Protein AF-A0A3C1SK05-F1 (afdb_monomer_lite)

Foldseek 3Di:
DDDDDDDDDDDDDDDDDDDDPPPPPPDPPDDPLPQLAADFDDDDDPDDDDLVRLLCLQLVQLLVCQVPVADWDWDDDPQQWIWTFQHDPVDQAAWGKIWIAGAQPHDDGDLQSQLSSQLSNCCNNQNDDSLLSSLLSVLLQLLLQLCQLVLVVCVNHHDPSVSVPDDSQAGGDHSGSVCRHRRHTRIFTANDSNLRLRGTPLCSSCDPSSQVSCCVDLLSCLVSLLSSLVSLLVSLVVLVVVLVVLVVVLVVLVVVLVVLVVVLVVLVVVLVVLVVVCVVPVPDPVSVVVSVVSVVVSVVSVVVSVVSVVVSVVSVVSSVVSNVSSVVSVVVSVVSVVVSVVSNVVSVVVVVVVVPDDDPPPPPDDDDDDDDDDDDD

pLDDT: mean 86.87, std 19.36, range [31.88, 98.88]

Secondary structure (DSSP, 8-state):
-------------------------SSS--S-------B---S--S----HHHHHHHHHHHHHHHTT-TTS-EEEEETTTEEEEEE--SS--SSBEEEEEEE-TT-----HHHHHHHHHHHHHHHH---HHHHHHHHHHHHHHHHHTTT-HHHHHHHB-HHHHTT--TTTBB--SBGGG-TTTEEEEEEES-TT-GGGSB-HHHHT-HHHHHHHTTSTTTTHHHHHHHHHHHHHHHHHHHHHHHHHHHHHHHHHHHHHHHHHHHHHHHHHHHHHHHHHHH-TT-HHHHHHHHHHHHHHHHHHHHHHHHHHHHHHHHHHHHHHHHHHHHHHHHHHHHHHHHHHHHHHHHHHHHHHHHS--------------------

Sequence (377 aa):
MKKAIMLPLIALSVLFTLTALEVNQPEIQSVSSEVIQFENYTGPHKTVDTLEAIRSIGSGLGKSVSRSVTTSGTFNLNGKYTVIHAVDTATKEKLDADILIIGADASVDHIRNLRQIIASYLTAAYGYSEKDASTIATFVTIYNAVYRGRMQVFTERYKTVVTDNLTQEKCGLSTKWNEWPGQSQIVIPLSDVQGGLSTVDTSTISDREVIDSMREEEDRGIDDRKEMVELKEREAEEAEKKAEEAQKKADEAQKKADEAQKKADEARSSAEEKKEEAARNPQDKEKQREAEEAQQKADEAQEKADEAQEKADEAQEKADEAQEKADQKNEEAQEEREDIAQDQKEVIERTSAASAEPKQVTVIGLTSTSGTYSQMV

Radius of gyration: 37.02 Å; chains: 1; bounding box: 143×107×88 Å

Structure (mmCIF, N/CA/C/O backbone):
data_AF-A0A3C1SK05-F1
#
_entry.id   AF-A0A3C1SK05-F1
#
loop_
_atom_site.group_PDB
_atom_site.id
_atom_site.type_symbol
_atom_site.label_atom_id
_atom_site.label_alt_id
_atom_site.label_comp_id
_atom_site.label_asym_id
_atom_site.label_entity_id
_atom_site.label_seq_id
_atom_site.pdbx_PDB_ins_code
_atom_site.Cartn_x
_atom_site.Cartn_y
_atom_site.Cartn_z
_atom_site.occupancy
_atom_site.B_iso_or_equiv
_atom_site.auth_seq_id
_atom_site.auth_comp_id
_atom_site.auth_asym_id
_atom_site.auth_atom_id
_atom_site.pdbx_PDB_model_num
ATOM 1 N N . MET A 1 1 ? 56.796 -86.980 -29.101 1.00 39.22 1 MET A N 1
ATOM 2 C CA . MET A 1 1 ? 58.057 -86.477 -29.689 1.00 39.22 1 MET A CA 1
ATOM 3 C C . MET A 1 1 ? 58.065 -84.964 -29.579 1.00 39.22 1 MET A C 1
ATOM 5 O O . MET A 1 1 ? 57.061 -84.338 -29.879 1.00 39.22 1 MET A O 1
ATOM 9 N N . LYS A 1 2 ? 59.161 -84.421 -29.047 1.00 42.41 2 LYS A N 1
ATOM 10 C CA . LYS A 1 2 ? 59.408 -82.996 -28.798 1.00 42.41 2 LYS A CA 1
ATOM 11 C C . LYS A 1 2 ? 59.344 -82.190 -30.100 1.00 42.41 2 LYS A C 1
ATOM 13 O O . LYS A 1 2 ? 59.875 -82.667 -31.100 1.00 42.41 2 LYS A O 1
ATOM 18 N N . LYS A 1 3 ? 58.840 -80.954 -30.032 1.00 39.91 3 LYS A N 1
ATOM 19 C CA . LYS A 1 3 ? 59.556 -79.743 -30.476 1.00 39.91 3 LYS A CA 1
ATOM 20 C C . LYS A 1 3 ? 58.764 -78.493 -30.087 1.00 39.91 3 LYS A C 1
ATOM 22 O O . LYS A 1 3 ? 57.615 -78.323 -30.469 1.00 39.91 3 LYS A O 1
ATOM 27 N N . ALA A 1 4 ? 59.425 -77.673 -29.281 1.00 45.78 4 ALA A N 1
ATOM 28 C CA . ALA A 1 4 ? 59.041 -76.321 -28.932 1.00 45.78 4 ALA A CA 1
ATOM 29 C C . ALA A 1 4 ? 59.261 -75.387 -30.128 1.00 45.78 4 ALA A C 1
ATOM 31 O O . ALA A 1 4 ? 60.241 -75.558 -30.854 1.00 45.78 4 ALA A O 1
ATOM 32 N N . ILE A 1 5 ? 58.405 -74.376 -30.266 1.00 49.06 5 ILE A N 1
ATOM 33 C CA . ILE A 1 5 ? 58.716 -73.138 -30.982 1.00 49.06 5 ILE A CA 1
ATOM 34 C C . ILE A 1 5 ? 58.232 -71.983 -30.097 1.00 49.06 5 ILE A C 1
ATOM 36 O O . ILE A 1 5 ? 57.045 -71.845 -29.821 1.00 49.06 5 ILE A O 1
ATOM 40 N N . MET A 1 6 ? 59.206 -71.221 -29.603 1.00 41.00 6 MET A N 1
ATOM 41 C CA . MET A 1 6 ? 59.085 -69.902 -28.978 1.00 41.00 6 MET A CA 1
ATOM 42 C C . MET A 1 6 ? 58.857 -68.841 -30.058 1.00 41.00 6 MET A C 1
ATOM 44 O O . MET A 1 6 ? 59.563 -68.907 -31.061 1.00 41.00 6 MET A O 1
ATOM 48 N N . LEU A 1 7 ? 57.985 -67.850 -29.816 1.00 41.66 7 LEU A N 1
ATOM 49 C CA . LEU A 1 7 ? 58.159 -66.417 -30.153 1.00 41.66 7 LEU A CA 1
ATOM 50 C C . LEU A 1 7 ? 56.913 -65.599 -29.699 1.00 41.66 7 LEU A C 1
ATOM 52 O O . LEU A 1 7 ? 55.860 -66.195 -29.500 1.00 41.66 7 LEU A O 1
ATOM 56 N N . PRO A 1 8 ? 56.974 -64.260 -29.560 1.00 47.75 8 PRO A N 1
ATOM 57 C CA . PRO A 1 8 ? 57.466 -63.527 -28.398 1.00 47.75 8 PRO A CA 1
ATOM 58 C C . PRO A 1 8 ? 56.372 -62.703 -27.675 1.00 47.75 8 PRO A C 1
ATOM 60 O O . PRO A 1 8 ? 55.269 -62.484 -28.165 1.00 47.75 8 PRO A O 1
ATOM 63 N N . LEU A 1 9 ? 56.744 -62.235 -26.482 1.00 44.41 9 LEU A N 1
ATOM 64 C CA . LEU A 1 9 ? 56.010 -61.384 -25.545 1.00 44.41 9 LEU A CA 1
ATOM 65 C C . LEU A 1 9 ? 55.578 -60.044 -26.186 1.00 44.41 9 LEU A C 1
ATOM 67 O O . LEU A 1 9 ? 56.425 -59.208 -26.492 1.00 44.41 9 LEU A O 1
ATOM 71 N N . ILE A 1 10 ? 54.271 -59.823 -26.347 1.00 42.88 10 ILE A N 1
ATOM 72 C CA . ILE A 1 10 ? 53.691 -58.507 -26.656 1.00 42.88 10 ILE A CA 1
ATOM 73 C C . ILE A 1 10 ? 53.219 -57.900 -25.334 1.00 42.88 10 ILE A C 1
ATOM 75 O O . ILE A 1 10 ? 52.287 -58.399 -24.706 1.00 42.88 10 ILE A O 1
ATOM 79 N N . ALA A 1 11 ? 53.895 -56.838 -24.897 1.00 44.09 11 ALA A N 1
ATOM 80 C CA . ALA A 1 11 ? 53.459 -56.009 -23.784 1.00 44.09 11 ALA A CA 1
ATOM 81 C C . ALA A 1 11 ? 52.226 -55.201 -24.220 1.00 44.09 11 ALA A C 1
ATOM 83 O O . ALA A 1 11 ? 52.335 -54.281 -25.028 1.00 44.09 11 ALA A O 1
ATOM 84 N N . LEU A 1 12 ? 51.053 -55.575 -23.709 1.00 41.84 12 LEU A N 1
ATOM 85 C CA . LEU A 1 12 ? 49.804 -54.846 -23.907 1.00 41.84 12 LEU A CA 1
ATOM 86 C C . LEU A 1 12 ? 49.704 -53.755 -22.832 1.00 41.84 12 LEU A C 1
ATOM 88 O O . LEU A 1 12 ? 49.382 -54.030 -21.677 1.00 41.84 12 LEU A O 1
ATOM 92 N N . SER A 1 13 ? 50.028 -52.519 -23.203 1.00 43.72 13 SER A N 1
ATOM 93 C CA . SER A 1 13 ? 49.780 -51.328 -22.393 1.00 43.72 13 SER A CA 1
ATOM 94 C C . SER A 1 13 ? 48.277 -51.049 -22.332 1.00 43.72 13 SER A C 1
ATOM 96 O O . SER A 1 13 ? 47.643 -50.733 -23.336 1.00 43.72 13 SER A O 1
ATOM 98 N N . VAL A 1 14 ? 47.702 -51.175 -21.136 1.00 44.31 14 VAL A N 1
ATOM 99 C CA . VAL A 1 14 ? 46.312 -50.815 -20.837 1.00 44.31 14 VAL A CA 1
ATOM 100 C C . VAL A 1 14 ? 46.198 -49.288 -20.831 1.00 44.31 14 VAL A C 1
ATOM 102 O O . VAL A 1 14 ? 46.652 -48.626 -19.901 1.00 44.31 14 VAL A O 1
ATOM 105 N N . LEU A 1 15 ? 45.613 -48.727 -21.888 1.00 42.12 15 LEU A N 1
ATOM 106 C CA . LEU A 1 15 ? 45.135 -47.346 -21.922 1.00 42.12 15 LEU A CA 1
ATOM 107 C C . LEU A 1 15 ? 43.804 -47.280 -21.161 1.00 42.12 15 LEU A C 1
ATOM 109 O O . LEU A 1 15 ? 42.781 -47.753 -21.648 1.00 42.12 15 LEU A O 1
ATOM 113 N N . PHE A 1 16 ? 43.820 -46.701 -19.959 1.00 41.59 16 PHE A N 1
ATOM 114 C CA . PHE A 1 16 ? 42.605 -46.253 -19.283 1.00 41.59 16 PHE A CA 1
ATOM 115 C C . PHE A 1 16 ? 42.085 -45.006 -20.003 1.00 41.59 16 PHE A C 1
ATOM 117 O O . PHE A 1 16 ? 42.641 -43.919 -19.859 1.00 41.59 16 PHE A O 1
ATOM 124 N N . THR A 1 17 ? 41.020 -45.151 -20.786 1.00 39.31 17 THR A N 1
ATOM 125 C CA . THR A 1 17 ? 40.222 -44.011 -21.236 1.00 39.31 17 THR A CA 1
ATOM 126 C C . THR A 1 17 ? 39.287 -43.615 -20.098 1.00 39.31 17 THR A C 1
ATOM 128 O O . THR A 1 17 ? 38.329 -44.328 -19.802 1.00 39.31 17 THR A O 1
ATOM 131 N N . LEU A 1 18 ? 39.584 -42.493 -19.443 1.00 41.78 18 LEU A N 1
ATOM 132 C CA . LEU A 1 18 ? 38.624 -41.767 -18.615 1.00 41.78 18 LEU A CA 1
ATOM 133 C C . LEU A 1 18 ? 37.460 -41.349 -19.519 1.00 41.78 18 LEU A C 1
ATOM 135 O O . LEU A 1 18 ? 37.621 -40.486 -20.380 1.00 41.78 18 LEU A O 1
ATOM 139 N N . THR A 1 19 ? 36.303 -41.983 -19.360 1.00 40.56 19 THR A N 1
ATOM 140 C CA . THR A 1 19 ? 35.056 -41.484 -19.938 1.00 40.56 19 THR A CA 1
ATOM 141 C C . THR A 1 19 ? 34.693 -40.207 -19.192 1.00 40.56 19 THR A C 1
ATOM 143 O O . THR A 1 19 ? 34.366 -40.252 -18.005 1.00 40.56 19 THR A O 1
ATOM 146 N N . ALA A 1 20 ? 34.805 -39.070 -19.877 1.00 42.97 20 ALA A N 1
ATOM 147 C CA . ALA A 1 20 ? 34.199 -37.826 -19.439 1.00 42.97 20 ALA A CA 1
ATOM 148 C C . ALA A 1 20 ? 32.698 -38.073 -19.245 1.00 42.97 20 ALA A C 1
ATOM 150 O O . ALA A 1 20 ? 32.044 -38.661 -20.106 1.00 42.97 20 ALA A O 1
ATOM 151 N N . LEU A 1 21 ? 32.178 -37.681 -18.085 1.00 36.09 21 LEU A N 1
ATOM 152 C CA . LEU A 1 21 ? 30.751 -37.666 -17.821 1.00 36.09 21 LEU A CA 1
ATOM 153 C C . LEU A 1 21 ? 30.155 -36.611 -18.762 1.00 36.09 21 LEU A C 1
ATOM 155 O O . LEU A 1 21 ? 30.313 -35.415 -18.523 1.00 36.09 21 LEU A O 1
ATOM 159 N N . GLU A 1 22 ? 29.564 -37.041 -19.876 1.00 41.59 22 GLU A N 1
ATOM 160 C CA . GLU A 1 22 ? 28.785 -36.155 -20.737 1.00 41.59 22 GLU A CA 1
ATOM 161 C C . GLU A 1 22 ? 27.571 -35.698 -19.929 1.00 41.59 22 GLU A C 1
ATOM 163 O O . GLU A 1 22 ? 26.580 -36.412 -19.774 1.00 41.59 22 GLU A O 1
ATOM 168 N N . VAL A 1 23 ? 27.692 -34.511 -19.336 1.00 49.03 23 VAL A N 1
ATOM 169 C CA . VAL A 1 23 ? 26.559 -33.791 -18.772 1.00 49.03 23 VAL A CA 1
ATOM 170 C C . VAL A 1 23 ? 25.640 -33.498 -19.949 1.00 49.03 23 VAL A C 1
ATOM 172 O O . VAL A 1 23 ? 25.998 -32.755 -20.859 1.00 49.03 23 VAL A O 1
ATOM 175 N N . ASN A 1 24 ? 24.489 -34.160 -19.952 1.00 34.16 24 ASN A N 1
ATOM 176 C CA . ASN A 1 24 ? 23.457 -34.036 -20.966 1.00 34.16 24 ASN A CA 1
ATOM 177 C C . ASN A 1 24 ? 23.029 -32.557 -21.055 1.00 34.16 24 ASN A C 1
ATOM 179 O O . ASN A 1 24 ? 22.363 -32.041 -20.162 1.00 34.16 24 ASN A O 1
ATOM 183 N N . GLN A 1 25 ? 23.517 -31.855 -22.078 1.00 52.47 25 GLN A N 1
ATOM 184 C CA . GLN A 1 25 ? 23.484 -30.393 -22.181 1.00 52.47 25 GLN A CA 1
ATOM 185 C C . GLN A 1 25 ? 22.283 -29.752 -22.910 1.00 52.47 25 GLN A C 1
ATOM 187 O O . GLN A 1 25 ? 22.322 -28.535 -23.076 1.00 52.47 25 GLN A O 1
ATOM 192 N N . PRO A 1 26 ? 21.190 -30.442 -23.296 1.00 46.78 26 PRO A N 1
ATOM 193 C CA . PRO A 1 26 ? 20.002 -29.736 -23.766 1.00 46.78 26 PRO A CA 1
ATOM 194 C C . PRO A 1 26 ? 18.781 -30.041 -22.889 1.00 46.78 26 PRO A C 1
ATOM 196 O O . PRO A 1 26 ? 17.805 -30.602 -23.368 1.00 46.78 26 PRO A O 1
ATOM 199 N N . GLU A 1 27 ? 18.820 -29.691 -21.602 1.00 46.81 27 GLU A N 1
ATOM 200 C CA . GLU A 1 27 ? 17.597 -29.677 -20.775 1.00 46.81 27 GLU A CA 1
ATOM 201 C C . GLU A 1 27 ? 17.594 -28.611 -19.661 1.00 46.81 27 GLU A C 1
ATOM 203 O O . GLU A 1 27 ? 16.765 -28.644 -18.760 1.00 46.81 27 GLU A O 1
ATOM 208 N N . ILE A 1 28 ? 18.478 -27.608 -19.750 1.00 51.03 28 ILE A N 1
ATOM 209 C CA . ILE A 1 28 ? 18.438 -26.389 -18.923 1.00 51.03 28 ILE A CA 1
ATOM 210 C C . ILE A 1 28 ? 18.535 -25.178 -19.858 1.00 51.03 28 ILE A C 1
ATOM 212 O O . ILE A 1 28 ? 19.565 -24.525 -19.925 1.00 51.03 28 ILE A O 1
ATOM 216 N N . GLN A 1 29 ? 17.505 -24.943 -20.672 1.00 42.00 29 GLN A N 1
ATOM 217 C CA . GLN A 1 29 ? 17.242 -23.661 -21.351 1.00 42.00 29 GLN A CA 1
ATOM 218 C C . GLN A 1 29 ? 15.892 -23.755 -22.076 1.00 42.00 29 GLN A C 1
ATOM 220 O O . GLN A 1 29 ? 15.792 -23.786 -23.297 1.00 42.00 29 GLN A O 1
ATOM 225 N N . SER A 1 30 ? 14.816 -23.874 -21.299 1.00 42.59 30 SER A N 1
ATOM 226 C CA . SER A 1 30 ? 13.468 -23.547 -21.784 1.00 42.59 30 SER A CA 1
ATOM 227 C C . SER A 1 30 ? 12.593 -22.962 -20.674 1.00 42.59 30 SER A C 1
ATOM 229 O O . SER A 1 30 ? 11.392 -23.194 -20.614 1.00 42.59 30 SER A O 1
ATOM 231 N N . VAL A 1 31 ? 13.202 -22.149 -19.808 1.00 39.44 31 VAL A N 1
ATOM 232 C CA . VAL A 1 31 ? 12.468 -21.126 -19.063 1.00 39.44 31 VAL A CA 1
ATOM 233 C C . VAL A 1 31 ? 13.049 -19.801 -19.526 1.00 39.44 31 VAL A C 1
ATOM 235 O O . VAL A 1 31 ? 14.238 -19.545 -19.376 1.00 39.44 31 VAL A O 1
ATOM 238 N N . SER A 1 32 ? 12.217 -19.039 -20.221 1.00 42.56 32 SER A N 1
ATOM 239 C CA . SER A 1 32 ? 12.495 -17.713 -20.757 1.00 42.56 32 SER A CA 1
ATOM 240 C C . SER A 1 32 ? 12.758 -16.726 -19.615 1.00 42.56 32 SER A C 1
ATOM 242 O O . SER A 1 32 ? 11.845 -16.003 -19.226 1.00 42.56 32 SER A O 1
ATOM 244 N N . SER A 1 33 ? 13.971 -16.688 -19.067 1.00 45.06 33 SER A N 1
ATOM 245 C CA . SER A 1 33 ? 14.450 -15.505 -18.351 1.00 45.06 33 SER A CA 1
ATOM 246 C C . SER A 1 33 ? 15.206 -14.637 -19.361 1.00 45.06 33 SER A C 1
ATOM 248 O O . SER A 1 33 ? 16.416 -14.718 -19.564 1.00 45.06 33 SER A O 1
ATOM 250 N N . GLU A 1 34 ? 14.429 -13.902 -20.161 1.00 54.25 34 GLU A N 1
ATOM 251 C CA . GLU A 1 34 ? 14.996 -12.794 -20.919 1.00 54.25 34 GLU A CA 1
ATOM 252 C C . GLU A 1 34 ? 15.372 -11.730 -19.893 1.00 54.25 34 GLU A C 1
ATOM 254 O O . GLU A 1 34 ? 14.488 -11.126 -19.287 1.00 54.25 34 GLU A O 1
ATOM 259 N N . VAL A 1 35 ? 16.676 -11.527 -19.702 1.00 62.06 35 VAL A N 1
ATOM 260 C CA . VAL A 1 35 ? 17.225 -10.408 -18.931 1.00 62.06 35 VAL A CA 1
ATOM 261 C C . VAL A 1 35 ? 16.476 -9.138 -19.299 1.00 62.06 35 VAL A C 1
ATOM 263 O O . VAL A 1 35 ? 16.494 -8.727 -20.463 1.00 62.06 35 VAL A O 1
ATOM 266 N N . ILE A 1 36 ? 15.798 -8.522 -18.325 1.00 78.12 36 ILE A N 1
ATOM 267 C CA . ILE A 1 36 ? 15.073 -7.264 -18.531 1.00 78.12 36 ILE A CA 1
ATOM 268 C C . ILE A 1 36 ? 16.103 -6.148 -18.703 1.00 78.12 36 ILE A C 1
ATOM 270 O O . ILE A 1 36 ? 16.433 -5.398 -17.791 1.00 78.12 36 ILE A O 1
ATOM 274 N N . GLN A 1 37 ? 16.620 -6.031 -19.921 1.00 84.94 37 GLN A N 1
ATOM 275 C CA . GLN A 1 37 ? 17.500 -4.957 -20.335 1.00 84.94 37 GLN A CA 1
ATOM 276 C C . GLN A 1 37 ? 16.737 -4.037 -21.283 1.00 84.94 37 GLN A C 1
ATOM 278 O O . GLN A 1 37 ? 16.398 -4.408 -22.405 1.00 84.94 37 GLN A O 1
ATOM 283 N N . PHE A 1 38 ? 16.465 -2.814 -20.831 1.00 91.50 38 PHE A N 1
ATOM 284 C CA . PHE A 1 38 ? 15.765 -1.837 -21.658 1.00 91.50 38 PHE A CA 1
ATOM 285 C C . PHE A 1 38 ? 16.649 -1.341 -22.808 1.00 91.50 38 PHE A C 1
ATOM 287 O O . PHE A 1 38 ? 17.661 -0.664 -22.595 1.00 91.50 38 PHE A O 1
ATOM 294 N N . GLU A 1 39 ? 16.223 -1.615 -24.037 1.00 92.62 39 GLU A N 1
ATOM 295 C CA . GLU A 1 39 ? 16.791 -1.054 -25.253 1.00 92.62 39 GLU A CA 1
ATOM 296 C C . GLU A 1 39 ? 16.321 0.400 -25.404 1.00 92.62 39 GLU A C 1
ATOM 298 O O . GLU A 1 39 ? 15.125 0.673 -25.526 1.00 92.62 39 GLU A O 1
ATOM 303 N N . ASN A 1 40 ? 17.268 1.343 -25.418 1.00 92.25 40 ASN A N 1
ATOM 304 C CA . ASN A 1 40 ? 17.006 2.779 -25.569 1.00 92.25 40 ASN A CA 1
ATOM 305 C C . ASN A 1 40 ? 17.368 3.253 -26.982 1.00 92.25 40 ASN A C 1
ATOM 307 O O . ASN A 1 40 ? 18.245 2.677 -27.633 1.00 92.25 40 ASN A O 1
ATOM 311 N N . TYR A 1 41 ? 16.745 4.335 -27.452 1.00 87.81 41 TYR A N 1
ATOM 312 C CA . TYR A 1 41 ? 17.161 4.963 -28.704 1.00 87.81 41 TYR A CA 1
ATOM 313 C C . TYR A 1 41 ? 18.562 5.573 -28.565 1.00 87.81 41 TYR A C 1
ATOM 315 O O . TYR A 1 41 ? 18.862 6.279 -27.605 1.00 87.81 41 TYR A O 1
ATOM 323 N N . THR A 1 42 ? 19.426 5.306 -29.545 1.00 86.19 42 THR A N 1
ATOM 324 C CA . THR A 1 42 ? 20.826 5.774 -29.579 1.00 86.19 42 THR A CA 1
ATOM 325 C C . THR A 1 42 ? 21.153 6.608 -30.822 1.00 86.19 42 THR A C 1
ATOM 327 O O . THR A 1 42 ? 22.304 6.990 -31.038 1.00 86.19 42 THR A O 1
ATOM 330 N N . GLY A 1 43 ? 20.157 6.882 -31.669 1.00 81.12 43 GLY A N 1
ATOM 331 C CA . GLY A 1 43 ? 20.331 7.664 -32.890 1.00 81.12 43 GLY A CA 1
ATOM 332 C C . GLY A 1 43 ? 20.325 9.181 -32.649 1.00 81.12 43 GLY A C 1
ATOM 333 O O . GLY A 1 43 ? 20.163 9.655 -31.526 1.00 81.12 43 GLY A O 1
ATOM 334 N N . PRO A 1 44 ? 20.476 9.993 -33.709 1.00 79.50 44 PRO A N 1
ATOM 335 C CA . PRO A 1 44 ? 20.383 11.442 -33.588 1.00 79.50 44 PRO A CA 1
ATOM 336 C C . PRO A 1 44 ? 18.955 11.866 -33.222 1.00 79.50 44 PRO A C 1
ATOM 338 O O . PRO A 1 44 ? 17.987 11.447 -33.865 1.00 79.50 44 PRO A O 1
ATOM 341 N N . HIS A 1 45 ? 18.820 12.737 -32.224 1.00 81.88 45 HIS A N 1
ATOM 342 C CA . HIS A 1 45 ? 17.536 13.325 -31.847 1.00 81.88 45 HIS A CA 1
ATOM 343 C C . HIS A 1 45 ? 17.304 14.640 -32.598 1.00 81.88 45 HIS A C 1
ATOM 345 O O . HIS A 1 45 ? 18.188 15.494 -32.672 1.00 81.88 45 HIS A O 1
ATOM 351 N N . LYS A 1 46 ? 16.092 14.827 -33.133 1.00 75.81 46 LYS A N 1
ATOM 352 C CA . LYS A 1 46 ? 15.669 16.115 -33.718 1.00 75.81 46 LYS A CA 1
ATOM 353 C C . LYS A 1 46 ? 15.336 17.152 -32.643 1.00 75.81 46 LYS A C 1
ATOM 355 O O . LYS A 1 46 ? 15.510 18.345 -32.867 1.00 75.81 46 LYS A O 1
ATOM 360 N N . THR A 1 47 ? 14.857 16.685 -31.498 1.00 78.06 47 THR A N 1
ATOM 361 C CA . THR A 1 47 ? 14.482 17.472 -30.323 1.00 78.06 47 THR A CA 1
ATOM 362 C C . THR A 1 47 ? 14.900 16.692 -29.088 1.00 78.06 47 THR A C 1
ATOM 364 O O . THR A 1 47 ? 14.654 15.490 -29.025 1.00 78.06 47 THR A O 1
ATOM 367 N N . VAL A 1 48 ? 15.525 17.364 -28.125 1.00 81.75 48 VAL A N 1
ATOM 368 C CA . VAL A 1 48 ? 15.863 16.791 -26.819 1.00 81.75 48 VAL A CA 1
ATOM 369 C C . VAL A 1 48 ? 15.130 17.619 -25.777 1.00 81.75 48 VAL A C 1
ATOM 371 O O . VAL A 1 48 ? 15.359 18.826 -25.681 1.00 81.75 48 VAL A O 1
ATOM 374 N N . ASP A 1 49 ? 14.227 16.981 -25.040 1.00 84.88 49 ASP A N 1
ATOM 375 C CA . ASP A 1 49 ? 13.502 17.638 -23.959 1.00 84.88 49 ASP A CA 1
ATOM 376 C C . ASP A 1 49 ? 14.436 17.885 -22.769 1.00 84.88 49 ASP A C 1
ATOM 378 O O . ASP A 1 49 ? 15.326 17.087 -22.465 1.00 84.88 49 ASP A O 1
ATOM 382 N N . THR A 1 50 ? 14.244 19.010 -22.080 1.00 91.56 50 THR A N 1
ATOM 383 C CA . THR A 1 50 ? 14.985 19.289 -20.847 1.00 91.56 50 THR A CA 1
ATOM 384 C C . THR A 1 50 ? 14.484 18.394 -19.717 1.00 91.56 50 THR A C 1
ATOM 386 O O . THR A 1 50 ? 13.331 17.960 -19.708 1.00 91.56 50 THR A O 1
ATOM 389 N N . LEU A 1 51 ? 15.322 18.179 -18.699 1.00 89.81 51 LEU A N 1
ATOM 390 C CA . LEU A 1 51 ? 14.915 17.440 -17.503 1.00 89.81 51 LEU A CA 1
ATOM 391 C C . LEU A 1 51 ? 13.658 18.048 -16.852 1.00 89.81 51 LEU A C 1
ATOM 393 O O . LEU A 1 51 ? 12.766 17.323 -16.427 1.00 89.81 51 LEU A O 1
ATOM 397 N N . GLU A 1 52 ? 13.552 19.377 -16.819 1.00 93.12 52 GLU A N 1
ATOM 398 C CA . GLU A 1 52 ? 12.380 20.081 -16.288 1.00 93.12 52 GLU A CA 1
ATOM 399 C C . GLU A 1 52 ? 11.113 19.830 -17.119 1.00 93.12 52 GLU A C 1
ATOM 401 O O . GLU A 1 52 ? 10.038 19.623 -16.551 1.00 93.12 52 GLU A O 1
ATOM 406 N N . ALA A 1 53 ? 11.226 19.788 -18.451 1.00 92.94 53 ALA A N 1
ATOM 407 C CA . ALA A 1 53 ? 10.104 19.459 -19.325 1.00 92.94 53 ALA A CA 1
ATOM 408 C C . ALA A 1 53 ? 9.611 18.023 -19.079 1.00 92.94 53 ALA A C 1
ATOM 410 O O . ALA A 1 53 ? 8.407 17.801 -18.953 1.00 92.94 53 ALA A O 1
ATOM 411 N N . ILE A 1 54 ? 10.533 17.071 -18.908 1.00 93.44 54 ILE A N 1
ATOM 412 C CA . ILE A 1 54 ? 10.216 15.673 -18.580 1.00 93.44 54 ILE A CA 1
ATOM 413 C C . ILE A 1 54 ? 9.511 15.584 -17.218 1.00 93.44 54 ILE A C 1
ATOM 415 O O . ILE A 1 54 ? 8.441 14.984 -17.103 1.00 93.44 54 ILE A O 1
ATOM 419 N N . ARG A 1 55 ? 10.051 16.249 -16.189 1.00 95.69 55 ARG A N 1
ATOM 420 C CA . ARG A 1 55 ? 9.440 16.319 -14.847 1.00 95.69 55 ARG A CA 1
ATOM 421 C C . ARG A 1 55 ? 8.051 16.964 -14.870 1.00 95.69 55 ARG A C 1
ATOM 423 O O . ARG A 1 55 ? 7.158 16.570 -14.114 1.00 95.69 55 ARG A O 1
ATOM 430 N N . SER A 1 56 ? 7.841 17.945 -15.747 1.00 96.06 56 SER A N 1
ATOM 431 C CA . SER A 1 56 ? 6.558 18.643 -15.901 1.00 96.06 56 SER A CA 1
ATOM 432 C C . SER A 1 56 ? 5.447 17.731 -16.427 1.00 96.06 56 SER A C 1
ATOM 434 O O . SER A 1 56 ? 4.289 17.926 -16.059 1.00 96.06 56 SER A O 1
ATOM 436 N N . ILE A 1 57 ? 5.785 16.706 -17.220 1.00 95.69 57 ILE A N 1
ATOM 437 C CA . ILE A 1 57 ? 4.823 15.691 -17.680 1.00 95.69 57 ILE A CA 1
ATOM 438 C C . ILE A 1 57 ? 4.264 14.928 -16.477 1.00 95.69 57 ILE A C 1
ATOM 440 O O . ILE A 1 57 ? 3.057 14.953 -16.233 1.00 95.69 57 ILE A O 1
ATOM 444 N N . GLY A 1 58 ? 5.152 14.299 -15.700 1.00 97.19 58 GLY A N 1
ATOM 445 C CA . GLY A 1 58 ? 4.770 13.507 -14.531 1.00 97.19 58 GLY A CA 1
ATOM 446 C C . GLY A 1 58 ? 4.044 14.340 -13.481 1.00 97.19 58 GLY A C 1
ATOM 447 O O . GLY A 1 58 ? 2.929 14.014 -13.074 1.00 97.19 58 GLY A O 1
ATOM 448 N N . SER A 1 59 ? 4.629 15.477 -13.102 1.00 97.56 59 SER A N 1
ATOM 449 C CA . SER A 1 59 ? 4.051 16.340 -12.068 1.00 97.56 59 SER A CA 1
ATOM 450 C C . SER A 1 59 ? 2.712 16.968 -12.469 1.00 97.56 59 SER A C 1
ATOM 452 O O . SER A 1 59 ? 1.873 17.206 -11.602 1.00 97.56 59 SER A O 1
ATOM 454 N N . GLY A 1 60 ? 2.467 17.222 -13.760 1.00 97.00 60 GLY A N 1
ATOM 455 C CA . GLY A 1 60 ? 1.172 17.703 -14.252 1.00 97.00 60 GLY A CA 1
ATOM 456 C C . GLY A 1 60 ? 0.050 16.676 -14.071 1.00 97.00 60 GLY A C 1
ATOM 457 O O . GLY A 1 60 ? -1.042 17.022 -13.610 1.00 97.00 60 GLY A O 1
ATOM 458 N N . LEU A 1 61 ? 0.338 15.409 -14.376 1.00 97.38 61 LEU A N 1
ATOM 459 C CA . LEU A 1 61 ? -0.587 14.292 -14.166 1.00 97.38 61 LEU A CA 1
ATOM 460 C C . LEU A 1 61 ? -0.807 14.049 -12.666 1.00 97.38 61 LEU A C 1
ATOM 462 O O . LEU A 1 61 ? -1.951 14.007 -12.217 1.00 97.38 61 LEU A O 1
ATOM 466 N N . GLY A 1 62 ? 0.269 14.019 -11.873 1.00 97.56 62 GLY A N 1
ATOM 467 C CA . GLY A 1 62 ? 0.190 13.776 -10.430 1.00 97.56 62 GLY A CA 1
ATOM 468 C C . GLY A 1 62 ? -0.586 14.860 -9.679 1.00 97.56 62 GLY A C 1
ATOM 469 O O . GLY A 1 62 ? -1.430 14.550 -8.846 1.00 97.56 62 GLY A O 1
ATOM 470 N N . LYS A 1 63 ? -0.423 16.138 -10.057 1.00 97.25 63 LYS A N 1
ATOM 471 C CA . LYS A 1 63 ? -1.231 17.259 -9.528 1.00 97.25 63 LYS A CA 1
ATOM 472 C C . LYS A 1 63 ? -2.724 17.146 -9.827 1.00 97.25 63 LYS A C 1
ATOM 474 O O . LYS A 1 63 ? -3.523 17.842 -9.201 1.00 97.25 63 LYS A O 1
ATOM 479 N N . SER A 1 64 ? -3.099 16.385 -10.850 1.00 96.75 64 SER A N 1
ATOM 480 C CA . SER A 1 64 ? -4.505 16.166 -11.178 1.00 96.75 64 SER A CA 1
ATOM 481 C 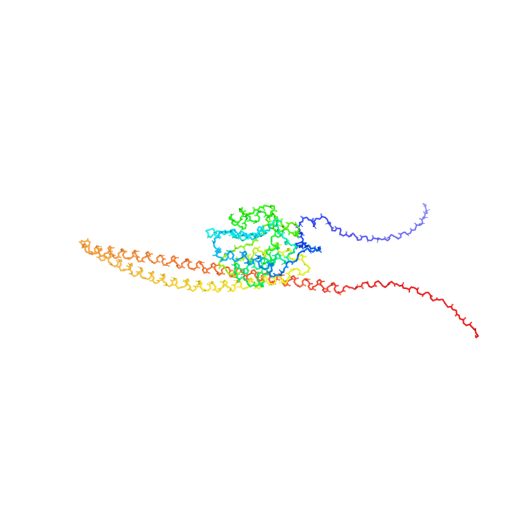C . SER A 1 64 ? -5.100 15.089 -10.272 1.00 96.75 64 SER A C 1
ATOM 483 O O . SER A 1 64 ? -6.185 15.303 -9.736 1.00 96.75 64 SER A O 1
ATOM 485 N N . VAL A 1 65 ? -4.345 14.013 -10.022 1.00 96.56 65 VAL A N 1
ATOM 486 C CA . VAL A 1 65 ? -4.710 12.928 -9.096 1.00 96.56 65 VAL A CA 1
ATOM 487 C C . VAL A 1 65 ? -4.751 13.410 -7.644 1.00 96.56 65 VAL A C 1
ATOM 489 O O . VAL A 1 65 ? -5.733 13.162 -6.950 1.00 96.56 65 VAL A O 1
ATOM 492 N N . SER A 1 66 ? -3.779 14.214 -7.197 1.00 95.88 66 SER A N 1
ATOM 493 C CA . SER A 1 66 ? -3.729 14.698 -5.805 1.00 95.88 66 SER A CA 1
ATOM 494 C C . SER A 1 66 ? -4.907 15.585 -5.384 1.00 95.88 66 SER A C 1
ATOM 496 O O . SER A 1 66 ? -5.100 15.836 -4.196 1.00 95.88 66 SER A O 1
ATOM 498 N N . ARG A 1 67 ? -5.744 16.041 -6.327 1.00 94.94 67 ARG A N 1
ATOM 499 C CA . ARG A 1 67 ? -6.996 16.756 -6.017 1.00 94.94 67 ARG A CA 1
ATOM 500 C C . ARG A 1 67 ? -8.062 15.842 -5.419 1.00 94.94 67 ARG A C 1
ATOM 502 O O . ARG A 1 67 ? -8.928 16.337 -4.703 1.00 94.94 67 ARG A O 1
ATOM 509 N N . SER A 1 68 ? -8.039 14.550 -5.746 1.00 91.06 68 SER A N 1
ATOM 510 C CA . SER A 1 68 ? -8.962 13.552 -5.207 1.00 91.06 68 SER A CA 1
ATOM 511 C C . SER A 1 68 ? -8.394 12.144 -5.398 1.00 91.06 68 SER A C 1
ATOM 513 O O . SER A 1 68 ? -8.716 11.461 -6.363 1.00 91.06 68 SER A O 1
ATOM 515 N N . VAL A 1 69 ? -7.557 11.712 -4.452 1.00 94.25 69 VAL A N 1
ATOM 516 C CA . VAL A 1 69 ? -6.888 10.394 -4.479 1.00 94.25 69 VAL A CA 1
ATOM 517 C C . VAL A 1 69 ? -7.814 9.214 -4.156 1.00 94.25 69 VAL A C 1
ATOM 519 O O . VAL A 1 69 ? -7.400 8.068 -4.217 1.00 94.25 69 VAL A O 1
ATOM 522 N N . THR A 1 70 ? -9.059 9.477 -3.755 1.00 94.69 70 THR A N 1
ATOM 523 C CA . THR A 1 70 ? -10.044 8.446 -3.379 1.00 94.69 70 THR A CA 1
ATOM 524 C C . THR A 1 70 ? -11.138 8.258 -4.427 1.00 94.69 70 THR A C 1
ATOM 526 O O . THR A 1 70 ? -12.078 7.496 -4.206 1.00 94.69 70 THR A O 1
ATOM 529 N N . THR A 1 71 ? -11.061 8.976 -5.551 1.00 94.50 71 THR A N 1
ATOM 530 C CA . THR A 1 71 ? -12.078 8.943 -6.607 1.00 94.50 71 THR A CA 1
ATOM 531 C C . THR A 1 71 ? -11.435 8.641 -7.944 1.00 94.50 71 THR A C 1
ATOM 533 O O . THR A 1 71 ? -10.570 9.386 -8.394 1.00 94.50 71 THR A O 1
ATOM 536 N N . SER A 1 72 ? -11.922 7.595 -8.612 1.00 96.56 72 SER A N 1
ATOM 537 C CA . SER A 1 72 ? -11.431 7.210 -9.933 1.00 96.56 72 SER A CA 1
ATOM 538 C C . SER A 1 72 ? -11.506 8.362 -10.942 1.00 96.56 72 SER A C 1
ATOM 540 O O . SER A 1 72 ? -12.467 9.136 -10.966 1.00 96.56 72 SER A O 1
ATOM 542 N N . GLY A 1 73 ? -10.507 8.461 -11.816 1.00 97.19 73 GLY A N 1
ATOM 543 C CA . GLY A 1 73 ? -10.414 9.545 -12.789 1.00 97.19 73 GLY A CA 1
ATOM 544 C C . GLY A 1 73 ? -9.468 9.248 -13.944 1.00 97.19 73 GLY A C 1
ATOM 545 O O . GLY A 1 73 ? -8.589 8.398 -13.862 1.00 97.19 73 GLY A O 1
ATOM 546 N N . THR A 1 74 ? -9.639 9.969 -15.050 1.00 97.94 74 THR A N 1
ATOM 547 C CA . THR A 1 74 ? -8.737 9.901 -16.206 1.00 97.94 74 THR A CA 1
ATOM 548 C C . THR A 1 74 ? -8.198 11.287 -16.509 1.00 97.94 74 THR A C 1
ATOM 550 O O . THR A 1 74 ? -8.958 12.226 -16.751 1.00 97.94 74 THR A O 1
ATOM 553 N N . PHE A 1 75 ? -6.876 11.409 -16.527 1.00 97.00 75 PHE A N 1
ATOM 554 C CA . PHE A 1 75 ? -6.178 12.675 -16.691 1.00 97.00 75 PHE A CA 1
ATOM 555 C C . PHE A 1 75 ? -5.268 12.593 -17.903 1.00 97.00 75 PHE A C 1
ATOM 557 O O . PHE A 1 75 ? -4.324 11.809 -17.937 1.00 97.00 75 PHE A O 1
ATOM 564 N N . ASN A 1 76 ? -5.569 13.400 -18.915 1.00 95.00 76 ASN A N 1
ATOM 565 C CA . ASN A 1 76 ? -4.836 13.421 -20.170 1.00 95.00 76 ASN A CA 1
ATOM 566 C C . ASN A 1 76 ? -3.957 14.672 -20.264 1.00 95.00 76 ASN A C 1
ATOM 568 O O . ASN A 1 76 ? -4.412 15.784 -19.995 1.00 95.00 76 ASN A O 1
ATOM 572 N N . LEU A 1 77 ? -2.716 14.488 -20.704 1.00 91.31 77 LEU A N 1
ATOM 573 C CA . LEU A 1 77 ? -1.786 15.559 -21.022 1.00 91.31 77 LEU A CA 1
ATOM 574 C C . LEU A 1 77 ? -1.495 15.555 -22.529 1.00 91.31 77 LEU A C 1
ATOM 576 O O . LEU A 1 77 ? -0.651 14.803 -23.024 1.00 91.31 77 LEU A O 1
ATOM 580 N N . ASN A 1 78 ? -2.200 16.429 -23.254 1.00 83.75 78 ASN A N 1
ATOM 581 C CA . ASN A 1 78 ? -2.029 16.695 -24.689 1.00 83.75 78 ASN A CA 1
ATOM 582 C C . ASN A 1 78 ? -2.104 15.447 -25.593 1.00 83.75 78 ASN A C 1
ATOM 584 O O . ASN A 1 78 ? -1.431 15.395 -26.620 1.00 83.75 78 ASN A O 1
ATOM 588 N N . GLY A 1 79 ? -2.853 14.413 -25.205 1.00 80.75 79 GLY A N 1
ATOM 589 C CA . GLY A 1 79 ? -2.964 13.149 -25.946 1.00 80.75 79 GLY A CA 1
ATOM 590 C C . GLY A 1 79 ? -1.747 12.221 -25.837 1.00 80.75 79 GLY A C 1
ATOM 591 O O . GLY A 1 79 ? -1.870 11.031 -26.111 1.00 80.75 79 GLY A O 1
ATOM 592 N N . LYS A 1 80 ? -0.588 12.732 -25.400 1.00 92.69 80 LYS A N 1
ATOM 593 C CA . LYS A 1 80 ? 0.681 11.989 -25.355 1.00 92.69 80 LYS A CA 1
ATOM 594 C C . LYS A 1 80 ? 0.812 11.098 -24.131 1.00 92.69 80 LYS A C 1
ATOM 596 O O . LYS A 1 80 ? 1.359 10.008 -24.233 1.00 92.69 80 LYS A O 1
ATOM 601 N N . TYR A 1 81 ? 0.315 11.554 -22.989 1.00 96.81 81 TYR A N 1
ATOM 602 C CA . TYR A 1 81 ? 0.366 10.799 -21.742 1.00 96.81 81 TYR A CA 1
ATOM 603 C C . TYR A 1 81 ? -0.992 10.870 -21.066 1.00 96.81 81 TYR A C 1
ATOM 605 O O . TYR A 1 81 ? -1.603 11.938 -21.011 1.00 96.81 81 TYR A O 1
ATOM 613 N N . THR A 1 82 ? -1.475 9.737 -20.574 1.00 98.06 82 THR A N 1
ATOM 614 C CA . THR A 1 82 ? -2.718 9.668 -19.799 1.00 98.06 82 THR A CA 1
ATOM 615 C C . THR A 1 82 ? -2.462 8.867 -18.540 1.00 98.06 82 THR A C 1
ATOM 617 O O . THR A 1 82 ? -1.803 7.840 -18.615 1.00 98.06 82 THR A O 1
ATOM 620 N N . VAL A 1 83 ? -2.989 9.311 -17.405 1.00 98.56 83 VAL A N 1
ATOM 621 C CA . VAL A 1 83 ? -3.094 8.479 -16.204 1.00 98.56 83 VAL A CA 1
ATOM 622 C C . VAL A 1 83 ? -4.558 8.155 -15.978 1.00 98.56 83 VAL A C 1
ATOM 624 O O . VAL A 1 83 ? -5.397 9.059 -15.953 1.00 98.56 83 VAL A O 1
ATOM 627 N N . ILE A 1 84 ? -4.856 6.870 -15.830 1.00 98.56 84 ILE A N 1
ATOM 628 C CA . ILE A 1 84 ? -6.119 6.402 -15.267 1.00 98.56 84 ILE A CA 1
ATOM 629 C C . ILE A 1 84 ? -5.845 6.089 -13.802 1.00 98.56 84 ILE A C 1
ATOM 631 O O . ILE A 1 84 ? -5.100 5.162 -13.511 1.00 98.56 84 ILE A O 1
ATOM 635 N N . HIS A 1 85 ? -6.423 6.878 -12.908 1.00 98.62 85 HIS A N 1
ATOM 636 C CA . HIS A 1 85 ? -6.443 6.603 -11.480 1.00 98.62 85 HIS A CA 1
ATOM 637 C C . HIS A 1 85 ? -7.654 5.709 -11.212 1.00 98.62 85 HIS A C 1
ATOM 639 O O . HIS A 1 85 ? -8.792 6.173 -11.319 1.00 98.62 85 HIS A O 1
ATOM 645 N N . ALA A 1 86 ? -7.418 4.419 -10.986 1.00 98.25 86 ALA A N 1
ATOM 646 C CA . ALA A 1 86 ? -8.446 3.393 -10.867 1.00 98.25 86 ALA A CA 1
ATOM 647 C C . ALA A 1 86 ? -8.519 2.911 -9.415 1.00 98.25 86 ALA A C 1
ATOM 649 O O . ALA A 1 86 ? -7.727 2.072 -8.988 1.00 98.25 86 ALA A O 1
ATOM 650 N N . VAL A 1 87 ? -9.475 3.476 -8.676 1.00 97.31 87 VAL A N 1
ATOM 651 C CA . VAL A 1 87 ? -9.672 3.243 -7.242 1.00 97.31 87 VAL A CA 1
ATOM 652 C C . VAL A 1 87 ? -11.112 2.866 -6.907 1.00 97.31 87 VAL A C 1
ATOM 654 O O . VAL A 1 87 ? -12.059 3.503 -7.387 1.00 97.31 87 VAL A O 1
ATOM 657 N N . ASP A 1 88 ? -11.265 1.864 -6.047 1.00 95.38 88 ASP A N 1
ATOM 658 C CA . ASP A 1 88 ? -12.527 1.459 -5.427 1.00 95.38 88 ASP A CA 1
ATOM 659 C C . ASP A 1 88 ? -12.345 1.274 -3.912 1.00 95.38 88 ASP A C 1
ATOM 661 O O . ASP A 1 88 ? -11.792 0.280 -3.442 1.00 95.38 88 ASP A O 1
ATOM 665 N N . THR A 1 89 ? -12.846 2.235 -3.132 1.00 88.81 89 THR A N 1
ATOM 666 C CA . THR A 1 89 ? -12.718 2.250 -1.666 1.00 88.81 89 THR A CA 1
ATOM 667 C C . THR A 1 89 ? -13.679 1.298 -0.949 1.00 88.81 89 THR A C 1
ATOM 669 O O . THR A 1 89 ? -13.491 1.035 0.247 1.00 88.81 89 THR A O 1
ATOM 672 N N . ALA A 1 90 ? -14.697 0.784 -1.652 1.00 90.56 90 ALA A N 1
ATOM 673 C CA . ALA A 1 90 ? -15.679 -0.143 -1.096 1.00 90.56 90 ALA A CA 1
ATOM 674 C C . ALA A 1 90 ? -15.134 -1.575 -1.039 1.00 90.56 90 ALA A C 1
ATOM 676 O O . ALA A 1 90 ? -15.376 -2.289 -0.066 1.00 90.56 90 ALA A O 1
ATOM 677 N N . THR A 1 91 ? -14.367 -1.980 -2.051 1.00 90.25 91 THR A N 1
ATOM 678 C CA . THR A 1 91 ? -13.744 -3.306 -2.106 1.00 90.25 91 THR A CA 1
ATOM 679 C C . THR A 1 91 ? -12.403 -3.293 -1.370 1.00 90.25 91 THR A C 1
ATOM 681 O O . THR A 1 91 ? -11.509 -2.523 -1.721 1.00 90.25 91 THR A O 1
ATOM 684 N N . LYS A 1 92 ? -12.260 -4.144 -0.345 1.00 86.69 92 LYS A N 1
ATOM 685 C CA . LYS A 1 92 ? -11.028 -4.263 0.461 1.00 86.69 92 LYS A CA 1
ATOM 686 C C . LYS A 1 92 ? -10.009 -5.242 -0.109 1.00 86.69 92 LYS A C 1
ATOM 688 O O . LYS A 1 92 ? -8.818 -5.072 0.101 1.00 86.69 92 LYS A O 1
ATOM 693 N N . GLU A 1 93 ? -10.475 -6.248 -0.837 1.00 91.38 93 GLU A N 1
ATOM 694 C CA . GLU A 1 93 ? -9.604 -7.223 -1.482 1.00 91.38 93 GLU A CA 1
ATOM 695 C C . GLU A 1 93 ? -8.958 -6.638 -2.744 1.00 91.38 93 GLU A C 1
ATOM 697 O O . GLU A 1 93 ? -9.590 -5.872 -3.477 1.00 91.38 93 GLU A O 1
ATOM 702 N N . LYS A 1 94 ? -7.735 -7.098 -3.040 1.00 96.25 94 LYS A N 1
ATOM 703 C CA . LYS A 1 94 ? -6.935 -6.726 -4.218 1.00 96.25 94 LYS A CA 1
ATOM 704 C C . LYS A 1 94 ? -6.526 -5.252 -4.264 1.00 96.25 94 LYS A C 1
ATOM 706 O O . LYS A 1 94 ? -6.976 -4.416 -3.489 1.00 96.25 94 LYS A O 1
ATOM 711 N N . LEU A 1 95 ? -5.643 -4.945 -5.206 1.00 98.06 95 LEU A N 1
ATOM 712 C CA . LEU A 1 95 ? 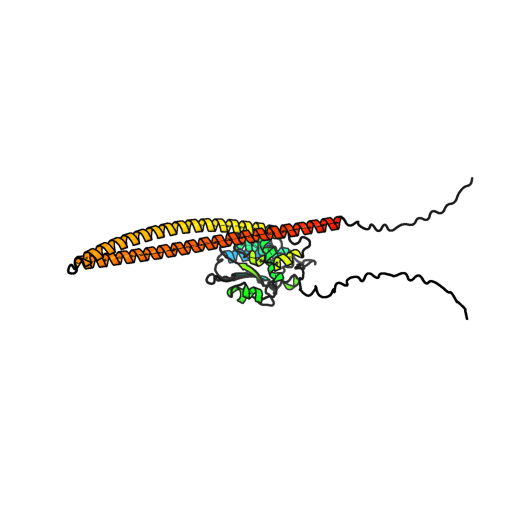-5.015 -3.635 -5.323 1.00 98.06 95 LEU A CA 1
ATOM 713 C C . LEU A 1 95 ? -5.806 -2.694 -6.234 1.00 98.06 95 LEU A C 1
ATOM 715 O O . LEU A 1 95 ? -6.330 -3.097 -7.281 1.00 98.06 95 LEU A O 1
ATOM 719 N N . ASP A 1 96 ? -5.834 -1.426 -5.840 1.00 98.44 96 ASP A N 1
ATOM 720 C CA . ASP A 1 96 ? -6.097 -0.318 -6.753 1.00 98.44 96 ASP A CA 1
ATOM 721 C C . ASP A 1 96 ? -4.847 -0.051 -7.612 1.00 98.44 96 ASP A C 1
ATOM 723 O O . ASP A 1 96 ? -3.780 -0.639 -7.392 1.00 98.44 96 ASP A O 1
ATOM 727 N N . ALA A 1 97 ? -4.949 0.818 -8.618 1.00 98.75 97 ALA A N 1
ATOM 728 C CA . ALA A 1 97 ? -3.780 1.192 -9.407 1.00 98.75 97 ALA A CA 1
ATOM 729 C C . ALA A 1 97 ? -3.902 2.552 -10.086 1.00 98.75 97 ALA A C 1
ATOM 731 O O . ALA A 1 97 ? -4.983 2.973 -10.502 1.00 98.75 97 ALA A O 1
ATOM 732 N N . ASP A 1 98 ? -2.746 3.157 -10.338 1.00 98.81 98 ASP A N 1
ATOM 733 C CA . ASP A 1 98 ? -2.607 4.121 -11.422 1.00 98.81 98 ASP A CA 1
ATOM 734 C C . ASP A 1 98 ? -2.091 3.432 -12.679 1.00 98.81 98 ASP A C 1
ATOM 736 O O . ASP A 1 98 ? -1.141 2.652 -12.636 1.00 98.81 98 ASP A O 1
ATOM 740 N N . ILE A 1 99 ? -2.683 3.755 -13.824 1.00 98.81 99 ILE A N 1
ATOM 741 C CA . ILE A 1 99 ? -2.278 3.220 -15.122 1.00 98.81 99 ILE A CA 1
ATOM 742 C C . ILE A 1 99 ? -1.763 4.373 -15.976 1.00 98.81 99 ILE A C 1
ATOM 744 O O . ILE A 1 99 ? -2.544 5.178 -16.492 1.00 98.81 99 ILE A O 1
ATOM 748 N N . LEU A 1 100 ? -0.443 4.445 -16.151 1.00 98.75 100 LEU A N 1
ATOM 749 C CA . LEU A 1 100 ? 0.198 5.384 -17.065 1.00 98.75 100 LEU A CA 1
ATOM 750 C C . LEU A 1 100 ? 0.181 4.815 -18.489 1.00 98.75 100 LEU A C 1
ATOM 752 O O . LEU A 1 100 ? 0.849 3.832 -18.810 1.00 98.75 100 LEU A O 1
ATOM 756 N N . ILE A 1 101 ? -0.565 5.481 -19.362 1.00 98.50 101 ILE A N 1
ATOM 757 C CA . ILE A 1 101 ? -0.674 5.171 -20.784 1.00 98.50 101 ILE A CA 1
ATOM 758 C C . ILE A 1 101 ? 0.258 6.086 -21.573 1.00 98.50 101 ILE A C 1
ATOM 760 O O . ILE A 1 101 ? 0.152 7.317 -21.505 1.00 98.50 101 ILE A O 1
ATOM 764 N N . ILE A 1 102 ? 1.119 5.470 -22.381 1.00 97.62 102 ILE A N 1
ATOM 765 C CA . ILE A 1 102 ? 1.953 6.166 -23.363 1.00 97.62 102 ILE A CA 1
ATOM 766 C C . ILE A 1 102 ? 1.171 6.223 -24.680 1.00 97.62 102 ILE A C 1
ATOM 768 O O . ILE A 1 102 ? 0.940 5.204 -25.330 1.00 97.62 102 ILE A O 1
ATOM 772 N N . GLY A 1 103 ? 0.728 7.417 -25.070 1.00 96.00 103 GLY A N 1
ATOM 773 C CA . GLY A 1 103 ? -0.013 7.648 -26.310 1.00 96.00 103 GLY A CA 1
ATOM 774 C C . GLY A 1 103 ? 0.851 7.448 -27.558 1.00 96.00 103 GLY A C 1
ATOM 775 O O . GLY A 1 103 ? 2.076 7.502 -27.496 1.00 96.00 103 GLY A O 1
ATOM 776 N N . ALA A 1 104 ? 0.215 7.242 -28.714 1.00 94.75 104 ALA A N 1
ATOM 777 C CA . ALA A 1 104 ? 0.919 6.998 -29.980 1.00 94.75 104 ALA A CA 1
ATOM 778 C C . ALA A 1 104 ? 1.815 8.175 -30.422 1.00 94.75 104 ALA A C 1
ATOM 780 O O . ALA A 1 104 ? 2.826 7.962 -31.081 1.00 94.75 104 ALA A O 1
ATOM 781 N N . ASP A 1 105 ? 1.470 9.400 -30.013 1.00 91.31 105 ASP A N 1
ATOM 782 C CA . ASP A 1 105 ? 2.230 10.623 -30.311 1.00 91.31 105 ASP A CA 1
ATOM 783 C C . ASP A 1 105 ? 3.293 10.960 -29.244 1.00 91.31 105 ASP A C 1
ATOM 785 O O . ASP A 1 105 ? 3.900 12.043 -29.267 1.00 91.31 105 ASP A O 1
ATOM 789 N N . ALA A 1 106 ? 3.492 10.081 -28.257 1.00 92.50 106 ALA A N 1
ATOM 790 C CA . ALA A 1 106 ? 4.562 10.226 -27.281 1.00 92.50 106 ALA A CA 1
ATOM 791 C C . ALA A 1 106 ? 5.925 9.952 -27.928 1.00 92.50 106 ALA A C 1
ATOM 793 O O . ALA A 1 106 ? 6.068 9.094 -28.793 1.00 92.50 106 ALA A O 1
ATOM 794 N N . SER A 1 107 ? 6.940 10.681 -27.475 1.00 88.88 107 SER A N 1
ATOM 795 C CA . SER A 1 107 ? 8.309 10.610 -27.996 1.00 88.88 107 SER A CA 1
ATOM 796 C C . SER A 1 107 ? 9.321 10.153 -26.946 1.00 88.88 107 SER A C 1
ATOM 798 O O . SER A 1 107 ? 10.510 10.400 -27.107 1.00 88.88 107 SER A O 1
ATOM 800 N N . VAL A 1 108 ? 8.862 9.546 -25.844 1.00 91.62 108 VAL A N 1
ATOM 801 C CA . VAL A 1 108 ? 9.767 8.978 -24.839 1.00 91.62 108 VAL A CA 1
ATOM 802 C C . VAL A 1 108 ? 10.463 7.754 -25.425 1.00 91.62 108 VAL A C 1
ATOM 804 O O . VAL A 1 108 ? 9.815 6.820 -25.884 1.00 91.62 108 VAL A O 1
ATOM 807 N N . ASP A 1 109 ? 11.789 7.788 -25.423 1.00 90.44 109 ASP A N 1
ATOM 808 C CA . ASP A 1 109 ? 12.643 6.828 -26.124 1.00 90.44 109 ASP A CA 1
ATOM 809 C C . ASP A 1 109 ? 13.808 6.314 -25.256 1.00 90.44 109 ASP A C 1
ATOM 811 O O . ASP A 1 109 ? 14.662 5.554 -25.718 1.00 90.44 109 ASP A O 1
ATOM 815 N N . HIS A 1 110 ? 13.829 6.713 -23.979 1.00 95.00 110 HIS A N 1
ATOM 816 C CA . HIS A 1 110 ? 14.828 6.301 -23.002 1.00 95.00 110 HIS A CA 1
ATOM 817 C C . HIS A 1 110 ? 14.187 6.000 -21.640 1.00 95.00 110 HIS A C 1
ATOM 819 O O . HIS A 1 110 ? 13.431 6.808 -21.094 1.00 95.00 110 HIS A O 1
ATOM 825 N N . ILE A 1 111 ? 14.564 4.870 -21.037 1.00 95.62 111 ILE A N 1
ATOM 826 C CA . ILE A 1 111 ? 14.043 4.390 -19.752 1.00 95.62 111 ILE A CA 1
ATOM 827 C C . ILE A 1 111 ? 14.244 5.387 -18.606 1.00 95.62 111 ILE A C 1
ATOM 829 O O . ILE A 1 111 ? 13.345 5.582 -17.799 1.00 95.62 111 ILE A O 1
ATOM 833 N N . ARG A 1 112 ? 15.378 6.100 -18.567 1.00 95.69 112 ARG A N 1
ATOM 834 C CA . ARG A 1 112 ? 15.645 7.153 -17.576 1.00 95.69 112 ARG A CA 1
ATOM 835 C C . ARG A 1 112 ? 14.616 8.282 -17.645 1.00 95.69 112 ARG A C 1
ATOM 837 O O . ARG A 1 112 ? 14.174 8.762 -16.607 1.00 95.69 112 ARG A O 1
ATOM 844 N N . ASN A 1 113 ? 14.190 8.663 -18.850 1.00 96.00 113 ASN A N 1
ATOM 845 C CA . ASN A 1 113 ? 13.171 9.696 -19.031 1.00 96.00 113 ASN A CA 1
ATOM 846 C C . ASN A 1 113 ? 11.801 9.188 -18.571 1.00 96.00 113 ASN A C 1
ATOM 848 O O . ASN A 1 113 ? 11.087 9.908 -17.878 1.00 96.00 113 ASN A O 1
ATOM 852 N N . LEU A 1 114 ? 11.458 7.935 -18.888 1.00 97.56 114 LEU A N 1
ATOM 853 C CA . LEU A 1 114 ? 10.217 7.314 -18.423 1.00 97.56 114 LEU A CA 1
ATOM 854 C C . LEU A 1 114 ? 10.173 7.192 -16.892 1.00 97.56 114 LEU A C 1
ATOM 856 O O . LEU A 1 114 ? 9.191 7.601 -16.274 1.00 97.56 114 LEU A O 1
ATOM 860 N N . ARG A 1 115 ? 11.258 6.720 -16.269 1.00 98.31 115 ARG A N 1
ATOM 861 C CA . ARG A 1 115 ? 11.396 6.666 -14.806 1.00 98.31 115 ARG A CA 1
ATOM 862 C C . ARG A 1 115 ? 11.288 8.055 -14.185 1.00 98.31 115 ARG A C 1
ATOM 864 O O . ARG A 1 115 ? 10.610 8.211 -13.180 1.00 98.31 115 ARG A O 1
ATOM 871 N N . GLN A 1 116 ? 11.852 9.088 -14.812 1.00 98.50 116 GLN A N 1
ATOM 872 C CA . GLN A 1 116 ? 11.708 10.464 -14.331 1.00 98.50 116 GLN A CA 1
ATOM 873 C C . GLN A 1 116 ? 10.263 10.983 -14.420 1.00 98.50 116 GLN A C 1
ATOM 875 O O . GLN A 1 116 ? 9.838 11.716 -13.525 1.00 98.50 116 GLN A O 1
ATOM 880 N N . ILE A 1 117 ? 9.502 10.610 -15.458 1.00 98.25 117 ILE A N 1
ATOM 881 C CA . ILE A 1 117 ? 8.066 10.922 -15.557 1.00 98.25 117 ILE A CA 1
ATOM 882 C C . ILE A 1 117 ? 7.312 10.260 -14.400 1.00 98.25 117 ILE A C 1
ATOM 884 O O . ILE A 1 117 ? 6.561 10.943 -13.707 1.00 98.25 117 ILE A O 1
ATOM 888 N N . ILE A 1 118 ? 7.543 8.967 -14.154 1.00 98.75 118 ILE A N 1
ATOM 889 C CA . ILE A 1 118 ? 6.894 8.221 -13.064 1.00 98.75 118 ILE A CA 1
ATOM 890 C C . ILE A 1 118 ? 7.296 8.795 -11.698 1.00 98.75 118 ILE A C 1
ATOM 892 O O . ILE A 1 118 ? 6.432 9.079 -10.878 1.00 98.75 118 ILE A O 1
ATOM 896 N N . ALA A 1 119 ? 8.579 9.072 -11.466 1.00 98.75 119 ALA A N 1
ATOM 897 C CA . ALA A 1 119 ? 9.048 9.647 -10.209 1.00 98.75 119 ALA A CA 1
ATOM 898 C C . ALA A 1 119 ? 8.409 11.022 -9.940 1.00 98.75 119 ALA A C 1
ATOM 900 O O . ALA A 1 119 ? 7.853 11.270 -8.873 1.00 98.75 119 ALA A O 1
ATOM 901 N N . SER A 1 120 ? 8.397 11.916 -10.934 1.00 98.62 120 SER A N 1
ATOM 902 C CA . SER A 1 120 ? 7.747 13.226 -10.786 1.00 98.62 120 SER A CA 1
ATOM 903 C C . SER A 1 120 ? 6.231 13.139 -10.638 1.00 98.62 120 SER A C 1
ATOM 905 O O . SER A 1 120 ? 5.633 14.026 -10.026 1.00 98.62 120 SER A O 1
ATOM 907 N N . TYR A 1 121 ? 5.612 12.095 -11.190 1.00 98.62 121 TYR A N 1
ATOM 908 C CA . TYR A 1 121 ? 4.215 11.775 -10.941 1.00 98.62 121 TYR A CA 1
ATOM 909 C C . TYR A 1 121 ? 3.993 11.399 -9.471 1.00 98.62 121 TYR A C 1
ATOM 911 O O . TYR A 1 121 ? 3.199 12.060 -8.807 1.00 98.62 121 TYR A O 1
ATOM 919 N N . LEU A 1 122 ? 4.751 10.436 -8.941 1.00 98.56 122 LEU A N 1
ATOM 920 C CA . LEU A 1 122 ? 4.632 9.950 -7.561 1.00 98.56 122 LEU A CA 1
ATOM 921 C C . LEU A 1 122 ? 4.885 11.052 -6.525 1.00 98.56 122 LEU A C 1
ATOM 923 O O . LEU A 1 122 ? 4.118 11.192 -5.572 1.00 98.56 122 LEU A O 1
ATOM 927 N N . THR A 1 123 ? 5.894 11.900 -6.741 1.00 98.25 123 THR A N 1
ATOM 928 C CA . THR A 1 123 ? 6.139 13.071 -5.886 1.00 98.25 123 THR A CA 1
ATOM 929 C C . THR A 1 123 ? 4.948 14.033 -5.881 1.00 98.25 123 THR A C 1
ATOM 931 O O . THR A 1 123 ? 4.574 14.550 -4.833 1.00 98.25 123 THR A O 1
ATOM 934 N N . ALA A 1 124 ? 4.327 14.288 -7.036 1.00 97.88 124 ALA A N 1
ATOM 935 C CA . ALA A 1 124 ? 3.228 15.250 -7.141 1.00 97.88 124 ALA A CA 1
ATOM 936 C C . ALA A 1 124 ? 1.859 14.692 -6.713 1.00 97.88 124 ALA A C 1
ATOM 938 O O . ALA A 1 124 ? 1.010 15.468 -6.268 1.00 97.88 124 ALA A O 1
ATOM 939 N N . ALA A 1 125 ? 1.635 13.389 -6.895 1.00 97.31 125 ALA A N 1
ATOM 940 C CA . ALA A 1 125 ? 0.396 12.701 -6.543 1.00 97.31 125 ALA A CA 1
ATOM 941 C C . ALA A 1 125 ? 0.342 12.363 -5.048 1.00 97.31 125 ALA A C 1
ATOM 943 O O . ALA A 1 125 ? -0.660 12.648 -4.397 1.00 97.31 125 ALA A O 1
ATOM 944 N N . TYR A 1 126 ? 1.440 11.818 -4.513 1.00 97.25 126 TYR A N 1
ATOM 945 C CA . TYR A 1 126 ? 1.472 11.171 -3.196 1.00 97.25 126 TYR A CA 1
ATOM 946 C C . TYR A 1 126 ? 2.527 11.740 -2.242 1.00 97.25 126 TYR A C 1
ATOM 948 O O . TYR A 1 126 ? 2.586 11.349 -1.083 1.00 97.25 126 TYR A O 1
ATOM 956 N N . GLY A 1 127 ? 3.349 12.693 -2.693 1.00 96.31 127 GLY A N 1
ATOM 957 C CA . GLY A 1 127 ? 4.302 13.380 -1.819 1.00 96.31 127 GLY A CA 1
ATOM 958 C C . GLY A 1 127 ? 5.586 12.603 -1.520 1.00 96.31 127 GLY A C 1
ATOM 959 O O . GLY A 1 127 ? 6.321 13.004 -0.621 1.00 96.31 127 GLY A O 1
ATOM 960 N N . TYR A 1 128 ? 5.889 11.538 -2.270 1.00 97.56 128 TYR A N 1
ATOM 961 C CA . TYR A 1 128 ? 7.171 10.834 -2.164 1.00 97.56 128 TYR A CA 1
ATOM 962 C C . TYR A 1 128 ? 8.361 11.780 -2.354 1.00 97.56 128 TYR A C 1
ATOM 964 O O . TYR A 1 128 ? 8.342 12.660 -3.227 1.00 97.56 128 TYR A O 1
ATOM 972 N N . SER A 1 129 ? 9.431 11.552 -1.586 1.00 97.38 129 SER A N 1
ATOM 973 C CA . SER A 1 129 ? 10.710 12.225 -1.815 1.00 97.38 129 SER A CA 1
ATOM 974 C C . SER A 1 129 ? 11.247 11.899 -3.217 1.00 97.38 129 SER A C 1
ATOM 976 O O . SER A 1 129 ? 10.900 10.869 -3.794 1.00 97.38 129 SER A O 1
ATOM 978 N N . GLU A 1 130 ? 12.103 12.758 -3.790 1.00 96.44 130 GLU A N 1
ATOM 979 C CA . GLU A 1 130 ? 12.672 12.483 -5.124 1.00 96.44 130 GLU A CA 1
ATOM 980 C C . GLU A 1 130 ? 13.437 11.147 -5.162 1.00 96.44 130 GLU A C 1
ATOM 982 O O . GLU A 1 130 ? 13.388 10.452 -6.176 1.00 96.44 130 GLU A O 1
ATOM 987 N N . LYS A 1 131 ? 14.108 10.784 -4.056 1.00 97.38 131 LYS A N 1
ATOM 988 C CA . LYS A 1 131 ? 14.845 9.520 -3.909 1.00 97.38 131 LYS A CA 1
ATOM 989 C C . LYS A 1 131 ? 13.880 8.335 -3.973 1.00 97.38 131 LYS A C 1
ATOM 991 O O . LYS A 1 131 ? 13.999 7.508 -4.869 1.00 97.38 131 LYS A O 1
ATOM 996 N N . ASP A 1 132 ? 12.863 8.330 -3.112 1.00 98.12 132 ASP A N 1
ATOM 997 C CA . ASP A 1 132 ? 11.892 7.230 -3.014 1.00 98.12 132 ASP A CA 1
ATOM 998 C C . ASP A 1 132 ? 11.098 7.067 -4.305 1.00 98.12 132 ASP A C 1
ATOM 1000 O O . ASP A 1 132 ? 10.942 5.963 -4.818 1.00 98.12 132 ASP A O 1
ATOM 1004 N N . ALA A 1 133 ? 10.649 8.181 -4.883 1.00 98.50 133 ALA A N 1
ATOM 1005 C CA . ALA A 1 133 ? 9.925 8.176 -6.142 1.00 98.50 133 ALA A CA 1
ATOM 1006 C C . ALA A 1 133 ? 10.779 7.620 -7.293 1.00 98.50 133 ALA A C 1
ATOM 1008 O O . ALA A 1 133 ? 10.250 6.944 -8.175 1.00 98.50 133 ALA A O 1
ATOM 1009 N N . SER A 1 134 ? 12.090 7.886 -7.293 1.00 98.50 134 SER A N 1
ATOM 1010 C CA . SER A 1 134 ? 13.026 7.311 -8.264 1.00 98.50 134 SER A CA 1
ATOM 1011 C C . SER A 1 134 ? 13.192 5.805 -8.064 1.00 98.50 134 SER A C 1
ATOM 1013 O O . SER A 1 134 ? 13.115 5.061 -9.043 1.00 98.50 134 SER A O 1
ATOM 1015 N N . THR A 1 135 ? 13.370 5.353 -6.821 1.00 98.50 135 THR A N 1
ATOM 1016 C CA . THR A 1 135 ? 13.463 3.927 -6.475 1.00 98.50 135 THR A CA 1
ATOM 1017 C C . THR A 1 135 ? 12.201 3.186 -6.910 1.00 98.50 135 THR A C 1
ATOM 1019 O O . THR A 1 135 ? 12.273 2.232 -7.685 1.00 98.50 135 THR A O 1
ATOM 1022 N N . ILE A 1 136 ? 11.023 3.686 -6.529 1.00 98.75 136 ILE A N 1
ATOM 1023 C CA . ILE A 1 136 ? 9.735 3.109 -6.927 1.00 98.75 136 ILE A CA 1
ATOM 1024 C C . ILE A 1 136 ? 9.594 3.098 -8.453 1.00 98.75 136 ILE A C 1
ATOM 1026 O O . ILE A 1 136 ? 9.192 2.086 -9.021 1.00 98.75 136 ILE A O 1
ATOM 1030 N N . ALA A 1 137 ? 9.956 4.181 -9.148 1.00 98.81 137 ALA A N 1
ATOM 1031 C CA . ALA A 1 137 ? 9.883 4.233 -10.607 1.00 98.81 137 ALA A CA 1
ATOM 1032 C C . ALA A 1 137 ? 10.760 3.165 -11.283 1.00 98.81 137 ALA A C 1
ATOM 1034 O O . ALA A 1 137 ? 10.347 2.596 -12.297 1.00 98.81 137 ALA A O 1
ATOM 1035 N N . THR A 1 138 ? 11.942 2.865 -10.733 1.00 98.38 138 THR A N 1
ATOM 1036 C CA . THR A 1 138 ? 12.779 1.756 -11.209 1.00 98.38 138 THR A CA 1
ATOM 1037 C C . THR A 1 138 ? 12.030 0.431 -11.103 1.00 98.38 138 THR A C 1
ATOM 1039 O O . THR A 1 138 ? 11.813 -0.214 -12.133 1.00 98.38 138 THR A O 1
ATOM 1042 N N . PHE A 1 139 ? 11.549 0.074 -9.912 1.00 98.69 139 PHE A N 1
ATOM 1043 C CA . PHE A 1 139 ? 10.845 -1.190 -9.681 1.00 98.69 139 PHE A CA 1
ATOM 1044 C C . PHE A 1 139 ? 9.544 -1.295 -10.478 1.00 98.69 139 PHE A C 1
ATOM 1046 O O . PHE A 1 139 ? 9.308 -2.311 -11.120 1.00 98.69 139 PHE A O 1
ATOM 1053 N N . VAL A 1 140 ? 8.755 -0.221 -10.568 1.00 98.81 140 VAL A N 1
ATOM 1054 C CA . VAL A 1 140 ? 7.550 -0.159 -11.414 1.00 98.81 140 VAL A CA 1
ATOM 1055 C C . VAL A 1 140 ? 7.878 -0.495 -12.868 1.00 98.81 140 VAL A C 1
ATOM 1057 O O . VAL A 1 140 ? 7.138 -1.247 -13.505 1.00 98.81 140 VAL A O 1
ATOM 1060 N N . THR A 1 141 ? 8.967 0.046 -13.428 1.00 98.56 141 THR A N 1
ATOM 1061 C CA . THR A 1 141 ? 9.318 -0.258 -14.825 1.00 98.56 141 THR A CA 1
ATOM 1062 C C . THR A 1 141 ? 9.714 -1.718 -15.024 1.00 98.56 141 THR A C 1
ATOM 1064 O O . THR A 1 141 ? 9.300 -2.307 -16.020 1.00 98.56 141 THR A O 1
ATOM 1067 N N . ILE A 1 142 ? 10.450 -2.312 -14.081 1.00 98.19 142 ILE A N 1
ATOM 1068 C CA . ILE A 1 142 ? 10.882 -3.715 -14.159 1.00 98.19 142 ILE A CA 1
ATOM 1069 C C . ILE A 1 142 ? 9.683 -4.644 -13.950 1.00 98.19 142 ILE A C 1
ATOM 1071 O O . ILE A 1 142 ? 9.442 -5.506 -14.788 1.00 98.19 142 ILE A O 1
ATOM 1075 N N . TYR A 1 143 ? 8.859 -4.391 -12.931 1.00 98.50 143 TYR A N 1
ATOM 1076 C CA . TYR A 1 143 ? 7.584 -5.069 -12.682 1.00 98.50 143 TYR A CA 1
ATOM 1077 C C . TYR A 1 143 ? 6.720 -5.156 -13.945 1.00 98.50 143 TYR A C 1
ATOM 1079 O O . TYR A 1 143 ? 6.296 -6.232 -14.369 1.00 98.50 143 TYR A O 1
ATOM 1087 N N . ASN A 1 144 ? 6.508 -4.019 -14.610 1.00 98.62 144 ASN A N 1
ATOM 1088 C CA . ASN A 1 144 ? 5.695 -3.973 -15.820 1.00 98.62 144 ASN A CA 1
ATOM 1089 C C . ASN A 1 144 ? 6.344 -4.680 -17.016 1.00 98.62 144 ASN A C 1
ATOM 1091 O O . ASN A 1 144 ? 5.621 -5.102 -17.918 1.00 98.62 144 ASN A O 1
ATOM 1095 N N . ALA A 1 145 ? 7.670 -4.801 -17.049 1.00 98.00 145 ALA A N 1
ATOM 1096 C CA . ALA A 1 145 ? 8.368 -5.550 -18.086 1.00 98.00 145 ALA A CA 1
ATOM 1097 C C . ALA A 1 145 ? 8.298 -7.063 -17.848 1.00 98.00 145 ALA A C 1
ATOM 1099 O O . ALA A 1 145 ? 7.923 -7.797 -18.762 1.00 98.00 145 ALA A O 1
ATOM 1100 N N . VAL A 1 146 ? 8.535 -7.512 -16.612 1.00 97.69 146 VAL A N 1
ATOM 1101 C CA . VAL A 1 146 ? 8.410 -8.919 -16.189 1.00 97.69 146 VAL A CA 1
ATOM 1102 C C . VAL A 1 146 ? 7.012 -9.464 -16.491 1.00 97.69 146 VAL A C 1
ATOM 1104 O O . VAL A 1 146 ? 6.860 -10.552 -17.055 1.00 97.69 146 VAL A O 1
ATOM 1107 N N . TYR A 1 147 ? 5.979 -8.681 -16.173 1.00 97.69 147 TYR A N 1
ATOM 1108 C CA . TYR A 1 147 ? 4.583 -9.095 -16.313 1.00 97.69 147 TYR A CA 1
ATOM 1109 C C . TYR A 1 147 ? 3.911 -8.626 -17.610 1.00 97.69 147 TYR A C 1
ATOM 1111 O O . TYR A 1 147 ? 2.690 -8.760 -17.742 1.00 97.69 147 TYR A O 1
ATOM 1119 N N . ARG A 1 148 ? 4.663 -8.112 -18.596 1.00 97.56 148 ARG A N 1
ATOM 1120 C CA . ARG A 1 148 ? 4.079 -7.616 -19.854 1.00 97.56 148 ARG A CA 1
ATOM 1121 C C . ARG A 1 148 ? 3.188 -8.667 -20.514 1.00 97.56 148 ARG A C 1
ATOM 1123 O O . ARG A 1 148 ? 3.585 -9.809 -20.731 1.00 97.56 148 ARG A O 1
ATOM 1130 N N . GLY A 1 149 ? 1.966 -8.260 -20.845 1.00 97.56 149 GLY A N 1
ATOM 1131 C CA . GLY A 1 149 ? 0.967 -9.095 -21.504 1.00 97.56 149 GLY A CA 1
ATOM 1132 C C . GLY A 1 149 ? 0.425 -10.262 -20.674 1.00 97.56 149 GLY A C 1
ATOM 1133 O O . GLY A 1 149 ? -0.426 -11.014 -21.159 1.00 97.56 149 GLY A O 1
ATOM 1134 N N . ARG A 1 150 ? 0.852 -10.425 -19.415 1.00 97.00 150 ARG A N 1
ATOM 1135 C CA . ARG A 1 150 ? 0.377 -11.485 -18.516 1.00 97.00 150 ARG A CA 1
ATOM 1136 C C . ARG A 1 150 ? -0.905 -11.053 -17.806 1.00 97.00 150 ARG A C 1
ATOM 1138 O O . ARG A 1 150 ? -0.931 -10.870 -16.594 1.00 97.00 150 ARG A O 1
ATOM 1145 N N . MET A 1 151 ? -1.991 -10.905 -18.568 1.00 96.88 151 MET A N 1
ATOM 1146 C CA . MET A 1 151 ? -3.282 -10.409 -18.061 1.00 96.88 151 MET A CA 1
ATOM 1147 C C . MET A 1 151 ? -3.787 -11.168 -16.822 1.00 96.88 151 MET A C 1
ATOM 1149 O O . MET A 1 151 ? -4.349 -10.551 -15.926 1.00 96.88 151 MET A O 1
ATOM 1153 N N . GLN A 1 152 ? -3.538 -12.480 -16.739 1.00 97.69 152 GLN A N 1
ATOM 1154 C CA . GLN A 1 152 ? -3.923 -13.294 -15.584 1.00 97.69 152 GLN A CA 1
ATOM 1155 C C . GLN A 1 152 ? -3.332 -12.765 -14.268 1.00 97.69 152 GLN A C 1
ATOM 1157 O O . GLN A 1 152 ? -4.063 -12.644 -13.290 1.00 97.69 152 GLN A O 1
ATOM 1162 N N . VAL A 1 153 ? -2.054 -12.371 -14.266 1.00 96.56 153 VAL A N 1
ATOM 1163 C CA . VAL A 1 153 ? -1.389 -11.800 -13.084 1.00 96.56 153 VAL A CA 1
ATOM 1164 C C . VAL A 1 153 ? -2.108 -10.529 -12.636 1.00 96.56 153 VAL A C 1
ATOM 1166 O O . VAL A 1 153 ? -2.376 -10.346 -11.450 1.00 96.56 153 VAL A O 1
ATOM 1169 N N . PHE A 1 154 ? -2.494 -9.675 -13.588 1.00 98.12 154 PHE A N 1
ATOM 1170 C CA . PHE A 1 154 ? -3.236 -8.456 -13.278 1.00 98.12 154 PHE A CA 1
ATOM 1171 C C . PHE A 1 154 ? -4.654 -8.754 -12.760 1.00 98.12 154 PHE A C 1
ATOM 1173 O O . PHE A 1 154 ? -5.110 -8.121 -11.814 1.00 98.12 154 PHE A O 1
ATOM 1180 N N . THR A 1 155 ? -5.356 -9.742 -13.320 1.00 97.88 155 THR A N 1
ATOM 1181 C CA . THR A 1 155 ? -6.696 -10.136 -12.845 1.00 97.88 155 THR A CA 1
ATOM 1182 C C . THR A 1 155 ? -6.680 -10.750 -11.444 1.00 97.88 155 THR A C 1
ATOM 1184 O O . THR A 1 155 ? -7.633 -10.578 -10.679 1.00 97.88 155 THR A O 1
ATOM 1187 N N . GLU A 1 156 ? -5.614 -11.458 -11.084 1.00 97.69 156 GLU A N 1
ATOM 1188 C CA . GLU A 1 156 ? -5.450 -12.045 -9.753 1.00 97.69 156 GLU A CA 1
ATOM 1189 C C . GLU A 1 156 ? -5.123 -10.975 -8.702 1.00 97.69 156 GLU A C 1
ATOM 1191 O O . GLU A 1 156 ? -5.745 -10.970 -7.640 1.00 97.69 156 GLU A O 1
ATOM 1196 N N . ARG A 1 157 ? -4.224 -10.034 -9.020 1.00 97.94 157 ARG A N 1
ATOM 1197 C CA . ARG A 1 157 ? -3.699 -9.043 -8.062 1.00 97.94 157 ARG A CA 1
ATOM 1198 C C . ARG A 1 157 ? -4.546 -7.776 -7.915 1.00 97.94 157 ARG A C 1
ATOM 1200 O O . ARG A 1 157 ? -4.549 -7.177 -6.842 1.00 97.94 157 ARG A O 1
ATOM 1207 N N . TYR A 1 158 ? -5.260 -7.357 -8.960 1.00 98.50 158 TYR A N 1
ATOM 1208 C CA . TYR A 1 158 ? -5.918 -6.047 -9.001 1.00 98.50 158 TYR A CA 1
ATOM 1209 C C . TYR A 1 158 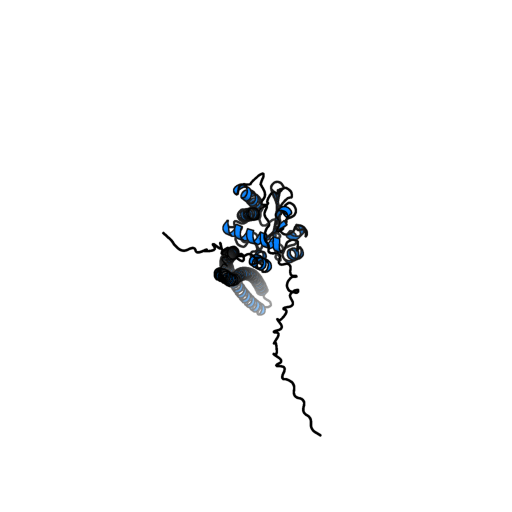? -7.440 -6.134 -9.037 1.00 98.50 158 TYR A C 1
ATOM 1211 O O . TYR A 1 158 ? -8.035 -7.106 -9.514 1.00 98.50 158 TYR A O 1
ATOM 1219 N N . LYS A 1 159 ? -8.081 -5.079 -8.534 1.00 98.25 159 LYS A N 1
ATOM 1220 C CA . LYS A 1 159 ? -9.536 -4.919 -8.561 1.00 98.25 159 LYS A CA 1
ATOM 1221 C C . LYS A 1 159 ? -10.059 -4.774 -9.990 1.00 98.25 159 LYS A C 1
ATOM 1223 O O . LYS A 1 159 ? -9.359 -4.309 -10.890 1.00 98.25 159 LYS A O 1
ATOM 1228 N N . THR A 1 160 ? -11.342 -5.077 -10.176 1.00 97.69 160 THR A N 1
ATOM 1229 C CA . THR A 1 160 ? -12.020 -4.972 -11.478 1.00 97.69 160 THR A CA 1
ATOM 1230 C C . THR A 1 160 ? -11.920 -3.567 -12.080 1.00 97.69 160 THR A C 1
ATOM 1232 O O . THR A 1 160 ? -11.664 -3.427 -13.273 1.00 97.69 160 THR A O 1
ATOM 1235 N N . VAL A 1 161 ? -12.016 -2.523 -11.242 1.00 97.75 161 VAL A N 1
ATOM 1236 C CA . VAL A 1 161 ? -11.867 -1.117 -11.665 1.00 97.75 161 VAL A CA 1
ATOM 1237 C C . VAL A 1 161 ? -10.524 -0.847 -12.355 1.00 97.75 161 VAL A C 1
ATOM 1239 O O . VAL A 1 161 ? -10.444 -0.004 -13.244 1.00 97.75 161 VAL A O 1
ATOM 1242 N N . VAL A 1 162 ? -9.475 -1.592 -11.999 1.00 98.62 162 VAL A N 1
ATOM 1243 C CA . VAL A 1 162 ? -8.167 -1.536 -12.658 1.00 98.62 162 VAL A CA 1
ATOM 1244 C C . VAL A 1 162 ? -8.190 -2.367 -13.936 1.00 98.62 162 VAL A C 1
ATOM 1246 O O . VAL A 1 162 ? -7.849 -1.870 -15.008 1.00 98.62 162 VAL A O 1
ATOM 1249 N N . THR A 1 163 ? -8.605 -3.631 -13.846 1.00 98.31 163 THR A N 1
ATOM 1250 C CA . THR A 1 163 ? -8.467 -4.592 -14.950 1.00 98.31 163 THR A CA 1
ATOM 1251 C C . THR A 1 163 ? -9.334 -4.257 -16.156 1.00 98.31 163 THR A C 1
ATOM 1253 O O . THR A 1 163 ? -8.930 -4.553 -17.278 1.00 98.31 163 THR A O 1
ATOM 1256 N N . ASP A 1 164 ? -10.470 -3.588 -15.957 1.00 98.25 164 ASP A N 1
ATOM 1257 C CA . ASP A 1 164 ? -11.345 -3.120 -17.041 1.00 98.25 164 ASP A CA 1
ATOM 1258 C C . ASP A 1 164 ? -10.666 -2.079 -17.948 1.00 98.25 164 ASP A C 1
ATOM 1260 O O . ASP A 1 164 ? -11.075 -1.871 -19.091 1.00 98.25 164 ASP A O 1
ATOM 1264 N N . ASN A 1 165 ? -9.598 -1.441 -17.462 1.00 98.38 165 ASN A N 1
ATOM 1265 C CA . ASN A 1 165 ? -8.796 -0.490 -18.226 1.00 98.38 165 ASN A CA 1
ATOM 1266 C C . ASN A 1 165 ? -7.605 -1.145 -18.944 1.00 98.38 165 ASN A C 1
ATOM 1268 O O . ASN A 1 165 ? -6.917 -0.474 -19.719 1.00 98.38 165 ASN A O 1
ATOM 1272 N N . LEU A 1 166 ? -7.335 -2.431 -18.707 1.00 98.50 166 LEU A N 1
ATOM 1273 C CA . LEU A 1 166 ? -6.174 -3.139 -19.239 1.00 98.50 166 LEU A CA 1
ATOM 1274 C C . LEU A 1 166 ? -6.536 -4.014 -20.441 1.00 98.50 166 LEU A C 1
ATOM 1276 O O . LEU A 1 166 ? -7.632 -4.556 -20.561 1.00 98.50 166 LEU A O 1
ATOM 1280 N N . THR A 1 167 ? -5.573 -4.185 -21.341 1.00 98.06 167 THR A N 1
ATOM 1281 C CA . THR A 1 167 ? -5.673 -5.126 -22.464 1.00 98.06 167 THR A CA 1
ATOM 1282 C C . THR A 1 167 ? -4.433 -6.000 -22.512 1.00 98.06 167 THR A C 1
ATOM 1284 O O . THR A 1 167 ? -3.335 -5.520 -22.247 1.00 98.06 167 THR A O 1
ATOM 1287 N N . GLN A 1 168 ? -4.587 -7.267 -22.903 1.00 97.19 168 GLN A N 1
ATOM 1288 C CA . GLN A 1 168 ? -3.472 -8.217 -22.946 1.00 97.19 168 GLN A CA 1
ATOM 1289 C C . GLN A 1 168 ? -2.318 -7.757 -23.855 1.00 97.19 168 GLN A C 1
ATOM 1291 O O . GLN A 1 168 ? -1.164 -8.039 -23.572 1.00 97.19 168 GLN A O 1
ATOM 1296 N N . GLU A 1 169 ? -2.601 -7.041 -24.944 1.00 96.88 169 GLU A N 1
ATOM 1297 C CA . GLU A 1 169 ? -1.558 -6.550 -25.856 1.00 96.88 169 GLU A CA 1
ATOM 1298 C C . GLU A 1 169 ? -0.716 -5.421 -25.236 1.00 96.88 169 GLU A C 1
ATOM 1300 O O . GLU A 1 169 ? 0.466 -5.283 -25.550 1.00 96.88 169 GLU A O 1
ATOM 1305 N N . LYS A 1 170 ? -1.316 -4.612 -24.354 1.00 97.75 170 LYS A N 1
ATOM 1306 C CA . LYS A 1 170 ? -0.729 -3.343 -23.904 1.00 97.75 170 LYS A CA 1
ATOM 1307 C C . LYS A 1 170 ? -0.357 -3.314 -22.429 1.00 97.75 170 LYS A C 1
ATOM 1309 O O . LYS A 1 170 ? 0.426 -2.446 -22.053 1.00 97.75 170 LYS A O 1
ATOM 1314 N N . CYS A 1 171 ? -0.905 -4.204 -21.600 1.00 98.06 171 CYS A N 1
ATOM 1315 C CA . CYS A 1 171 ? -0.601 -4.239 -20.173 1.00 98.06 171 CYS A CA 1
ATOM 1316 C C . CYS A 1 171 ? 0.884 -4.524 -19.934 1.00 98.06 171 CYS A C 1
ATOM 1318 O O . CYS A 1 171 ? 1.485 -5.408 -20.554 1.00 98.06 171 CYS A O 1
ATOM 1320 N N . GLY A 1 172 ? 1.486 -3.732 -19.051 1.00 98.25 172 GLY A N 1
ATOM 1321 C CA . GLY A 1 172 ? 2.920 -3.741 -18.818 1.00 98.25 172 GLY A CA 1
ATOM 1322 C C . GLY A 1 172 ? 3.703 -2.857 -19.791 1.00 98.25 172 GLY A C 1
ATOM 1323 O O . GLY A 1 172 ? 3.173 -1.950 -20.439 1.00 98.25 172 GLY A O 1
ATOM 1324 N N . LEU A 1 173 ? 5.003 -3.122 -19.889 1.00 98.25 173 LEU A N 1
ATOM 1325 C CA . LEU A 1 173 ? 5.977 -2.267 -20.565 1.00 98.25 173 LEU A CA 1
ATOM 1326 C C . LEU A 1 173 ? 6.952 -3.114 -21.382 1.00 98.25 173 LEU A C 1
ATOM 1328 O O . LEU A 1 173 ? 7.544 -4.043 -20.854 1.00 98.25 173 LEU A O 1
ATOM 1332 N N . SER A 1 174 ? 7.121 -2.824 -22.674 1.00 97.06 174 SER A N 1
ATOM 1333 C CA . SER A 1 174 ? 8.132 -3.527 -23.480 1.00 97.06 174 SER A CA 1
ATOM 1334 C C . SER A 1 174 ? 9.546 -3.159 -23.023 1.00 97.06 174 SER A C 1
ATOM 1336 O O . SER A 1 174 ? 9.784 -2.033 -22.587 1.00 97.06 174 SER A O 1
ATOM 1338 N N . THR A 1 175 ? 10.514 -4.059 -23.183 1.00 95.56 175 THR A N 1
ATOM 1339 C CA . THR A 1 175 ? 11.937 -3.721 -23.034 1.00 95.56 175 THR A CA 1
ATOM 1340 C C . THR A 1 175 ? 12.447 -2.840 -24.176 1.00 95.56 175 THR A C 1
ATOM 1342 O O . THR A 1 175 ? 13.511 -2.242 -24.050 1.00 95.56 175 THR A O 1
ATOM 1345 N N . LYS A 1 176 ? 11.685 -2.680 -25.267 1.00 95.75 176 LYS A N 1
ATOM 1346 C CA . LYS A 1 176 ? 12.090 -1.915 -26.452 1.00 95.75 176 LYS A CA 1
ATOM 1347 C C . LYS A 1 176 ? 11.374 -0.578 -26.545 1.00 95.75 176 LYS A C 1
ATOM 1349 O O . LYS A 1 176 ? 10.149 -0.522 -26.654 1.00 95.75 176 LYS A O 1
ATOM 1354 N N . TRP A 1 177 ? 12.147 0.507 -26.586 1.00 95.00 177 TRP A N 1
ATOM 1355 C CA . TRP A 1 177 ? 11.612 1.873 -26.626 1.00 95.00 177 TRP A CA 1
ATOM 1356 C C . TRP A 1 177 ? 10.635 2.139 -27.787 1.00 95.00 177 TRP A C 1
ATOM 1358 O O . TRP A 1 177 ? 9.674 2.891 -27.639 1.00 95.00 177 TRP A O 1
ATOM 1368 N N . ASN A 1 178 ? 10.858 1.521 -28.950 1.00 94.38 178 ASN A N 1
ATOM 1369 C CA . ASN A 1 178 ? 10.042 1.725 -30.151 1.00 94.38 178 ASN A CA 1
ATOM 1370 C C . ASN A 1 178 ? 8.665 1.047 -30.070 1.00 94.38 178 ASN A C 1
ATOM 1372 O O . ASN A 1 178 ? 7.796 1.339 -30.890 1.00 94.38 178 ASN A O 1
ATOM 1376 N N . GLU A 1 179 ? 8.465 0.170 -29.090 1.00 96.12 179 GLU A N 1
ATOM 1377 C CA . GLU A 1 179 ? 7.200 -0.502 -28.804 1.00 96.12 179 GLU A CA 1
ATOM 1378 C C . GLU A 1 179 ? 6.416 0.194 -27.683 1.00 96.12 179 GLU A C 1
ATOM 1380 O O . GLU A 1 179 ? 5.385 -0.316 -27.262 1.00 96.12 179 GLU A O 1
ATOM 1385 N N . TRP A 1 180 ? 6.876 1.338 -27.163 1.00 96.75 180 TRP A N 1
ATOM 1386 C CA . TRP A 1 180 ? 6.156 2.047 -26.099 1.00 96.75 180 TRP A CA 1
ATOM 1387 C C . TRP A 1 180 ? 4.981 2.899 -26.598 1.00 96.75 180 TRP A C 1
ATOM 1389 O O . TRP A 1 180 ? 3.892 2.802 -26.019 1.00 96.75 180 TRP A O 1
ATOM 1399 N N . PRO A 1 181 ? 5.133 3.741 -27.642 1.00 96.06 181 PRO A N 1
ATOM 1400 C CA . PRO A 1 181 ? 4.060 4.638 -28.061 1.00 96.06 181 PRO A CA 1
ATOM 1401 C C . PRO A 1 181 ? 2.806 3.885 -28.525 1.00 96.06 181 PRO A C 1
ATOM 1403 O O . PRO A 1 181 ? 2.830 3.109 -29.477 1.00 96.06 181 PRO A O 1
ATOM 1406 N N . GLY A 1 182 ? 1.681 4.127 -27.850 1.00 96.38 182 GLY A N 1
ATOM 1407 C CA . GLY A 1 182 ? 0.375 3.529 -28.151 1.00 96.38 182 GLY A CA 1
ATOM 1408 C C . GLY A 1 182 ? 0.188 2.081 -27.678 1.00 96.38 182 GLY A C 1
ATOM 1409 O O . GLY A 1 182 ? -0.907 1.532 -27.864 1.00 96.38 182 GLY A O 1
ATOM 1410 N N . GLN A 1 183 ? 1.218 1.483 -27.070 1.00 97.50 183 GLN A N 1
ATOM 1411 C CA . GLN A 1 183 ? 1.328 0.042 -26.795 1.00 97.50 183 GLN A CA 1
ATOM 1412 C C . GLN A 1 183 ? 1.784 -0.289 -25.356 1.00 97.50 183 GLN A C 1
ATOM 1414 O O . GLN A 1 183 ? 2.111 -1.440 -25.049 1.00 97.50 183 GLN A O 1
ATOM 1419 N N . SER A 1 184 ? 1.761 0.707 -24.463 1.00 98.06 184 SER A N 1
ATOM 1420 C CA . SER A 1 184 ? 2.102 0.553 -23.043 1.00 98.06 184 SER A CA 1
ATOM 1421 C C . SER A 1 184 ? 0.990 1.058 -22.124 1.00 98.06 184 SER A C 1
ATOM 1423 O O . SER A 1 184 ? 0.544 2.205 -22.241 1.00 98.06 184 SER A O 1
ATOM 1425 N N . GLN A 1 185 ? 0.597 0.207 -21.180 1.00 98.69 185 GLN A N 1
ATOM 1426 C CA . GLN A 1 185 ? -0.251 0.496 -20.025 1.00 98.69 185 GLN A CA 1
ATOM 1427 C C . GLN A 1 185 ? 0.534 0.092 -18.773 1.00 98.69 185 GLN A C 1
ATOM 1429 O O . GLN A 1 185 ? 0.500 -1.064 -18.351 1.00 98.69 185 GLN A O 1
ATOM 1434 N N . ILE A 1 186 ? 1.292 1.044 -18.229 1.00 98.81 186 ILE A N 1
ATOM 1435 C CA . ILE A 1 186 ? 2.196 0.834 -17.095 1.00 98.81 186 ILE A CA 1
ATOM 1436 C C . ILE A 1 186 ? 1.379 0.936 -15.811 1.00 98.81 186 ILE A C 1
ATOM 1438 O O . ILE A 1 186 ? 0.836 1.998 -15.512 1.00 98.81 186 ILE A O 1
ATOM 1442 N N . VAL A 1 187 ? 1.298 -0.159 -15.067 1.00 98.88 187 VAL A N 1
ATOM 1443 C CA . VAL A 1 187 ? 0.508 -0.284 -13.842 1.00 98.88 187 VAL A CA 1
ATOM 1444 C C . VAL A 1 187 ? 1.374 0.039 -12.627 1.00 98.88 187 VAL A C 1
ATOM 1446 O O . VAL A 1 187 ? 2.435 -0.555 -12.438 1.00 98.88 187 VAL A O 1
ATOM 1449 N N . ILE A 1 188 ? 0.916 0.970 -11.799 1.00 98.88 188 ILE A N 1
ATOM 1450 C CA . ILE A 1 188 ? 1.496 1.320 -10.502 1.00 98.88 188 ILE A CA 1
ATOM 1451 C C . ILE A 1 188 ? 0.517 0.812 -9.437 1.00 98.88 188 ILE A C 1
ATOM 1453 O O . ILE A 1 188 ? -0.555 1.403 -9.297 1.00 98.88 188 ILE A O 1
ATOM 1457 N N . PRO A 1 189 ? 0.820 -0.292 -8.735 1.00 98.62 189 PRO A N 1
ATOM 1458 C CA . PRO A 1 189 ? -0.074 -0.833 -7.716 1.00 98.62 189 PRO A CA 1
ATOM 1459 C C . PRO A 1 189 ? -0.195 0.088 -6.509 1.00 98.62 189 PRO A C 1
ATOM 1461 O O . PRO A 1 189 ? 0.810 0.587 -6.008 1.00 98.62 189 PRO A O 1
ATOM 1464 N N . LEU A 1 190 ? -1.424 0.271 -6.033 1.00 97.94 190 LEU A N 1
ATOM 1465 C CA . LEU A 1 190 ? -1.758 1.092 -4.875 1.00 97.94 190 LEU A CA 1
ATOM 1466 C C . LEU A 1 190 ? -2.396 0.205 -3.800 1.00 97.94 190 LEU A C 1
ATOM 1468 O O . LEU A 1 190 ? -3.385 -0.480 -4.075 1.00 97.94 190 LEU A O 1
ATOM 1472 N N . SER A 1 191 ? -1.836 0.223 -2.590 1.00 91.31 191 SER A N 1
ATOM 1473 C CA . SER A 1 191 ? -2.366 -0.526 -1.438 1.00 91.31 191 SER A CA 1
ATOM 1474 C C . SER A 1 191 ? -3.268 0.344 -0.563 1.00 91.31 191 SER A C 1
ATOM 1476 O O . SER A 1 191 ? -4.358 -0.073 -0.183 1.00 91.31 191 SER A O 1
ATOM 1478 N N . ASP A 1 192 ? -2.850 1.581 -0.294 1.00 88.88 192 ASP A N 1
ATOM 1479 C CA . ASP A 1 192 ? -3.640 2.588 0.411 1.00 88.88 192 ASP A CA 1
ATOM 1480 C C . ASP A 1 192 ? -3.373 3.970 -0.187 1.00 88.88 192 ASP A C 1
ATOM 1482 O O . ASP A 1 192 ? -2.326 4.570 0.024 1.00 88.88 192 ASP A O 1
ATOM 1486 N N . VAL A 1 193 ? -4.344 4.530 -0.902 1.00 86.88 193 VAL A N 1
ATOM 1487 C CA . VAL A 1 193 ? -4.217 5.852 -1.543 1.00 86.88 193 VAL A CA 1
ATOM 1488 C C . VAL A 1 193 ? -4.049 7.020 -0.565 1.00 86.88 193 VAL A C 1
ATOM 1490 O O . VAL A 1 193 ? -3.734 8.135 -0.986 1.00 86.88 193 VAL A O 1
ATOM 1493 N N . GLN A 1 194 ? -4.257 6.785 0.731 1.00 85.75 194 GLN A N 1
ATOM 1494 C CA . GLN A 1 194 ? -3.997 7.733 1.816 1.00 85.75 194 GLN A CA 1
ATOM 1495 C C . GLN A 1 194 ? -2.810 7.297 2.692 1.00 85.75 194 GLN A C 1
ATOM 1497 O O . GLN A 1 194 ? -2.555 7.903 3.734 1.00 85.75 194 GLN A O 1
ATOM 1502 N N . GLY A 1 195 ? -2.056 6.288 2.251 1.00 82.12 195 GLY A N 1
ATOM 1503 C CA . GLY A 1 195 ? -1.009 5.616 3.012 1.00 82.12 195 GLY A CA 1
ATOM 1504 C C . GLY A 1 195 ? 0.287 6.408 3.162 1.00 82.12 195 GLY A C 1
ATOM 1505 O O . GLY A 1 195 ? 1.169 5.974 3.902 1.00 82.12 195 GLY A O 1
ATOM 1506 N N . GLY A 1 196 ? 0.424 7.556 2.491 1.00 88.75 196 GLY A N 1
ATOM 1507 C CA . GLY A 1 196 ? 1.648 8.355 2.518 1.00 88.75 196 GLY A CA 1
ATOM 1508 C C . GLY A 1 196 ? 2.792 7.603 1.841 1.00 88.75 196 GLY A C 1
ATOM 1509 O O . GLY A 1 196 ? 2.693 7.288 0.653 1.00 88.75 196 GLY A O 1
ATOM 1510 N N . LEU A 1 197 ? 3.850 7.279 2.592 1.00 89.12 197 LEU A N 1
ATOM 1511 C CA . LEU A 1 197 ? 4.970 6.483 2.075 1.00 89.12 197 LEU A CA 1
ATOM 1512 C C . LEU A 1 197 ? 4.548 5.075 1.640 1.00 89.12 197 LEU A C 1
ATOM 1514 O O . LEU A 1 197 ? 5.135 4.553 0.702 1.00 89.12 197 LEU A O 1
ATOM 1518 N N . SER A 1 198 ? 3.486 4.513 2.219 1.00 92.69 198 SER A N 1
ATOM 1519 C CA . SER A 1 198 ? 2.970 3.186 1.855 1.00 92.69 198 SER A CA 1
ATOM 1520 C C . SER A 1 198 ? 1.858 3.225 0.804 1.00 92.69 198 SER A C 1
ATOM 1522 O O . SER A 1 198 ? 1.019 2.327 0.783 1.00 92.69 198 SER A O 1
ATOM 1524 N N . THR A 1 199 ? 1.779 4.281 -0.016 1.00 96.44 199 THR A N 1
ATOM 1525 C CA . THR A 1 199 ? 0.716 4.396 -1.026 1.00 96.44 199 THR A CA 1
ATOM 1526 C C . THR A 1 199 ? 0.883 3.391 -2.159 1.00 96.44 199 THR A C 1
ATOM 1528 O O . THR A 1 199 ? -0.064 2.694 -2.526 1.00 96.44 199 THR A O 1
ATOM 1531 N N . VAL A 1 200 ? 2.091 3.313 -2.715 1.00 98.00 200 VAL A N 1
ATOM 1532 C CA . VAL A 1 200 ? 2.453 2.301 -3.705 1.00 98.00 200 VAL A CA 1
ATOM 1533 C C . VAL A 1 200 ? 2.726 0.987 -2.988 1.00 98.00 200 VAL A C 1
ATOM 1535 O O . VAL A 1 200 ? 3.422 0.961 -1.976 1.00 98.00 200 VAL A O 1
ATOM 1538 N N . ASP A 1 201 ? 2.202 -0.114 -3.519 1.00 98.00 201 ASP A N 1
ATOM 1539 C CA . ASP A 1 201 ? 2.466 -1.437 -2.961 1.00 98.00 201 ASP A CA 1
ATOM 1540 C C . ASP A 1 201 ? 3.882 -1.910 -3.326 1.00 98.00 201 ASP A C 1
ATOM 1542 O O . ASP A 1 201 ? 4.126 -2.457 -4.408 1.00 98.00 201 ASP A O 1
ATOM 1546 N N . THR A 1 202 ? 4.832 -1.656 -2.422 1.00 97.94 202 THR A N 1
ATOM 1547 C CA . THR A 1 202 ? 6.249 -2.000 -2.604 1.00 97.94 202 THR A CA 1
ATOM 1548 C C . THR A 1 202 ? 6.475 -3.509 -2.701 1.00 97.94 202 THR A C 1
ATOM 1550 O O . THR A 1 202 ? 7.306 -3.929 -3.499 1.00 97.94 202 THR A O 1
ATOM 1553 N N . SER A 1 203 ? 5.688 -4.328 -1.991 1.00 97.44 203 SER A N 1
ATOM 1554 C CA . SER A 1 203 ? 5.773 -5.798 -2.025 1.00 97.44 203 SER A CA 1
ATOM 1555 C C . SER A 1 203 ? 5.459 -6.359 -3.414 1.00 97.44 203 SER A C 1
ATOM 1557 O O . SER A 1 203 ? 6.153 -7.248 -3.900 1.00 97.44 203 SER A O 1
ATOM 1559 N N . THR A 1 204 ? 4.448 -5.811 -4.095 1.00 98.00 204 THR A N 1
ATOM 1560 C CA . THR A 1 204 ? 4.048 -6.243 -5.442 1.00 98.00 204 THR A CA 1
ATOM 1561 C C . THR A 1 204 ? 5.101 -5.896 -6.485 1.00 98.00 204 THR A C 1
ATOM 1563 O O . THR A 1 204 ? 5.407 -6.717 -7.351 1.00 98.00 204 THR A O 1
ATOM 1566 N N . ILE A 1 205 ? 5.656 -4.682 -6.437 1.00 98.38 205 ILE A N 1
ATOM 1567 C CA . ILE A 1 205 ? 6.648 -4.247 -7.432 1.00 98.38 205 ILE A CA 1
ATOM 1568 C C . ILE A 1 205 ? 8.042 -4.814 -7.174 1.00 98.38 205 ILE A C 1
ATOM 1570 O O . ILE A 1 205 ? 8.857 -4.766 -8.087 1.00 98.38 205 ILE A O 1
ATOM 1574 N N . SER A 1 206 ? 8.319 -5.330 -5.975 1.00 97.94 206 SER A N 1
ATOM 1575 C CA . SER A 1 206 ? 9.584 -5.974 -5.606 1.00 97.94 206 SER A CA 1
ATOM 1576 C C . SER A 1 206 ? 9.429 -7.479 -5.377 1.00 97.94 206 SER A C 1
ATOM 1578 O O . SER A 1 206 ? 10.200 -8.068 -4.622 1.00 97.94 206 SER A O 1
ATOM 1580 N N . ASP A 1 207 ? 8.426 -8.106 -5.997 1.00 97.50 207 ASP A N 1
ATOM 1581 C CA . ASP A 1 207 ? 8.214 -9.539 -5.837 1.00 97.50 207 ASP A CA 1
ATOM 1582 C C . ASP A 1 207 ? 9.381 -10.369 -6.394 1.00 97.50 207 ASP A C 1
ATOM 1584 O O . ASP A 1 207 ? 10.284 -9.880 -7.080 1.00 97.50 207 ASP A O 1
ATOM 1588 N N . ARG A 1 208 ? 9.358 -11.667 -6.092 1.00 96.31 208 ARG A N 1
ATOM 1589 C CA . ARG A 1 208 ? 10.450 -12.576 -6.429 1.00 96.31 208 ARG A CA 1
ATOM 1590 C C . ARG A 1 208 ? 10.830 -12.568 -7.912 1.00 96.31 208 ARG A C 1
ATOM 1592 O O . ARG A 1 208 ? 12.021 -12.581 -8.199 1.00 96.31 208 ARG A O 1
ATOM 1599 N N . GLU A 1 209 ? 9.871 -12.545 -8.843 1.00 96.19 209 GLU A N 1
ATOM 1600 C CA . GLU A 1 209 ? 10.208 -12.546 -10.278 1.00 96.19 209 GLU A CA 1
ATOM 1601 C C . GLU A 1 209 ? 10.898 -11.236 -10.683 1.00 96.19 209 GLU A C 1
ATOM 1603 O O . GLU A 1 209 ? 11.805 -11.247 -11.516 1.00 96.19 209 GLU A O 1
ATOM 1608 N N . VAL A 1 210 ? 10.515 -10.114 -10.064 1.00 96.88 210 VAL A N 1
ATOM 1609 C CA . VAL A 1 210 ? 11.186 -8.825 -10.274 1.00 96.88 210 VAL A CA 1
ATOM 1610 C C . VAL A 1 210 ? 12.616 -8.854 -9.742 1.00 96.88 210 VAL A C 1
ATOM 1612 O O . VAL A 1 210 ? 13.540 -8.465 -10.457 1.00 96.88 210 VAL A O 1
ATOM 1615 N N . ILE A 1 211 ? 12.825 -9.353 -8.523 1.00 96.56 211 ILE A N 1
ATOM 1616 C CA . ILE A 1 211 ? 14.166 -9.467 -7.932 1.00 96.56 211 ILE A CA 1
ATOM 1617 C C . ILE A 1 211 ? 15.045 -10.431 -8.729 1.00 96.56 211 ILE A C 1
ATOM 1619 O O . ILE A 1 211 ? 16.211 -10.126 -8.989 1.00 96.56 211 ILE A O 1
ATOM 1623 N N . ASP A 1 212 ? 14.500 -11.571 -9.149 1.00 95.38 212 ASP A N 1
ATOM 1624 C CA . ASP A 1 212 ? 15.222 -12.543 -9.965 1.00 95.38 212 ASP A CA 1
ATOM 1625 C C . ASP A 1 212 ? 15.619 -11.938 -11.317 1.00 95.38 212 ASP A C 1
ATOM 1627 O O . ASP A 1 212 ? 16.755 -12.126 -11.744 1.00 95.38 212 ASP A O 1
ATOM 1631 N N . SER A 1 213 ? 14.763 -11.113 -11.927 1.00 93.56 213 SER A N 1
ATOM 1632 C CA . SER A 1 213 ? 15.130 -10.344 -13.119 1.00 93.56 213 SER A CA 1
ATOM 1633 C C . SER A 1 213 ? 16.254 -9.331 -12.857 1.00 93.56 213 SER A C 1
ATOM 1635 O O . SER A 1 213 ? 17.165 -9.217 -13.674 1.00 93.56 213 SER A O 1
ATOM 1637 N N . MET A 1 214 ? 16.235 -8.609 -11.732 1.00 93.94 214 MET A N 1
ATOM 1638 C CA . MET A 1 214 ? 17.310 -7.665 -11.380 1.00 93.94 214 MET A CA 1
ATOM 1639 C C . MET A 1 214 ? 18.644 -8.374 -11.126 1.00 93.94 214 MET A C 1
ATOM 1641 O O . MET A 1 214 ? 19.710 -7.834 -11.418 1.00 93.94 214 MET A O 1
ATOM 1645 N N . ARG A 1 215 ? 18.611 -9.608 -10.608 1.00 93.62 215 ARG A N 1
ATOM 1646 C CA . ARG A 1 215 ? 19.807 -10.433 -10.365 1.00 93.62 215 ARG A CA 1
ATOM 1647 C C . ARG A 1 215 ? 20.541 -10.839 -11.641 1.00 93.62 215 ARG A C 1
ATOM 1649 O O . ARG A 1 215 ? 21.678 -11.305 -11.537 1.00 93.62 215 ARG A O 1
ATOM 1656 N N . GLU A 1 216 ? 19.915 -10.692 -12.802 1.00 90.38 216 GLU A N 1
ATOM 1657 C CA . GLU A 1 216 ? 20.535 -10.966 -14.098 1.00 90.38 216 GLU A CA 1
ATOM 1658 C C . GLU A 1 216 ? 21.429 -9.813 -14.586 1.00 90.38 216 GLU A C 1
ATOM 1660 O O . GLU A 1 216 ? 22.260 -10.018 -15.474 1.00 90.38 216 GLU A O 1
ATOM 1665 N N . GLU A 1 217 ? 21.315 -8.622 -13.988 1.00 87.31 217 GLU A N 1
ATOM 1666 C CA . GLU A 1 217 ? 22.238 -7.507 -14.219 1.00 87.31 217 GLU A CA 1
ATOM 1667 C C . GLU A 1 217 ? 23.637 -7.802 -13.634 1.00 87.31 217 GLU A C 1
ATOM 1669 O O . GLU A 1 217 ? 23.795 -8.599 -12.708 1.00 87.31 217 GLU A O 1
ATOM 1674 N N . GLU A 1 218 ? 24.685 -7.154 -14.164 1.00 86.88 218 GLU A N 1
ATOM 1675 C CA . GLU A 1 218 ? 26.083 -7.408 -13.757 1.00 86.88 218 GLU A CA 1
ATOM 1676 C C . GLU A 1 218 ? 26.314 -7.145 -12.260 1.00 86.88 218 GLU A C 1
ATOM 1678 O O . GLU A 1 218 ? 26.975 -7.930 -11.574 1.00 86.88 218 GLU A O 1
ATOM 1683 N N . ASP A 1 219 ? 25.737 -6.060 -11.750 1.00 89.94 219 ASP A N 1
ATOM 1684 C CA . ASP A 1 219 ? 25.755 -5.674 -10.340 1.00 89.94 219 ASP A CA 1
ATOM 1685 C C . ASP A 1 219 ? 24.559 -6.233 -9.554 1.00 89.94 219 ASP A C 1
ATOM 1687 O O . ASP A 1 219 ? 24.409 -5.938 -8.367 1.00 89.94 219 ASP A O 1
ATOM 1691 N N . ARG A 1 220 ? 23.718 -7.050 -10.203 1.00 92.69 220 ARG A N 1
ATOM 1692 C CA . ARG A 1 220 ? 22.520 -7.687 -9.640 1.00 92.69 220 ARG A CA 1
ATOM 1693 C C . ARG A 1 220 ? 21.504 -6.695 -9.056 1.00 92.69 220 ARG A C 1
ATOM 1695 O O . ARG A 1 220 ? 20.757 -7.060 -8.137 1.00 92.69 220 ARG A O 1
ATOM 1702 N N . GLY A 1 221 ? 21.530 -5.442 -9.522 1.00 93.44 221 GLY A N 1
ATOM 1703 C CA . GLY A 1 221 ? 20.675 -4.361 -9.037 1.00 93.44 221 GLY A CA 1
ATOM 1704 C C . GLY A 1 221 ? 20.834 -4.073 -7.540 1.00 93.44 221 GLY A C 1
ATOM 1705 O O . GLY A 1 221 ? 19.873 -3.659 -6.893 1.00 93.44 221 GLY A O 1
ATOM 1706 N N . ILE A 1 222 ? 22.009 -4.351 -6.957 1.00 95.81 222 ILE A N 1
ATOM 1707 C CA . ILE A 1 222 ? 22.232 -4.289 -5.501 1.00 95.81 222 ILE A CA 1
ATOM 1708 C C . ILE A 1 222 ? 21.898 -2.911 -4.926 1.00 95.81 222 ILE A C 1
ATOM 1710 O O . ILE A 1 222 ? 21.278 -2.837 -3.867 1.00 95.81 222 ILE A O 1
ATOM 1714 N N . ASP A 1 223 ? 22.311 -1.834 -5.593 1.00 96.06 223 ASP A N 1
ATOM 1715 C CA . ASP A 1 223 ? 22.108 -0.481 -5.074 1.00 96.06 223 ASP A CA 1
ATOM 1716 C C . ASP A 1 223 ? 20.618 -0.106 -5.081 1.00 96.06 223 ASP A C 1
ATOM 1718 O O . ASP A 1 223 ? 20.095 0.311 -4.051 1.00 96.06 223 ASP A O 1
ATOM 1722 N N . ASP A 1 224 ? 19.900 -0.366 -6.178 1.00 96.19 224 ASP A N 1
ATOM 1723 C CA . ASP A 1 224 ? 18.451 -0.134 -6.258 1.00 96.19 224 ASP A CA 1
ATOM 1724 C C . ASP A 1 224 ? 17.678 -0.985 -5.231 1.00 96.19 224 ASP A C 1
ATOM 1726 O O . ASP A 1 224 ? 16.727 -0.511 -4.606 1.00 96.19 224 ASP A O 1
ATOM 1730 N N . ARG A 1 225 ? 18.098 -2.237 -5.005 1.00 98.00 225 ARG A N 1
ATOM 1731 C CA . ARG A 1 225 ? 17.483 -3.124 -4.004 1.00 98.00 225 ARG A CA 1
ATOM 1732 C C . ARG A 1 225 ? 17.733 -2.655 -2.573 1.00 98.00 225 ARG A C 1
ATOM 1734 O O . ARG A 1 225 ? 16.821 -2.726 -1.758 1.00 98.00 225 ARG A O 1
ATOM 1741 N N . LYS A 1 226 ? 18.915 -2.115 -2.259 1.00 98.31 226 LYS A N 1
ATOM 1742 C CA . LYS A 1 226 ? 19.172 -1.488 -0.948 1.00 98.31 226 LYS A CA 1
ATOM 1743 C C . LYS A 1 226 ? 18.273 -0.286 -0.715 1.00 98.31 226 LYS A C 1
ATOM 1745 O O . LYS A 1 226 ? 17.740 -0.134 0.375 1.00 98.31 226 LYS A O 1
ATOM 1750 N N . GLU A 1 227 ? 18.081 0.532 -1.742 1.00 98.38 227 GLU A N 1
ATOM 1751 C CA . GLU A 1 227 ? 17.183 1.682 -1.677 1.00 98.38 227 GLU A CA 1
ATOM 1752 C C . GLU A 1 227 ? 15.723 1.264 -1.452 1.00 98.38 227 GLU A C 1
ATOM 1754 O O . GLU A 1 227 ? 14.995 1.938 -0.723 1.00 98.38 227 GLU A O 1
ATOM 1759 N N . MET A 1 228 ? 15.291 0.136 -2.030 1.00 98.12 228 MET A N 1
ATOM 1760 C CA . MET A 1 228 ? 13.972 -0.440 -1.747 1.00 98.12 228 MET A CA 1
ATOM 1761 C C . MET A 1 228 ? 13.864 -0.929 -0.299 1.00 98.12 228 MET A C 1
ATOM 1763 O O . MET A 1 228 ? 12.873 -0.632 0.363 1.00 98.12 228 MET A O 1
ATOM 1767 N N . VAL A 1 229 ? 14.894 -1.598 0.227 1.00 98.31 229 VAL A N 1
ATOM 1768 C CA . VAL A 1 229 ? 14.936 -2.018 1.638 1.00 98.31 229 VAL A CA 1
ATOM 1769 C C . VAL A 1 229 ? 14.875 -0.809 2.575 1.00 98.31 229 VAL A C 1
ATOM 1771 O O . VAL A 1 229 ? 14.042 -0.786 3.473 1.00 98.31 229 VAL A O 1
ATOM 1774 N N . GLU A 1 230 ? 15.669 0.240 2.335 1.00 98.12 230 GLU A N 1
ATOM 1775 C CA . GLU A 1 230 ? 15.624 1.485 3.126 1.00 98.12 230 GLU A CA 1
ATOM 1776 C C . GLU A 1 230 ? 14.249 2.177 3.064 1.00 98.12 230 GLU A C 1
ATOM 1778 O O . GLU A 1 230 ? 13.852 2.893 3.990 1.00 98.12 230 GLU A O 1
ATOM 1783 N N . LEU A 1 231 ? 13.521 2.031 1.953 1.00 97.62 231 LEU A N 1
ATOM 1784 C CA . LEU A 1 231 ? 12.139 2.491 1.843 1.00 97.62 231 LEU A CA 1
ATOM 1785 C C . LEU A 1 231 ? 11.201 1.630 2.694 1.00 97.62 231 LEU A C 1
ATOM 1787 O O . LEU A 1 231 ? 10.457 2.198 3.490 1.00 97.62 231 LEU A O 1
ATOM 1791 N N . LYS A 1 232 ? 11.273 0.300 2.587 1.00 97.31 232 LYS A N 1
ATOM 1792 C CA . LYS A 1 232 ? 10.439 -0.628 3.367 1.00 97.31 232 LYS A CA 1
ATOM 1793 C C . LYS A 1 232 ? 10.671 -0.515 4.875 1.00 97.31 232 LYS A C 1
ATOM 1795 O O . LYS A 1 232 ? 9.702 -0.522 5.624 1.00 97.31 232 LYS A O 1
ATOM 1800 N N . GLU A 1 233 ? 11.913 -0.318 5.322 1.00 97.19 233 GLU A N 1
ATOM 1801 C CA . GLU A 1 233 ? 12.230 -0.051 6.736 1.00 97.19 233 GLU A CA 1
ATOM 1802 C C . GLU A 1 233 ? 11.502 1.212 7.232 1.00 97.19 233 GLU A C 1
ATOM 1804 O O . GLU A 1 233 ? 10.886 1.209 8.295 1.00 97.19 233 GLU A O 1
ATOM 1809 N N . ARG A 1 234 ? 11.475 2.287 6.432 1.00 96.50 234 ARG A N 1
ATOM 1810 C CA . ARG A 1 234 ? 10.721 3.504 6.785 1.00 96.50 234 ARG A CA 1
ATOM 1811 C C . ARG A 1 234 ? 9.209 3.322 6.706 1.00 96.50 234 ARG A C 1
ATOM 1813 O O . ARG A 1 234 ? 8.499 3.933 7.503 1.00 96.50 234 ARG A O 1
ATOM 1820 N N . GLU A 1 235 ? 8.709 2.519 5.767 1.00 94.81 235 GLU A N 1
ATOM 1821 C CA . GLU A 1 235 ? 7.292 2.132 5.726 1.00 94.81 235 GLU A CA 1
ATOM 1822 C C . GLU A 1 235 ? 6.901 1.379 7.004 1.00 94.81 235 GLU A C 1
ATOM 1824 O O . GLU A 1 235 ? 5.858 1.678 7.585 1.00 94.81 235 GLU A O 1
ATOM 1829 N N . ALA A 1 236 ? 7.755 0.464 7.473 1.00 94.88 236 ALA A N 1
ATOM 1830 C CA . ALA A 1 236 ? 7.557 -0.273 8.713 1.00 94.88 236 ALA A CA 1
ATOM 1831 C C . ALA A 1 236 ? 7.577 0.654 9.938 1.00 94.88 236 ALA A C 1
ATOM 1833 O O . ALA A 1 236 ? 6.661 0.598 10.752 1.00 94.88 236 ALA A O 1
ATOM 1834 N N . GLU A 1 237 ? 8.541 1.577 10.033 1.00 95.38 237 GLU A N 1
ATOM 1835 C CA . GLU A 1 237 ? 8.588 2.572 11.116 1.00 95.38 237 GLU A CA 1
ATOM 1836 C C . GLU A 1 237 ? 7.351 3.492 11.140 1.00 95.38 237 GLU A C 1
ATOM 1838 O O . GLU A 1 237 ? 6.890 3.910 12.207 1.00 95.38 237 GLU A O 1
ATOM 1843 N N . GLU A 1 238 ? 6.824 3.885 9.974 1.00 92.50 238 GLU A N 1
ATOM 1844 C CA . GLU A 1 238 ? 5.593 4.682 9.897 1.00 92.50 238 GLU A CA 1
ATOM 1845 C C . GLU A 1 238 ? 4.368 3.850 10.301 1.00 92.50 238 GLU A C 1
ATOM 1847 O O . GLU A 1 238 ? 3.495 4.354 11.016 1.00 92.50 238 GLU A O 1
ATOM 1852 N N . ALA A 1 239 ? 4.308 2.587 9.877 1.00 92.31 239 ALA A N 1
ATOM 1853 C CA . ALA A 1 239 ? 3.254 1.656 10.258 1.00 92.31 239 ALA A CA 1
ATOM 1854 C C . ALA A 1 239 ? 3.268 1.366 11.768 1.00 92.31 239 ALA A C 1
ATOM 1856 O O . ALA A 1 239 ? 2.215 1.450 12.393 1.00 92.31 239 ALA A O 1
ATOM 1857 N N . GLU A 1 240 ? 4.437 1.156 12.377 1.00 94.56 240 GLU A N 1
ATOM 1858 C CA . GLU A 1 240 ? 4.597 0.946 13.824 1.00 94.56 240 GLU A CA 1
ATOM 1859 C C . GLU A 1 240 ? 4.099 2.162 14.618 1.00 94.56 240 GLU A C 1
ATOM 1861 O O . GLU A 1 240 ? 3.320 2.024 15.558 1.00 94.56 240 GLU A O 1
ATOM 1866 N N . LYS A 1 241 ? 4.432 3.388 14.187 1.00 94.50 241 LYS A N 1
ATOM 1867 C CA . LYS A 1 241 ? 3.894 4.613 14.814 1.00 94.50 241 LYS A CA 1
ATOM 1868 C C . LYS A 1 241 ? 2.370 4.685 14.724 1.00 94.50 241 LYS A C 1
ATOM 1870 O O . LYS A 1 241 ? 1.717 5.069 15.696 1.00 94.50 241 LYS A O 1
ATOM 1875 N N . LYS A 1 242 ? 1.791 4.327 13.572 1.00 91.88 242 LYS A N 1
ATOM 1876 C CA . LYS A 1 242 ? 0.330 4.271 13.397 1.00 91.88 242 LYS A CA 1
ATOM 1877 C C . LYS A 1 242 ? -0.292 3.186 14.281 1.00 91.88 242 LYS A C 1
ATOM 1879 O O . LYS A 1 242 ? -1.338 3.448 14.873 1.00 91.88 242 LYS A O 1
ATOM 1884 N N . ALA A 1 243 ? 0.357 2.031 14.414 1.00 93.19 243 ALA A N 1
ATOM 1885 C CA . ALA A 1 243 ? -0.066 0.939 15.284 1.00 93.19 243 ALA A CA 1
ATOM 1886 C C . ALA A 1 243 ? -0.047 1.361 16.759 1.00 93.19 243 ALA A C 1
ATOM 1888 O O . ALA A 1 243 ? -1.053 1.214 17.448 1.00 93.19 243 ALA A O 1
ATOM 1889 N N . GLU A 1 244 ? 1.017 2.015 17.233 1.00 96.06 244 GLU A N 1
ATOM 1890 C CA . GLU A 1 244 ? 1.078 2.553 18.598 1.00 96.06 244 GLU A CA 1
ATOM 1891 C C . GLU A 1 244 ? -0.033 3.579 18.878 1.00 96.06 244 GLU A C 1
ATOM 1893 O O . GLU A 1 244 ? -0.612 3.616 19.969 1.00 96.06 244 GLU A O 1
ATOM 1898 N N . GLU A 1 245 ? -0.321 4.464 17.921 1.00 95.44 245 GLU A N 1
ATOM 1899 C CA . GLU A 1 245 ? -1.409 5.437 18.043 1.00 95.44 245 GLU A CA 1
ATOM 1900 C C . GLU A 1 245 ? -2.790 4.773 18.030 1.00 95.44 245 GLU A C 1
ATOM 1902 O O . GLU A 1 245 ? -3.680 5.199 18.775 1.00 95.44 245 GLU A O 1
ATOM 1907 N N . ALA A 1 246 ? -2.980 3.748 17.199 1.00 94.19 246 ALA A N 1
ATOM 1908 C CA . ALA A 1 246 ? -4.200 2.954 17.155 1.00 94.19 246 ALA A CA 1
ATOM 1909 C C . ALA A 1 246 ? -4.398 2.179 18.466 1.00 94.19 246 ALA A C 1
ATOM 1911 O O . ALA A 1 246 ? -5.476 2.269 19.050 1.00 94.19 246 ALA A O 1
ATOM 1912 N N . GLN A 1 247 ? -3.346 1.557 19.005 1.00 96.38 247 GLN A N 1
ATOM 1913 C CA . GLN A 1 247 ? -3.395 0.836 20.276 1.00 96.38 247 GLN A CA 1
ATOM 1914 C C . GLN A 1 247 ? -3.751 1.763 21.441 1.00 96.38 247 GLN A C 1
ATOM 1916 O O . GLN A 1 247 ? -4.602 1.432 22.260 1.00 96.38 247 GLN A O 1
ATOM 1921 N N . LYS A 1 248 ? -3.193 2.980 21.493 1.00 97.06 248 LYS A N 1
ATOM 1922 C CA . LYS A 1 248 ? -3.587 3.974 22.513 1.00 97.06 248 LYS A CA 1
ATOM 1923 C C . LYS A 1 248 ? -5.082 4.300 22.446 1.00 97.06 248 LYS A C 1
ATOM 1925 O O . LYS A 1 248 ? -5.723 4.446 23.485 1.00 97.06 248 LYS A O 1
ATOM 1930 N N . LYS A 1 249 ? -5.646 4.415 21.239 1.00 95.62 249 LYS A N 1
ATOM 1931 C CA . LYS A 1 249 ? -7.088 4.650 21.048 1.00 95.62 249 LYS A CA 1
ATOM 1932 C C . LYS A 1 249 ? -7.919 3.427 21.435 1.00 95.62 249 LYS A C 1
ATOM 1934 O O . LYS A 1 249 ? -8.977 3.613 22.034 1.00 95.62 249 LYS A O 1
ATOM 1939 N N . ALA A 1 250 ? -7.446 2.219 21.132 1.00 96.06 250 ALA A N 1
ATOM 1940 C CA . ALA A 1 250 ? -8.079 0.969 21.540 1.00 96.06 250 ALA A CA 1
ATOM 1941 C C . ALA A 1 250 ? -8.126 0.851 23.072 1.00 96.06 250 ALA A C 1
ATOM 1943 O O . ALA A 1 250 ? -9.202 0.678 23.638 1.00 96.06 250 ALA A O 1
ATOM 1944 N N . ASP A 1 251 ? -7.013 1.113 23.762 1.00 97.19 251 ASP A N 1
ATOM 1945 C CA . ASP A 1 251 ? -6.941 1.116 25.229 1.00 97.19 251 ASP A CA 1
ATOM 1946 C C . ASP A 1 251 ? -7.907 2.137 25.861 1.00 97.19 251 ASP A C 1
ATOM 1948 O O . ASP A 1 251 ? -8.518 1.892 26.905 1.00 97.19 251 ASP A O 1
ATOM 1952 N N . GLU A 1 252 ? -8.038 3.323 25.259 1.00 97.12 252 GLU A N 1
ATOM 1953 C CA . GLU A 1 252 ? -9.000 4.339 25.697 1.00 97.12 252 GLU A CA 1
ATOM 1954 C C . GLU A 1 252 ? -10.455 3.924 25.448 1.00 97.12 252 GLU A C 1
ATOM 1956 O O . GLU A 1 252 ? -11.324 4.227 26.273 1.00 97.12 252 GLU A O 1
ATOM 1961 N N . ALA A 1 253 ? -10.737 3.261 24.325 1.00 95.94 253 ALA A N 1
ATOM 1962 C CA . ALA A 1 253 ? -12.057 2.728 24.013 1.00 95.94 253 ALA A CA 1
ATOM 1963 C C . ALA A 1 253 ? -12.432 1.593 24.976 1.00 95.94 253 ALA A C 1
ATOM 1965 O O . ALA A 1 253 ? -13.518 1.639 25.555 1.00 95.94 253 ALA A O 1
ATOM 1966 N N . GLN A 1 254 ? -11.505 0.674 25.256 1.00 97.12 254 GLN A N 1
ATOM 1967 C CA . GLN A 1 254 ? -11.717 -0.425 26.196 1.00 97.12 254 GLN A CA 1
ATOM 1968 C C . GLN A 1 254 ? -12.003 0.086 27.610 1.00 97.12 254 GLN A C 1
ATOM 1970 O O . GLN A 1 254 ? -12.956 -0.356 28.241 1.00 97.12 254 GLN A O 1
ATOM 1975 N N . LYS A 1 255 ? -11.279 1.106 28.093 1.00 97.69 255 LYS A N 1
ATOM 1976 C CA . LYS A 1 255 ? -11.590 1.728 29.398 1.00 97.69 255 LYS A CA 1
ATOM 1977 C C . LYS A 1 255 ? -13.015 2.280 29.462 1.00 97.69 255 LYS A C 1
ATOM 1979 O O . LYS A 1 255 ? -13.667 2.175 30.498 1.00 97.69 255 LYS A O 1
ATOM 1984 N N . LYS A 1 256 ? -13.510 2.882 28.375 1.00 96.31 256 LYS A N 1
ATOM 1985 C CA . LYS A 1 256 ? -14.893 3.385 28.310 1.00 96.31 256 LYS A CA 1
ATOM 1986 C C . LYS A 1 256 ? -15.907 2.244 28.277 1.00 96.31 256 LYS A C 1
ATOM 1988 O O . LYS A 1 256 ? -16.957 2.384 28.902 1.00 96.31 256 LYS A O 1
ATOM 1993 N N . ALA A 1 257 ? -15.598 1.152 27.579 1.00 96.31 257 ALA A N 1
ATOM 1994 C CA . ALA A 1 257 ? -16.418 -0.054 27.567 1.00 96.31 257 ALA A CA 1
ATOM 1995 C C . ALA A 1 257 ? -16.505 -0.668 28.973 1.00 96.31 257 ALA A C 1
ATOM 1997 O O . ALA A 1 257 ? -17.607 -0.863 29.479 1.00 96.31 257 ALA A O 1
ATOM 1998 N N . ASP A 1 258 ? -15.376 -0.818 29.670 1.00 97.56 258 ASP A N 1
ATOM 1999 C CA . ASP A 1 258 ? -15.325 -1.320 31.050 1.00 97.56 258 ASP A CA 1
ATOM 2000 C C . ASP A 1 258 ? -16.144 -0.439 32.015 1.00 97.56 258 ASP A C 1
ATOM 2002 O O . ASP A 1 258 ? -16.889 -0.933 32.867 1.00 97.56 258 ASP A O 1
ATOM 2006 N N . GLU A 1 259 ? -16.045 0.890 31.884 1.00 97.38 259 GLU A N 1
ATOM 2007 C CA . GLU A 1 259 ? -16.850 1.832 32.670 1.00 97.38 259 GLU A CA 1
ATOM 2008 C C . GLU A 1 259 ? -18.352 1.738 32.359 1.00 97.38 259 GLU A C 1
ATOM 2010 O O . GLU A 1 259 ? -19.179 1.896 33.266 1.00 97.38 259 GLU A O 1
ATOM 2015 N N . ALA A 1 260 ? -18.721 1.521 31.095 1.00 96.12 260 ALA A N 1
ATOM 2016 C CA . ALA A 1 260 ? -20.108 1.328 30.683 1.00 96.12 260 ALA A CA 1
ATOM 2017 C C . ALA A 1 260 ? -20.659 -0.001 31.215 1.00 96.12 260 ALA A C 1
ATOM 2019 O O . ALA A 1 260 ? -21.739 -0.006 31.808 1.00 96.12 260 ALA A O 1
ATOM 2020 N N . GLN A 1 261 ? -19.882 -1.082 31.117 1.00 97.19 261 GLN A N 1
ATOM 2021 C CA . GLN A 1 261 ? -20.247 -2.392 31.647 1.00 97.19 261 GLN A CA 1
ATOM 2022 C C . GLN A 1 261 ? -20.440 -2.344 33.162 1.00 97.19 261 GLN A C 1
ATOM 2024 O O . GLN A 1 261 ? -21.443 -2.835 33.673 1.00 97.19 261 GLN A O 1
ATOM 2029 N N . LYS A 1 262 ? -19.562 -1.649 33.895 1.00 97.62 262 LYS A N 1
ATOM 2030 C CA . LYS A 1 262 ? -19.737 -1.463 35.341 1.00 97.62 262 LYS A CA 1
ATOM 2031 C C . LYS A 1 262 ? -21.059 -0.763 35.684 1.00 97.62 262 LYS A C 1
ATOM 2033 O O . LYS A 1 262 ? -21.735 -1.156 36.632 1.00 97.62 262 LYS A O 1
ATOM 2038 N N . LYS A 1 263 ? -21.448 0.267 34.923 1.00 96.25 263 LYS A N 1
ATOM 2039 C CA . LYS A 1 263 ? -22.741 0.953 35.115 1.00 96.25 263 LYS A CA 1
ATOM 2040 C C . LYS A 1 263 ? -23.924 0.046 34.776 1.00 96.25 263 LYS A C 1
ATOM 2042 O O . LYS A 1 263 ? -24.944 0.124 35.460 1.00 96.25 263 LYS A O 1
ATOM 2047 N N . ALA A 1 264 ? -23.797 -0.796 33.752 1.00 96.25 264 ALA A N 1
ATOM 2048 C CA . ALA A 1 264 ? -24.806 -1.791 33.408 1.00 96.25 264 ALA A CA 1
ATOM 2049 C C . ALA A 1 264 ? -24.974 -2.824 34.534 1.00 96.25 264 ALA A C 1
ATOM 2051 O O . ALA A 1 264 ? -26.098 -3.079 34.964 1.00 96.25 264 ALA A O 1
ATOM 2052 N N . ASP A 1 265 ? -23.875 -3.326 35.099 1.00 97.25 265 ASP A N 1
ATOM 2053 C CA . ASP A 1 265 ? -23.891 -4.267 36.224 1.00 97.25 265 ASP A CA 1
ATOM 2054 C C . ASP A 1 265 ? -24.515 -3.651 37.491 1.00 97.25 265 ASP A C 1
ATOM 2056 O O . ASP A 1 265 ? -25.300 -4.303 38.190 1.00 97.25 265 ASP A O 1
ATOM 2060 N N . GLU A 1 266 ? -24.217 -2.377 37.777 1.00 96.88 266 GLU A N 1
ATOM 2061 C CA . GLU A 1 266 ? -24.843 -1.613 38.866 1.00 96.88 266 GLU A CA 1
ATOM 2062 C C . GLU A 1 266 ? -26.357 -1.445 38.637 1.00 96.88 266 GLU A C 1
ATOM 2064 O O . GLU A 1 266 ? -27.156 -1.701 39.545 1.00 96.88 266 GLU A O 1
ATOM 2069 N N . ALA A 1 267 ? -26.775 -1.075 37.421 1.00 95.94 267 ALA A N 1
ATOM 2070 C CA . ALA A 1 267 ? -28.188 -0.935 37.063 1.00 95.94 267 ALA A CA 1
ATOM 2071 C C . ALA A 1 267 ? -28.936 -2.274 37.146 1.00 95.94 267 ALA A C 1
ATOM 2073 O O . ALA A 1 267 ? -30.043 -2.332 37.684 1.00 95.94 267 ALA A O 1
ATOM 2074 N N . ARG A 1 268 ? -28.310 -3.363 36.690 1.00 96.38 268 ARG A N 1
ATOM 2075 C CA . ARG A 1 268 ? -28.846 -4.725 36.766 1.00 96.38 268 ARG A CA 1
ATOM 2076 C C . ARG A 1 268 ? -28.999 -5.200 38.207 1.00 96.38 268 ARG A C 1
ATOM 2078 O O . ARG A 1 268 ? -30.029 -5.778 38.545 1.00 96.38 268 ARG A O 1
ATOM 2085 N N . SER A 1 269 ? -28.015 -4.919 39.060 1.00 96.62 269 SER A N 1
ATOM 2086 C CA . SER A 1 269 ? -28.095 -5.225 40.494 1.00 96.62 269 SER A CA 1
ATOM 2087 C C . SER A 1 269 ? -29.266 -4.483 41.148 1.00 96.62 269 SER A C 1
ATOM 2089 O O . SER A 1 269 ? -30.062 -5.090 41.861 1.00 96.62 269 SER A O 1
ATOM 2091 N N . SER A 1 270 ? -29.438 -3.193 40.836 1.00 94.81 270 SER A N 1
ATOM 2092 C CA . SER A 1 270 ? -30.571 -2.402 41.332 1.00 94.81 270 SER A CA 1
ATOM 2093 C C . SER A 1 270 ? -31.926 -2.906 40.812 1.00 94.81 270 SER A C 1
ATOM 2095 O O . SER A 1 270 ? -32.903 -2.932 41.565 1.00 94.81 270 SER A O 1
ATOM 2097 N N . ALA A 1 271 ? -31.997 -3.338 39.550 1.00 94.81 271 ALA A N 1
ATOM 2098 C CA . ALA A 1 271 ? -33.202 -3.927 38.974 1.00 94.81 271 ALA A CA 1
ATOM 2099 C C . ALA A 1 271 ? -33.584 -5.246 39.661 1.00 94.81 271 ALA A C 1
ATOM 2101 O O . ALA A 1 271 ? -34.755 -5.441 39.991 1.00 94.81 271 ALA A O 1
ATOM 2102 N N . GLU A 1 272 ? -32.611 -6.116 39.945 1.00 95.69 272 GLU A N 1
ATOM 2103 C CA . GLU A 1 272 ? -32.858 -7.386 40.637 1.00 95.69 272 GLU A CA 1
ATOM 2104 C C . GLU A 1 272 ? -33.361 -7.159 42.073 1.00 95.69 272 GLU A C 1
ATOM 2106 O O . GLU A 1 272 ? -34.337 -7.786 42.488 1.00 95.69 272 GLU A O 1
ATOM 2111 N N . GLU A 1 273 ? -32.797 -6.190 42.806 1.00 95.44 273 GLU A N 1
ATOM 2112 C CA . GLU A 1 273 ? -33.301 -5.798 44.132 1.00 95.44 273 GLU A CA 1
ATOM 2113 C C . GLU A 1 273 ? -34.764 -5.326 44.080 1.00 95.44 273 GLU A C 1
ATOM 2115 O O . GLU A 1 273 ? -35.601 -5.756 44.884 1.00 95.44 273 GLU A O 1
ATOM 2120 N N . LYS A 1 274 ? -35.105 -4.468 43.109 1.00 93.50 274 LYS A N 1
ATOM 2121 C CA . LYS A 1 274 ? -36.478 -3.971 42.920 1.00 93.50 274 LYS A CA 1
ATOM 2122 C C . LYS A 1 274 ? -37.447 -5.082 42.528 1.00 93.50 274 LYS A C 1
ATOM 2124 O O . LYS A 1 274 ? -38.585 -5.110 43.004 1.00 93.50 274 LYS A O 1
ATOM 2129 N N . LYS A 1 275 ? -36.990 -6.034 41.721 1.00 93.06 275 LYS A N 1
ATOM 2130 C CA . LYS A 1 275 ? -37.757 -7.214 41.318 1.00 93.06 275 LYS A CA 1
ATOM 2131 C C . LYS A 1 275 ? -38.027 -8.154 42.492 1.00 93.06 275 LYS A C 1
ATOM 2133 O O . LYS A 1 275 ? -39.161 -8.614 42.644 1.00 93.06 275 LYS A O 1
ATOM 2138 N N . GLU A 1 276 ? -37.047 -8.391 43.365 1.00 93.75 276 GLU A N 1
ATOM 2139 C CA . GLU A 1 276 ? -37.264 -9.130 44.615 1.00 93.75 276 GLU A CA 1
ATOM 2140 C C . GLU A 1 276 ? -38.284 -8.431 45.527 1.00 93.75 276 GLU A C 1
ATOM 2142 O O . GLU A 1 276 ? -39.158 -9.084 46.110 1.00 93.75 276 GLU A O 1
ATOM 2147 N N . GLU A 1 277 ? -38.203 -7.105 45.657 1.00 92.00 277 GLU A N 1
ATOM 2148 C CA . GLU A 1 277 ? -39.129 -6.332 46.487 1.00 92.00 277 GLU A CA 1
ATOM 2149 C C . GLU A 1 277 ? -40.575 -6.406 45.964 1.00 92.00 277 GLU A C 1
ATOM 2151 O O . GLU A 1 277 ? -41.517 -6.589 46.752 1.00 92.00 277 GLU A O 1
ATOM 2156 N N . ALA A 1 278 ? -40.751 -6.325 44.642 1.00 91.75 278 ALA A N 1
ATOM 2157 C CA . ALA A 1 278 ? -42.036 -6.505 43.972 1.00 91.75 278 ALA A CA 1
ATOM 2158 C C . ALA A 1 278 ? -42.571 -7.940 44.126 1.00 91.75 278 ALA A C 1
ATOM 2160 O O . ALA A 1 278 ? -43.762 -8.128 44.388 1.00 91.75 278 ALA A O 1
ATOM 2161 N N . ALA A 1 279 ? -41.703 -8.957 44.057 1.00 93.38 279 ALA A N 1
ATOM 2162 C CA . ALA A 1 279 ? -42.079 -10.357 44.268 1.00 93.38 279 ALA A CA 1
ATOM 2163 C C . ALA A 1 279 ? -42.569 -10.630 45.703 1.00 93.38 279 ALA A C 1
ATOM 2165 O O . ALA A 1 279 ? -43.492 -11.421 45.906 1.00 93.38 279 ALA A O 1
ATOM 2166 N N . ARG A 1 280 ? -42.004 -9.940 46.705 1.00 94.19 280 ARG A N 1
ATOM 2167 C CA . ARG A 1 280 ? -42.477 -9.999 48.103 1.00 94.19 280 ARG A CA 1
ATOM 2168 C C . ARG A 1 280 ? -43.808 -9.267 48.318 1.00 94.19 280 ARG A C 1
ATOM 2170 O O . ARG A 1 280 ? -44.475 -9.537 49.315 1.00 94.19 280 ARG A O 1
ATOM 2177 N N . ASN A 1 281 ? -44.219 -8.382 47.402 1.00 91.75 281 ASN A N 1
ATOM 2178 C CA . ASN A 1 281 ? -45.452 -7.587 47.492 1.00 91.75 281 ASN A CA 1
ATOM 2179 C C . ASN A 1 281 ? -46.305 -7.675 46.203 1.00 91.75 281 ASN A C 1
ATOM 2181 O O . ASN A 1 281 ? -46.490 -6.670 45.515 1.00 91.75 281 ASN A O 1
ATOM 2185 N N . PRO A 1 282 ? -46.900 -8.839 45.870 1.00 86.06 282 PRO A N 1
ATOM 2186 C CA . PRO A 1 282 ? -47.511 -9.070 44.552 1.00 86.06 282 PRO A CA 1
ATOM 2187 C C . PRO A 1 282 ? -48.735 -8.200 44.225 1.00 86.06 282 PRO A C 1
ATOM 2189 O O . PRO A 1 282 ? -49.122 -8.087 43.068 1.00 86.06 282 PRO A O 1
ATOM 2192 N N . GLN A 1 283 ? -49.388 -7.627 45.239 1.00 91.56 283 GLN A N 1
ATOM 2193 C CA . GLN A 1 283 ? -50.586 -6.792 45.076 1.00 91.56 283 GLN A CA 1
ATOM 2194 C C . GLN A 1 283 ? -50.262 -5.291 45.001 1.00 91.56 283 GLN A C 1
ATOM 2196 O O . GLN A 1 283 ? -51.155 -4.490 44.718 1.00 91.56 283 GLN A O 1
ATOM 2201 N N . ASP A 1 284 ? -49.006 -4.906 45.242 1.00 92.94 284 ASP A N 1
ATOM 2202 C CA . ASP A 1 284 ? -48.562 -3.518 45.209 1.00 92.94 284 ASP A CA 1
ATOM 2203 C C . ASP A 1 284 ? -48.188 -3.117 43.776 1.00 92.94 284 ASP A C 1
ATOM 2205 O O . ASP A 1 284 ? -47.111 -3.430 43.265 1.00 92.94 284 ASP A O 1
ATOM 2209 N N . LYS A 1 285 ? -49.118 -2.429 43.108 1.00 91.94 285 LYS A N 1
ATOM 2210 C CA . LYS A 1 285 ? -48.935 -1.969 41.726 1.00 91.94 285 LYS A CA 1
ATOM 2211 C C . LYS A 1 285 ? -47.808 -0.948 41.575 1.00 91.94 285 LYS A C 1
ATOM 2213 O O . LYS A 1 285 ? -47.252 -0.846 40.486 1.00 91.94 285 LYS A O 1
ATOM 2218 N N . GLU A 1 286 ? -47.489 -0.184 42.617 1.00 92.94 286 GLU A N 1
ATOM 2219 C CA . GLU A 1 286 ? -46.422 0.814 42.552 1.00 92.94 286 GLU A CA 1
ATOM 2220 C C . GLU A 1 286 ? -45.059 0.122 42.519 1.00 92.94 286 GLU A C 1
ATOM 2222 O O . GLU A 1 286 ? -44.256 0.413 41.635 1.00 92.94 286 GLU A O 1
ATOM 2227 N N . LYS A 1 287 ? -44.854 -0.890 43.372 1.00 89.88 287 LYS A N 1
ATOM 2228 C CA . LYS A 1 287 ? -43.625 -1.703 43.371 1.00 89.88 287 LYS A CA 1
ATOM 2229 C C . LYS A 1 287 ? -43.428 -2.507 42.089 1.00 89.88 287 LYS A C 1
ATOM 2231 O O . LYS A 1 287 ? -42.300 -2.636 41.626 1.00 89.88 287 LYS A O 1
ATOM 2236 N N . GLN A 1 288 ? -44.510 -3.023 41.501 1.00 90.44 288 GLN A N 1
ATOM 2237 C CA . GLN A 1 288 ? -44.452 -3.685 40.190 1.00 90.44 288 GLN A CA 1
ATOM 2238 C C . GLN A 1 288 ? -43.956 -2.715 39.105 1.00 90.44 288 GLN A C 1
ATOM 2240 O O . GLN A 1 288 ? -43.022 -3.041 38.378 1.00 90.44 288 GLN A O 1
ATOM 2245 N N . ARG A 1 289 ? -44.504 -1.491 39.059 1.00 93.44 289 ARG A N 1
ATOM 2246 C CA . ARG A 1 289 ? -44.068 -0.455 38.109 1.00 93.44 289 ARG A CA 1
ATOM 2247 C C . ARG A 1 289 ? -42.612 -0.036 38.337 1.00 93.44 289 ARG A C 1
ATOM 2249 O O . ARG A 1 289 ? -41.873 0.122 37.374 1.00 93.44 289 ARG A O 1
ATOM 2256 N N . GLU A 1 290 ? -42.184 0.131 39.589 1.00 92.88 290 GLU A N 1
ATOM 2257 C CA . GLU A 1 290 ? -40.784 0.461 39.899 1.00 92.88 290 GLU A CA 1
ATOM 2258 C C . GLU A 1 290 ? -39.806 -0.628 39.439 1.00 92.88 290 GLU A C 1
ATOM 2260 O O . GLU A 1 290 ? -38.722 -0.303 38.956 1.00 92.88 290 GLU A O 1
ATOM 2265 N N . ALA A 1 291 ? -40.176 -1.906 39.572 1.00 92.81 291 ALA A N 1
ATOM 2266 C CA . ALA A 1 291 ? -39.364 -3.020 39.091 1.00 92.81 291 ALA A CA 1
ATOM 2267 C C . ALA A 1 291 ? -39.275 -3.051 37.557 1.00 92.81 291 ALA A C 1
ATOM 2269 O O . ALA A 1 291 ? -38.187 -3.248 37.021 1.00 92.81 291 ALA A O 1
ATOM 2270 N N . GLU A 1 292 ? -40.383 -2.806 36.853 1.00 94.19 292 GLU A N 1
ATOM 2271 C CA . GLU A 1 292 ? -40.398 -2.694 35.386 1.00 94.19 292 GLU A CA 1
ATOM 2272 C C . GLU A 1 292 ? -39.537 -1.517 34.895 1.00 94.19 292 GLU A C 1
ATOM 2274 O O . GLU A 1 292 ? -38.720 -1.685 33.991 1.00 94.19 292 GLU A O 1
ATOM 2279 N N . GLU A 1 293 ? -39.643 -0.343 35.525 1.00 95.12 293 GLU A N 1
ATOM 2280 C CA . GLU A 1 293 ? -38.819 0.828 35.185 1.00 95.12 293 GLU A CA 1
ATOM 2281 C C . GLU A 1 293 ? -37.329 0.609 35.482 1.00 95.12 293 GLU A C 1
ATOM 2283 O O . GLU A 1 293 ? -36.469 1.081 34.736 1.00 95.12 293 GLU A O 1
ATOM 2288 N N . ALA A 1 294 ? -37.002 -0.093 36.571 1.00 94.56 294 ALA A N 1
ATOM 2289 C CA . ALA A 1 294 ? -35.625 -0.448 36.895 1.00 94.56 294 ALA A CA 1
ATOM 2290 C C . ALA A 1 294 ? -35.054 -1.460 35.891 1.00 94.56 294 ALA A C 1
ATOM 2292 O O . ALA A 1 294 ? -33.913 -1.296 35.462 1.00 94.56 294 ALA A O 1
ATOM 2293 N N . GLN A 1 295 ? -35.851 -2.445 35.463 1.00 95.00 295 GLN A N 1
ATOM 2294 C CA . GLN A 1 295 ? -35.457 -3.388 34.415 1.00 95.00 295 GLN A CA 1
ATOM 2295 C C . GLN A 1 295 ? -35.204 -2.673 33.086 1.00 95.00 295 GLN A C 1
ATOM 2297 O O . GLN A 1 295 ? -34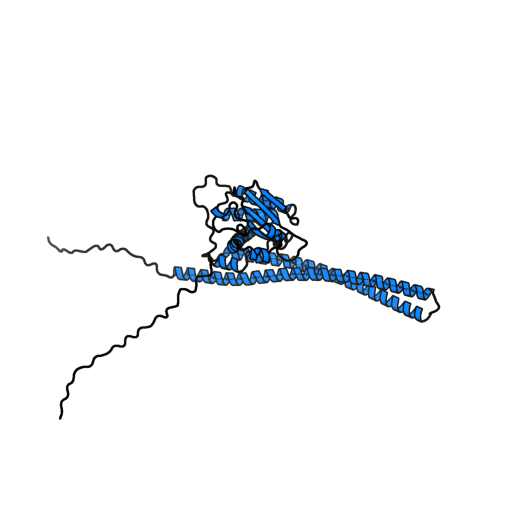.156 -2.883 32.487 1.00 95.00 295 GLN A O 1
ATOM 2302 N N . GLN A 1 296 ? -36.091 -1.764 32.670 1.00 95.94 296 GLN A N 1
ATOM 2303 C CA . GLN A 1 296 ? -35.899 -0.998 31.437 1.00 95.94 296 GLN A CA 1
ATOM 2304 C C . GLN A 1 296 ? -34.599 -0.179 31.468 1.00 95.94 296 GLN A C 1
ATOM 2306 O O . GLN A 1 296 ? -33.856 -0.152 30.492 1.00 95.94 296 GLN A O 1
ATOM 2311 N N . LYS A 1 297 ? -34.277 0.451 32.605 1.00 95.44 297 LYS A N 1
ATOM 2312 C CA . LYS A 1 297 ? -33.003 1.172 32.772 1.00 95.44 297 LYS A CA 1
ATOM 2313 C C . LYS A 1 297 ? -31.786 0.252 32.725 1.00 95.44 297 LYS A C 1
ATOM 2315 O O . LYS A 1 297 ? -30.742 0.682 32.243 1.00 95.44 297 LYS A O 1
ATOM 2320 N N . ALA A 1 298 ? -31.893 -0.964 33.259 1.00 95.94 298 ALA A N 1
ATOM 2321 C CA . ALA A 1 298 ? -30.821 -1.950 33.186 1.00 95.94 298 ALA A CA 1
ATOM 2322 C C . ALA A 1 298 ? -30.600 -2.421 31.743 1.00 95.94 298 ALA A C 1
ATOM 2324 O O . ALA A 1 298 ? -29.456 -2.476 31.304 1.00 95.94 298 ALA A O 1
ATOM 2325 N N . ASP A 1 299 ? -31.678 -2.671 30.998 1.00 96.88 299 ASP A N 1
ATOM 2326 C CA . ASP A 1 299 ? -31.612 -3.069 29.590 1.00 96.88 299 ASP A CA 1
ATOM 2327 C C . ASP A 1 299 ? -30.992 -1.947 28.729 1.00 96.88 299 ASP A C 1
ATOM 2329 O O . ASP A 1 299 ? -30.049 -2.194 27.982 1.00 96.88 299 ASP A O 1
ATOM 2333 N N . GLU A 1 300 ? -31.422 -0.690 28.911 1.00 96.62 300 GLU A N 1
ATOM 2334 C CA . GLU A 1 300 ? -30.828 0.484 28.240 1.00 96.62 300 GLU A CA 1
ATOM 2335 C C . GLU A 1 300 ? -29.352 0.714 28.616 1.00 96.62 300 GLU A C 1
ATOM 2337 O O . GLU A 1 300 ? -28.575 1.269 27.832 1.00 96.62 300 GLU A O 1
ATOM 2342 N N . ALA A 1 301 ? -28.954 0.366 29.843 1.00 95.56 301 ALA A N 1
ATOM 2343 C CA . ALA A 1 301 ? -27.564 0.462 30.276 1.00 95.56 301 ALA A CA 1
ATOM 2344 C C . ALA A 1 301 ? -26.705 -0.646 29.655 1.00 95.56 301 ALA A C 1
ATOM 2346 O O . ALA A 1 301 ? -25.567 -0.364 29.279 1.00 95.56 301 ALA A O 1
ATOM 2347 N N . GLN A 1 302 ? -27.249 -1.859 29.514 1.00 96.62 302 GLN A N 1
ATOM 2348 C CA . GLN A 1 302 ? -26.569 -2.969 28.849 1.00 96.62 302 GLN A CA 1
ATOM 2349 C C . GLN A 1 302 ? -26.391 -2.700 27.353 1.00 96.62 302 GLN A C 1
ATOM 2351 O O . GLN A 1 302 ? -25.283 -2.853 26.860 1.00 96.62 302 GLN A O 1
ATOM 2356 N N . GLU A 1 303 ? -27.413 -2.193 26.655 1.00 97.38 303 GLU A N 1
ATOM 2357 C CA . GLU A 1 303 ? -27.307 -1.832 25.230 1.00 97.38 303 GLU A CA 1
ATOM 2358 C C . GLU A 1 303 ? -26.162 -0.832 24.983 1.00 97.38 303 GLU A C 1
ATOM 2360 O O . GLU A 1 303 ? -25.348 -1.001 24.079 1.00 97.38 303 GLU A O 1
ATOM 2365 N N . LYS A 1 304 ? -26.018 0.175 25.854 1.00 96.12 304 LYS A N 1
ATOM 2366 C CA . LYS A 1 304 ? -24.901 1.134 25.781 1.00 96.12 304 LYS A CA 1
ATOM 2367 C C . LYS A 1 304 ? -23.541 0.516 26.091 1.00 96.12 304 LYS A C 1
ATOM 2369 O O . LYS A 1 304 ? -22.537 1.024 25.596 1.00 96.12 304 LYS A O 1
ATOM 2374 N N . ALA A 1 305 ? -23.490 -0.490 26.962 1.00 96.44 305 ALA A N 1
ATOM 2375 C CA . ALA A 1 305 ? -22.257 -1.212 27.254 1.00 96.44 305 ALA A CA 1
ATOM 2376 C C . ALA A 1 305 ? -21.841 -2.067 26.051 1.00 96.44 305 ALA A C 1
ATOM 2378 O O . ALA A 1 305 ? -20.683 -2.002 25.648 1.00 96.44 305 ALA A O 1
ATOM 2379 N N . ASP A 1 306 ? -22.796 -2.751 25.422 1.00 97.50 306 ASP A N 1
ATOM 2380 C CA . ASP A 1 306 ? -22.572 -3.560 24.224 1.00 97.50 306 ASP A CA 1
ATOM 2381 C C . ASP A 1 306 ? -22.083 -2.685 23.051 1.00 97.50 306 ASP A C 1
ATOM 2383 O O . ASP A 1 306 ? -21.051 -2.984 22.453 1.00 97.50 306 ASP A O 1
ATOM 2387 N N . GLU A 1 307 ? -22.723 -1.535 22.789 1.00 97.00 307 GLU A N 1
ATOM 2388 C CA . GLU A 1 307 ? -22.255 -0.563 21.779 1.00 97.00 307 GLU A CA 1
ATOM 2389 C C . GLU A 1 307 ? -20.852 -0.001 22.077 1.00 97.00 307 GLU A C 1
ATOM 2391 O O . GLU A 1 307 ? -20.113 0.395 21.169 1.00 97.00 307 GLU A O 1
ATOM 2396 N N . ALA A 1 308 ? -20.505 0.149 23.359 1.00 95.50 308 ALA A N 1
ATOM 2397 C CA . ALA A 1 308 ? -19.187 0.627 23.760 1.00 95.50 308 ALA A CA 1
ATOM 2398 C C . ALA A 1 308 ? -18.121 -0.457 23.566 1.00 95.50 308 ALA A C 1
ATOM 2400 O O . ALA A 1 308 ? -17.013 -0.121 23.147 1.00 95.50 308 ALA A O 1
ATOM 2401 N N . GLN A 1 309 ? -18.462 -1.722 23.828 1.00 96.75 309 GLN A N 1
ATOM 2402 C CA . GLN A 1 309 ? -17.580 -2.860 23.592 1.00 96.75 309 GLN A CA 1
ATOM 2403 C C . GLN A 1 309 ? -17.349 -3.084 22.095 1.00 96.75 309 GLN A C 1
ATOM 2405 O O . GLN A 1 309 ? -16.200 -3.208 21.695 1.00 96.75 309 GLN A O 1
ATOM 2410 N N . GLU A 1 310 ? -18.383 -3.003 21.252 1.00 97.38 310 GLU A N 1
ATOM 2411 C CA . GLU A 1 310 ? -18.234 -3.121 19.790 1.00 97.38 310 GLU A CA 1
ATOM 2412 C C . GLU A 1 310 ? -17.241 -2.083 19.237 1.00 97.38 310 GLU A C 1
ATOM 2414 O O . GLU A 1 310 ? -16.338 -2.407 18.471 1.00 97.38 310 GLU A O 1
ATOM 2419 N N . LYS A 1 311 ? -17.324 -0.830 19.704 1.00 95.56 311 LYS A N 1
ATOM 2420 C CA . LYS A 1 311 ? -16.363 0.222 19.325 1.00 95.56 311 LYS A CA 1
ATOM 2421 C C . LYS A 1 311 ? -14.948 -0.031 19.842 1.00 95.56 311 LYS A C 1
ATOM 2423 O O . LYS A 1 311 ? -13.999 0.460 19.231 1.00 95.56 311 LYS A O 1
ATOM 2428 N N . ALA A 1 312 ? -14.804 -0.693 20.990 1.00 95.62 312 ALA A N 1
ATOM 2429 C CA . ALA A 1 312 ? -13.500 -1.068 21.524 1.00 95.62 312 ALA A CA 1
ATOM 2430 C C . ALA A 1 312 ? -12.885 -2.200 20.693 1.00 95.62 312 ALA A C 1
ATOM 2432 O O . ALA A 1 312 ? -11.725 -2.087 20.302 1.00 95.62 312 ALA A O 1
ATOM 2433 N N . ASP A 1 313 ? -13.684 -3.204 20.337 1.00 96.75 313 ASP A N 1
ATOM 2434 C CA . ASP A 1 313 ? -13.272 -4.325 19.493 1.00 96.75 313 ASP A CA 1
ATOM 2435 C C . ASP A 1 313 ? -12.856 -3.837 18.092 1.00 96.75 313 ASP A C 1
ATOM 2437 O O . ASP A 1 313 ? -11.756 -4.147 17.641 1.00 96.75 313 ASP A O 1
ATOM 2441 N N . GLU A 1 314 ? -13.646 -2.965 17.447 1.00 95.62 314 GLU A N 1
ATOM 2442 C CA . GLU A 1 314 ? -13.280 -2.338 16.161 1.00 95.62 314 GLU A CA 1
ATOM 2443 C C . GLU A 1 314 ? -11.988 -1.505 16.240 1.00 95.62 314 GLU A C 1
ATOM 2445 O O . GLU A 1 314 ? -11.266 -1.340 15.252 1.00 95.62 314 GLU A O 1
ATOM 2450 N N . ALA A 1 315 ? -11.732 -0.872 17.388 1.00 93.75 315 ALA A N 1
ATOM 2451 C CA . ALA A 1 315 ? -10.518 -0.091 17.589 1.00 93.75 315 ALA A CA 1
ATOM 2452 C C . ALA A 1 315 ? -9.299 -0.999 17.786 1.00 93.75 315 ALA A C 1
ATOM 2454 O O . ALA A 1 315 ? -8.225 -0.656 17.289 1.00 93.75 315 ALA A O 1
ATOM 2455 N N . GLN A 1 316 ? -9.469 -2.133 18.473 1.00 95.38 316 GLN A N 1
ATOM 2456 C CA . GLN A 1 316 ? -8.422 -3.135 18.647 1.00 95.38 316 GLN A CA 1
ATOM 2457 C C . GLN A 1 316 ? -8.090 -3.825 17.321 1.00 95.38 316 GLN A C 1
ATOM 2459 O O . GLN A 1 316 ? -6.917 -3.908 16.980 1.00 95.38 316 GLN A O 1
ATOM 2464 N N . GLU A 1 317 ? -9.092 -4.203 16.523 1.00 95.50 317 GLU A N 1
ATOM 2465 C CA . GLU A 1 317 ? -8.885 -4.799 15.194 1.00 95.50 317 GLU A CA 1
ATOM 2466 C C . GLU A 1 317 ? -8.029 -3.889 14.298 1.00 95.50 317 GLU A C 1
ATOM 2468 O O . GLU A 1 317 ? -7.037 -4.326 13.724 1.00 95.50 317 GLU A O 1
ATOM 2473 N N . LYS A 1 318 ? -8.320 -2.582 14.266 1.00 91.31 318 LYS A N 1
ATOM 2474 C CA . LYS A 1 318 ? -7.507 -1.604 13.516 1.00 91.31 318 LYS A CA 1
ATOM 2475 C C . LYS A 1 318 ? -6.079 -1.462 14.041 1.00 91.31 318 LYS A C 1
ATOM 2477 O O . LYS A 1 318 ? -5.188 -1.097 13.274 1.00 91.31 318 LYS A O 1
ATOM 2482 N N . ALA A 1 319 ? -5.868 -1.645 15.343 1.00 92.81 319 ALA A N 1
ATOM 2483 C CA . ALA A 1 319 ? -4.533 -1.612 15.930 1.00 92.81 319 ALA A CA 1
ATOM 2484 C C . ALA A 1 319 ? -3.737 -2.860 15.530 1.00 92.81 319 ALA A C 1
ATOM 2486 O O . ALA A 1 319 ? -2.590 -2.729 15.102 1.00 92.81 319 ALA A O 1
ATOM 2487 N N . ASP A 1 320 ? -4.376 -4.027 15.583 1.00 94.69 320 ASP A N 1
ATOM 2488 C CA . ASP A 1 320 ? -3.786 -5.307 15.197 1.00 94.69 320 ASP A CA 1
ATOM 2489 C C . ASP A 1 320 ? -3.436 -5.328 13.697 1.00 94.69 320 ASP A C 1
ATOM 2491 O O . ASP A 1 320 ? -2.307 -5.664 13.345 1.00 94.69 320 ASP A O 1
ATOM 2495 N N . GLU A 1 321 ? -4.331 -4.863 12.815 1.00 91.88 321 GLU A N 1
ATOM 2496 C CA . GLU A 1 321 ? -4.067 -4.724 11.368 1.00 91.88 321 GLU A CA 1
ATOM 2497 C C . GLU A 1 321 ? -2.866 -3.805 11.076 1.00 91.88 321 GLU A C 1
ATOM 2499 O O . GLU A 1 321 ? -2.035 -4.079 10.203 1.00 91.88 321 GLU A O 1
ATOM 2504 N N . ALA A 1 322 ? -2.763 -2.683 11.796 1.00 89.94 322 ALA A N 1
ATOM 2505 C CA . ALA A 1 322 ? -1.650 -1.753 11.636 1.00 89.94 322 ALA A CA 1
ATOM 2506 C C . ALA A 1 322 ? -0.323 -2.368 12.109 1.00 89.94 322 ALA A C 1
ATOM 2508 O O . ALA A 1 322 ? 0.708 -2.144 11.468 1.00 89.94 322 ALA A O 1
ATOM 2509 N N . GLN A 1 323 ? -0.353 -3.145 13.197 1.00 93.56 323 GLN A N 1
ATOM 2510 C CA . GLN A 1 323 ? 0.814 -3.860 13.708 1.00 93.56 323 GLN A CA 1
ATOM 2511 C C . GLN A 1 323 ? 1.254 -4.967 12.747 1.00 93.56 323 GLN A C 1
ATOM 2513 O O . GLN A 1 323 ? 2.435 -5.045 12.422 1.00 93.56 323 GLN A O 1
ATOM 2518 N N . GLU A 1 324 ? 0.320 -5.761 12.220 1.00 94.81 324 GLU A N 1
ATOM 2519 C CA . GLU A 1 324 ? 0.615 -6.817 11.245 1.00 94.81 324 GLU A CA 1
ATOM 2520 C C . GLU A 1 324 ? 1.288 -6.244 9.992 1.00 94.81 324 GLU A C 1
ATOM 2522 O O . GLU A 1 324 ? 2.293 -6.777 9.519 1.00 94.81 324 GLU A O 1
ATOM 2527 N N . LYS A 1 325 ? 0.809 -5.096 9.493 1.00 90.88 325 LYS A N 1
ATOM 2528 C CA . LYS A 1 325 ? 1.446 -4.402 8.365 1.00 90.88 325 LYS A CA 1
ATOM 2529 C C . LYS A 1 325 ? 2.879 -3.958 8.684 1.00 90.88 325 LYS A C 1
ATOM 2531 O O . LYS A 1 325 ? 3.743 -4.028 7.809 1.00 90.88 325 LYS A O 1
ATOM 2536 N N . ALA A 1 326 ? 3.133 -3.475 9.900 1.00 93.06 326 ALA A N 1
ATOM 2537 C CA . ALA A 1 326 ? 4.474 -3.080 10.330 1.00 93.06 326 ALA A CA 1
ATOM 2538 C C . ALA A 1 326 ? 5.411 -4.294 10.412 1.00 93.06 326 ALA A C 1
ATOM 2540 O O . ALA A 1 326 ? 6.521 -4.254 9.876 1.00 93.06 326 ALA A O 1
ATOM 2541 N N . ASP A 1 327 ? 4.939 -5.381 11.021 1.00 95.94 327 ASP A N 1
ATOM 2542 C CA . ASP A 1 327 ? 5.687 -6.627 11.176 1.00 95.94 327 ASP A CA 1
ATOM 2543 C C . ASP A 1 327 ? 6.021 -7.240 9.811 1.00 95.94 327 ASP A C 1
ATOM 2545 O O . ASP A 1 327 ? 7.185 -7.550 9.554 1.00 95.94 327 ASP A O 1
ATOM 2549 N N . GLN A 1 328 ? 5.049 -7.295 8.894 1.00 95.19 328 GLN A N 1
ATOM 2550 C CA . GLN A 1 328 ? 5.260 -7.764 7.524 1.00 95.19 328 GLN A CA 1
ATOM 2551 C C . GLN A 1 328 ? 6.352 -6.954 6.811 1.00 95.19 328 GLN A C 1
ATOM 2553 O O . GLN A 1 328 ? 7.251 -7.525 6.195 1.00 95.19 328 GLN A O 1
ATOM 2558 N N . LYS A 1 329 ? 6.298 -5.616 6.874 1.00 93.56 329 LYS A N 1
ATOM 2559 C CA . LYS A 1 329 ? 7.295 -4.766 6.200 1.00 93.56 329 LYS A CA 1
ATOM 2560 C C . LYS A 1 329 ? 8.687 -4.907 6.805 1.00 93.56 329 LYS A C 1
ATOM 2562 O O . LYS A 1 329 ? 9.669 -4.881 6.063 1.00 93.56 329 LYS A O 1
ATOM 2567 N N . ASN A 1 330 ? 8.773 -5.094 8.120 1.00 94.56 330 ASN A N 1
ATOM 2568 C CA . ASN A 1 330 ? 10.031 -5.388 8.798 1.00 94.56 330 ASN A CA 1
ATOM 2569 C C . ASN A 1 330 ? 10.607 -6.745 8.374 1.00 94.56 330 ASN A C 1
ATOM 2571 O O . ASN A 1 330 ? 11.807 -6.829 8.113 1.00 94.56 330 ASN A O 1
ATOM 2575 N N . GLU A 1 331 ? 9.779 -7.785 8.290 1.00 97.31 331 GLU A N 1
ATOM 2576 C CA . GLU A 1 331 ? 10.201 -9.121 7.857 1.00 97.31 331 GLU A CA 1
ATOM 2577 C C . GLU A 1 331 ? 10.693 -9.099 6.403 1.00 97.31 331 GLU A C 1
ATOM 2579 O O . GLU A 1 331 ? 11.825 -9.506 6.141 1.00 97.31 331 GLU A O 1
ATOM 2584 N N . GLU A 1 332 ? 9.926 -8.503 5.481 1.00 96.31 332 GLU A N 1
ATOM 2585 C CA . GLU A 1 332 ? 10.338 -8.341 4.078 1.00 96.31 332 GLU A CA 1
ATOM 2586 C C . GLU A 1 332 ? 11.683 -7.607 3.954 1.00 96.31 332 GLU A C 1
ATOM 2588 O O . GLU A 1 332 ? 12.571 -8.041 3.219 1.00 96.31 332 GLU A O 1
ATOM 2593 N N . ALA A 1 333 ? 11.860 -6.499 4.680 1.00 95.69 333 ALA A N 1
ATOM 2594 C CA . ALA A 1 333 ? 13.102 -5.733 4.650 1.00 95.69 333 ALA A CA 1
ATOM 2595 C C . ALA A 1 333 ? 14.297 -6.541 5.188 1.00 95.69 333 ALA A C 1
ATOM 2597 O O . ALA A 1 333 ? 15.399 -6.452 4.638 1.00 95.69 333 ALA A O 1
ATOM 2598 N N . GLN A 1 334 ? 14.099 -7.336 6.245 1.00 97.00 334 GLN A N 1
ATOM 2599 C CA . GLN A 1 334 ? 15.142 -8.192 6.816 1.00 97.00 334 GLN A CA 1
ATOM 2600 C C . GLN A 1 334 ? 15.548 -9.309 5.854 1.00 97.00 334 GLN A C 1
ATOM 2602 O O . GLN A 1 334 ? 16.744 -9.461 5.586 1.00 97.00 334 GLN A O 1
ATOM 2607 N N . GLU A 1 335 ? 14.580 -10.036 5.294 1.00 97.00 335 GLU A N 1
ATOM 2608 C CA . GLU A 1 335 ? 14.834 -11.099 4.318 1.00 97.00 335 GLU A CA 1
ATOM 2609 C C . GLU A 1 335 ? 15.558 -10.555 3.080 1.00 97.00 335 GLU A C 1
ATOM 2611 O O . GLU A 1 335 ? 16.605 -11.072 2.679 1.00 97.00 335 GLU A O 1
ATOM 2616 N N . GLU A 1 336 ? 15.069 -9.449 2.509 1.00 96.94 336 GLU A N 1
ATOM 2617 C CA . GLU A 1 336 ? 15.696 -8.819 1.346 1.00 96.94 336 GLU A CA 1
ATOM 2618 C C . GLU A 1 336 ? 17.126 -8.358 1.644 1.00 96.94 336 GLU A C 1
ATOM 2620 O O . GLU A 1 336 ? 18.006 -8.460 0.784 1.00 96.94 336 GLU A O 1
ATOM 2625 N N . ARG A 1 337 ? 17.401 -7.882 2.862 1.00 96.62 337 ARG A N 1
ATOM 2626 C CA . ARG A 1 337 ? 18.747 -7.468 3.274 1.00 96.62 337 ARG A CA 1
ATOM 2627 C C . ARG A 1 337 ? 19.720 -8.639 3.338 1.00 96.62 337 ARG A C 1
ATOM 2629 O O . ARG A 1 337 ? 20.872 -8.485 2.919 1.00 96.62 337 ARG A O 1
ATOM 2636 N N . GLU A 1 338 ? 19.288 -9.779 3.867 1.00 97.19 338 GLU A N 1
ATOM 2637 C CA . GLU A 1 338 ? 20.093 -11.003 3.901 1.00 97.19 338 GLU A CA 1
ATOM 2638 C C . GLU A 1 338 ? 20.393 -11.494 2.480 1.00 97.19 338 GLU A C 1
ATOM 2640 O O . GLU A 1 338 ? 21.558 -11.737 2.139 1.00 97.19 338 GLU A O 1
ATOM 2645 N N . ASP A 1 339 ? 19.373 -11.510 1.623 1.00 96.56 339 ASP A N 1
ATOM 2646 C CA . ASP A 1 339 ? 19.488 -11.857 0.207 1.00 96.56 339 ASP A CA 1
ATOM 2647 C C . ASP A 1 339 ? 20.457 -10.925 -0.538 1.00 96.56 339 ASP A C 1
ATOM 2649 O O . ASP A 1 339 ? 21.323 -11.378 -1.292 1.00 96.56 339 ASP A O 1
ATOM 2653 N N . ILE A 1 340 ? 20.362 -9.610 -0.321 1.00 96.62 340 ILE A N 1
ATOM 2654 C CA . ILE A 1 340 ? 21.284 -8.627 -0.909 1.00 96.62 340 ILE A CA 1
ATOM 2655 C C . ILE A 1 340 ? 22.710 -8.847 -0.395 1.00 96.62 340 ILE A C 1
ATOM 2657 O O . ILE A 1 340 ? 23.662 -8.732 -1.170 1.00 96.62 340 ILE A O 1
ATOM 2661 N N . ALA A 1 341 ? 22.894 -9.157 0.890 1.00 96.38 341 ALA A N 1
ATOM 2662 C CA . ALA A 1 341 ? 24.217 -9.398 1.459 1.00 96.38 341 ALA A CA 1
ATOM 2663 C C . ALA A 1 341 ? 24.880 -10.640 0.844 1.00 96.38 341 ALA A C 1
ATOM 2665 O O . ALA A 1 341 ? 26.076 -10.603 0.520 1.00 96.38 341 ALA A O 1
ATOM 2666 N N . GLN A 1 342 ? 24.112 -11.713 0.633 1.00 96.56 342 GLN A N 1
ATOM 2667 C CA . GLN A 1 342 ? 24.580 -12.885 -0.103 1.00 96.56 342 GLN A CA 1
ATOM 2668 C C . GLN A 1 342 ? 24.941 -12.511 -1.545 1.00 96.56 342 GLN A C 1
ATOM 2670 O O . GLN A 1 342 ? 26.049 -12.810 -2.003 1.00 96.56 342 GLN A O 1
ATOM 2675 N N . ASP A 1 343 ? 24.053 -11.802 -2.237 1.00 94.94 343 ASP A N 1
ATOM 2676 C CA . ASP A 1 343 ? 24.257 -11.444 -3.636 1.00 94.94 343 ASP A CA 1
ATOM 2677 C C . ASP A 1 343 ? 25.484 -10.540 -3.828 1.00 94.94 343 ASP A C 1
ATOM 2679 O O . ASP A 1 343 ? 26.273 -10.736 -4.758 1.00 94.94 343 ASP A O 1
ATOM 2683 N N . GLN A 1 344 ? 25.696 -9.601 -2.905 1.00 94.94 344 GLN A N 1
ATOM 2684 C CA . GLN A 1 344 ? 26.857 -8.718 -2.875 1.00 94.94 344 GLN A CA 1
ATOM 2685 C C . GLN A 1 344 ? 28.157 -9.494 -2.655 1.00 94.94 344 GLN A C 1
ATOM 2687 O O . GLN A 1 344 ? 29.165 -9.199 -3.304 1.00 94.94 344 GLN A O 1
ATOM 2692 N N . LYS A 1 345 ? 28.154 -10.499 -1.775 1.00 94.81 345 LYS A N 1
ATOM 2693 C CA . LYS A 1 345 ? 29.317 -11.371 -1.579 1.00 94.81 345 LYS A CA 1
ATOM 2694 C C . LYS A 1 345 ? 29.668 -12.113 -2.869 1.00 94.81 345 LYS A C 1
ATOM 2696 O O . LYS A 1 345 ? 30.836 -12.128 -3.252 1.00 94.81 345 LYS A O 1
ATOM 2701 N N . GLU A 1 346 ? 28.676 -12.656 -3.568 1.00 93.31 346 GLU A N 1
ATOM 2702 C CA . GLU A 1 346 ? 28.896 -13.346 -4.842 1.00 93.31 346 GLU A CA 1
ATOM 2703 C C . GLU A 1 346 ? 29.466 -12.409 -5.921 1.00 93.31 346 GLU A C 1
ATOM 2705 O O . GLU A 1 346 ? 30.383 -12.795 -6.647 1.00 93.31 346 GLU A O 1
ATOM 2710 N N . VAL A 1 347 ? 28.991 -11.161 -6.008 1.00 92.69 347 VAL A N 1
ATOM 2711 C CA . VAL A 1 347 ? 29.546 -10.152 -6.936 1.00 92.69 347 VAL A CA 1
ATOM 2712 C C . VAL A 1 347 ? 31.009 -9.831 -6.599 1.00 92.69 347 VAL A C 1
ATOM 2714 O O . VAL A 1 347 ? 31.859 -9.779 -7.493 1.00 92.69 347 VAL A O 1
ATOM 2717 N N . ILE A 1 348 ? 31.347 -9.675 -5.315 1.00 91.94 348 ILE A N 1
ATOM 2718 C CA . ILE A 1 348 ? 32.731 -9.438 -4.865 1.00 91.94 348 ILE A CA 1
ATOM 2719 C C . ILE A 1 348 ? 33.634 -10.635 -5.195 1.00 91.94 348 ILE A C 1
ATOM 2721 O O . ILE A 1 348 ? 34.768 -10.452 -5.645 1.00 91.94 348 ILE A O 1
ATOM 2725 N N . GLU A 1 349 ? 33.154 -11.863 -5.008 1.00 92.00 349 GLU A N 1
ATOM 2726 C CA . GLU A 1 349 ? 33.916 -13.073 -5.331 1.00 92.00 349 GLU A CA 1
ATOM 2727 C C . GLU A 1 349 ? 34.157 -13.202 -6.841 1.00 92.00 349 GLU A C 1
ATOM 2729 O O . GLU A 1 349 ? 35.295 -13.440 -7.257 1.00 92.00 349 GLU A O 1
ATOM 2734 N N . ARG A 1 350 ? 33.133 -12.960 -7.674 1.00 89.12 350 ARG A N 1
ATOM 2735 C CA . ARG A 1 350 ? 33.253 -12.969 -9.146 1.00 89.12 350 ARG A CA 1
ATOM 2736 C C . ARG A 1 350 ? 34.253 -11.928 -9.646 1.00 89.12 350 ARG A C 1
ATOM 2738 O O . ARG A 1 350 ? 35.126 -12.248 -10.451 1.00 89.12 350 ARG A O 1
ATOM 2745 N N . THR A 1 351 ? 34.162 -10.696 -9.147 1.00 85.81 351 THR A N 1
ATOM 2746 C CA . THR A 1 351 ? 35.072 -9.601 -9.531 1.00 85.81 351 THR A CA 1
ATOM 2747 C C . THR A 1 351 ? 36.506 -9.855 -9.063 1.00 85.81 351 THR A C 1
ATOM 2749 O O . THR A 1 351 ? 37.458 -9.613 -9.810 1.00 85.81 351 THR A O 1
ATOM 2752 N N . SER A 1 352 ? 36.681 -10.424 -7.867 1.00 84.38 352 SER A N 1
ATOM 2753 C CA . SER A 1 352 ? 37.994 -10.815 -7.342 1.00 84.38 352 SER A CA 1
ATOM 2754 C C . SER A 1 352 ? 38.624 -11.955 -8.150 1.00 84.38 352 SER A C 1
ATOM 2756 O O . SER A 1 352 ? 39.812 -11.889 -8.466 1.00 84.38 352 SER A O 1
ATOM 2758 N N . ALA A 1 353 ? 37.844 -12.969 -8.536 1.00 81.25 353 ALA A N 1
ATOM 2759 C CA . ALA A 1 353 ? 38.307 -14.070 -9.380 1.00 81.25 353 ALA A CA 1
ATOM 2760 C C . ALA A 1 353 ? 38.689 -13.591 -10.792 1.00 81.25 353 ALA A C 1
ATOM 2762 O O . ALA A 1 353 ? 39.760 -13.944 -11.285 1.00 81.25 353 ALA A O 1
ATOM 2763 N N . ALA A 1 354 ? 37.884 -12.715 -11.402 1.00 77.38 354 ALA A N 1
ATOM 2764 C CA . ALA A 1 354 ? 38.185 -12.117 -12.706 1.00 77.38 354 ALA A CA 1
ATOM 2765 C C . ALA A 1 354 ? 39.466 -11.259 -12.688 1.00 77.38 354 ALA A C 1
ATOM 2767 O O . ALA A 1 354 ? 40.192 -11.189 -13.679 1.00 77.38 354 ALA A O 1
ATOM 2768 N N . SER A 1 355 ? 39.777 -10.627 -11.552 1.00 72.81 355 SER A N 1
ATOM 2769 C CA . SER A 1 355 ? 41.019 -9.867 -11.350 1.00 72.81 355 SER A CA 1
ATOM 2770 C C . SER A 1 355 ? 42.252 -10.767 -11.141 1.00 72.81 355 SER A C 1
ATOM 2772 O O . SER A 1 355 ? 43.383 -10.340 -11.387 1.00 72.81 355 SER A O 1
ATOM 2774 N N . ALA A 1 356 ? 42.053 -12.018 -10.710 1.00 69.75 356 ALA A N 1
ATOM 2775 C CA . ALA A 1 356 ? 43.116 -12.985 -10.433 1.00 69.75 356 ALA A CA 1
ATOM 2776 C C . ALA A 1 356 ? 43.541 -13.829 -11.654 1.00 69.75 356 ALA A C 1
ATOM 2778 O O . ALA A 1 356 ? 44.589 -14.479 -11.601 1.00 69.75 356 ALA A O 1
ATOM 2779 N N . GLU A 1 357 ? 42.786 -13.819 -12.760 1.00 50.97 357 GLU A N 1
ATOM 2780 C CA . GLU A 1 357 ? 43.204 -14.489 -13.997 1.00 50.97 357 GLU A CA 1
ATOM 2781 C C . GLU A 1 357 ? 44.338 -13.714 -14.705 1.00 50.97 357 GLU A C 1
ATOM 2783 O O . GLU A 1 357 ? 44.217 -12.511 -14.969 1.00 50.97 357 GLU A O 1
ATOM 2788 N N . PRO A 1 358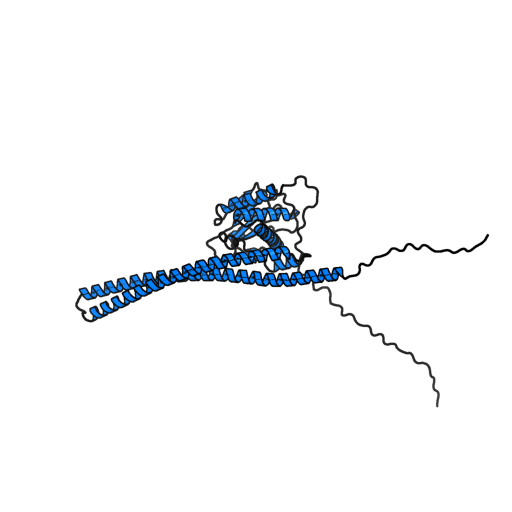 ? 45.473 -14.360 -15.050 1.00 50.75 358 PRO A N 1
ATOM 2789 C CA . PRO A 1 358 ? 46.573 -13.678 -15.716 1.00 50.75 358 PRO A CA 1
ATOM 2790 C C . PRO A 1 358 ? 46.159 -13.268 -17.133 1.00 50.75 358 PRO A C 1
ATOM 2792 O O . PRO A 1 358 ? 45.915 -14.117 -17.992 1.00 50.75 358 PRO A O 1
ATOM 2795 N N . LYS A 1 359 ? 46.157 -11.957 -17.415 1.00 47.69 359 LYS A N 1
ATOM 2796 C CA . LYS A 1 359 ? 46.048 -11.432 -18.785 1.00 47.69 359 LYS A CA 1
ATOM 2797 C C . LYS A 1 359 ? 47.134 -12.085 -19.645 1.00 47.69 359 LYS A C 1
ATOM 2799 O O . LYS A 1 359 ? 48.317 -11.797 -19.457 1.00 47.69 359 LYS A O 1
ATOM 2804 N N . GLN A 1 360 ? 46.754 -12.948 -20.590 1.00 43.38 360 GLN A N 1
ATOM 2805 C CA . GLN A 1 360 ? 47.682 -13.442 -21.606 1.00 43.38 360 GLN A CA 1
ATOM 2806 C C . GLN A 1 360 ? 48.138 -12.255 -22.457 1.00 43.38 360 GLN A C 1
ATOM 2808 O O . GLN A 1 360 ? 47.465 -11.831 -23.393 1.00 43.38 360 GLN A O 1
ATOM 2813 N N . VAL A 1 361 ? 49.291 -11.687 -22.113 1.00 40.94 361 VAL A N 1
ATOM 2814 C CA . VAL A 1 361 ? 49.979 -10.718 -22.958 1.00 40.94 361 VAL A CA 1
ATOM 2815 C C . VAL A 1 361 ? 50.545 -11.497 -24.142 1.00 40.94 361 VAL A C 1
ATOM 2817 O O . VAL A 1 361 ? 51.617 -12.094 -24.054 1.00 40.94 361 VAL A O 1
ATOM 2820 N N . THR A 1 362 ? 49.827 -11.516 -25.263 1.00 39.62 362 THR A N 1
ATOM 2821 C CA . THR A 1 362 ? 50.393 -11.955 -26.541 1.00 39.62 362 THR A CA 1
ATOM 2822 C C . THR A 1 362 ? 51.418 -10.913 -26.989 1.00 39.62 362 THR A C 1
ATOM 2824 O O . THR A 1 362 ? 51.098 -9.943 -27.673 1.00 39.62 362 THR A O 1
ATOM 2827 N N . VAL A 1 363 ? 52.673 -11.090 -26.576 1.00 37.50 363 VAL A N 1
ATOM 2828 C CA . VAL A 1 363 ? 53.803 -10.356 -27.151 1.00 37.50 363 VAL A CA 1
ATOM 2829 C C . VAL A 1 363 ? 54.030 -10.911 -28.557 1.00 37.50 363 VAL A C 1
ATOM 2831 O O . VAL A 1 363 ? 54.575 -12.000 -28.724 1.00 37.50 363 VAL A O 1
ATOM 2834 N N . ILE A 1 364 ? 53.594 -10.173 -29.579 1.00 40.97 364 ILE A N 1
ATOM 2835 C CA . ILE A 1 364 ? 53.973 -10.432 -30.971 1.00 40.97 364 ILE A CA 1
ATOM 2836 C C . ILE A 1 364 ? 55.484 -10.192 -31.077 1.00 40.97 364 ILE A C 1
ATOM 2838 O O . ILE A 1 364 ? 55.960 -9.060 -30.994 1.00 40.97 364 ILE A O 1
ATOM 2842 N N . GLY A 1 365 ? 56.245 -11.279 -31.196 1.00 35.78 365 GLY A N 1
ATOM 2843 C CA . GLY A 1 365 ? 57.696 -11.251 -31.314 1.00 35.78 365 GLY A CA 1
ATOM 2844 C C . GLY A 1 365 ? 58.159 -10.644 -32.639 1.00 35.78 365 GLY A C 1
ATOM 2845 O O . GLY A 1 365 ? 57.809 -11.128 -33.712 1.00 35.78 365 GLY A O 1
ATOM 2846 N N . LEU A 1 366 ? 59.010 -9.620 -32.557 1.00 36.25 366 LEU A N 1
ATOM 2847 C CA . LEU A 1 366 ? 59.910 -9.230 -33.640 1.00 36.25 366 LEU A CA 1
ATOM 2848 C C . LEU A 1 366 ? 61.175 -10.088 -33.542 1.00 36.25 366 LEU A C 1
ATOM 2850 O O . LEU A 1 366 ? 62.012 -9.893 -32.661 1.00 36.25 366 LEU A O 1
ATOM 2854 N N . THR A 1 367 ? 61.324 -11.046 -34.453 1.00 35.50 367 THR A N 1
ATOM 2855 C CA . THR A 1 367 ? 62.584 -11.761 -34.665 1.00 35.50 367 THR A CA 1
ATOM 2856 C C . THR A 1 367 ? 63.580 -10.835 -35.363 1.00 35.50 367 THR A C 1
ATOM 2858 O O . THR A 1 367 ? 63.434 -10.557 -36.552 1.00 35.50 367 THR A O 1
ATOM 2861 N N . SER A 1 368 ? 64.609 -10.381 -34.645 1.00 31.88 368 SER A N 1
ATOM 2862 C CA . SER A 1 368 ? 65.848 -9.888 -35.255 1.00 31.88 368 SER A CA 1
ATOM 2863 C C . SER A 1 368 ? 66.873 -11.018 -35.220 1.00 31.88 368 SER A C 1
ATOM 2865 O O . SER A 1 368 ? 67.352 -11.412 -34.157 1.00 31.88 368 SER A O 1
ATOM 2867 N N . THR A 1 369 ? 67.152 -11.590 -36.387 1.00 33.75 369 THR A N 1
ATOM 2868 C CA . THR A 1 369 ? 68.214 -12.573 -36.601 1.00 33.75 369 THR A CA 1
ATOM 2869 C C . THR A 1 369 ? 69.576 -11.900 -36.477 1.00 33.75 369 THR A C 1
ATOM 2871 O O . THR A 1 369 ? 69.948 -11.069 -37.304 1.00 33.75 369 THR A O 1
ATOM 2874 N N . SER A 1 370 ? 70.338 -12.298 -35.462 1.00 36.44 370 SER A N 1
ATOM 2875 C CA . SER A 1 370 ? 71.771 -12.057 -35.363 1.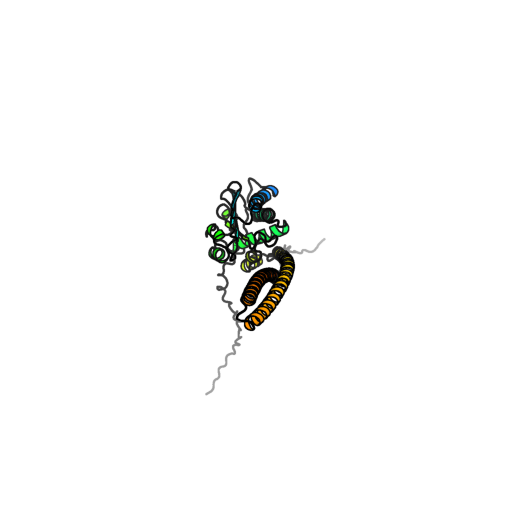00 36.44 370 SER A CA 1
ATOM 2876 C C . SER A 1 370 ? 72.524 -12.899 -36.401 1.00 36.44 370 SER A C 1
ATOM 2878 O O . SER A 1 370 ? 72.476 -14.126 -36.386 1.00 36.44 370 SER A O 1
ATOM 2880 N N . GLY A 1 371 ? 73.239 -12.225 -37.303 1.00 33.62 371 GLY A N 1
ATOM 2881 C CA . GLY A 1 371 ? 74.228 -12.815 -38.203 1.00 33.62 371 GLY A CA 1
ATOM 2882 C C . GLY A 1 371 ? 75.594 -12.182 -37.950 1.00 33.62 371 GLY A C 1
ATOM 2883 O O . GLY A 1 371 ? 75.817 -11.017 -38.260 1.00 33.62 371 GLY A O 1
ATOM 2884 N N . THR A 1 372 ? 76.477 -12.957 -37.336 1.00 36.38 372 THR A N 1
ATOM 2885 C CA . THR A 1 372 ? 77.898 -12.718 -37.059 1.00 36.38 372 THR A CA 1
ATOM 2886 C C . THR A 1 372 ? 78.719 -12.412 -38.314 1.00 36.38 372 THR A C 1
ATOM 2888 O O . THR A 1 372 ? 78.588 -13.135 -39.290 1.00 36.38 372 THR A O 1
ATOM 2891 N N . TYR A 1 373 ? 79.672 -11.471 -38.241 1.00 33.88 373 TYR A N 1
ATOM 2892 C CA . TYR A 1 373 ? 80.991 -11.623 -38.880 1.00 33.88 373 TYR A CA 1
ATOM 2893 C C . TYR A 1 373 ? 82.086 -10.853 -38.124 1.00 33.88 373 TYR A C 1
ATOM 2895 O O . TYR A 1 373 ? 81.894 -9.734 -37.657 1.00 33.88 373 TYR A O 1
ATOM 2903 N N . SER A 1 374 ? 83.225 -11.530 -37.984 1.00 34.69 374 SER A N 1
ATOM 2904 C CA . SER A 1 374 ? 84.431 -11.177 -37.235 1.00 34.69 374 SER A CA 1
ATOM 2905 C C . SER A 1 374 ? 85.519 -10.604 -38.160 1.00 34.69 374 SER A C 1
ATOM 2907 O O . SER A 1 374 ? 85.685 -11.117 -39.260 1.00 34.69 374 SER A O 1
ATOM 2909 N N . GLN A 1 375 ? 86.239 -9.593 -37.648 1.00 37.59 375 GLN A N 1
ATOM 2910 C CA . GLN A 1 375 ? 87.617 -9.107 -37.908 1.00 37.59 375 GLN A CA 1
ATOM 2911 C C . GLN A 1 375 ? 88.210 -9.021 -39.335 1.00 37.59 375 GLN A C 1
ATOM 2913 O O . GLN A 1 375 ? 88.330 -10.025 -40.024 1.00 37.59 375 GLN A O 1
ATOM 2918 N N . MET A 1 376 ? 88.819 -7.870 -39.673 1.00 31.98 376 MET A N 1
ATOM 2919 C CA . MET A 1 376 ? 90.288 -7.648 -39.662 1.00 31.98 376 MET A CA 1
ATOM 2920 C C . MET A 1 376 ? 90.694 -6.294 -40.293 1.00 31.98 376 MET A C 1
ATOM 2922 O O . MET A 1 376 ? 90.121 -5.886 -41.299 1.00 31.98 376 MET A O 1
ATOM 2926 N N . VAL A 1 377 ? 91.780 -5.743 -39.721 1.00 38.34 377 VAL A N 1
ATOM 2927 C CA . VAL A 1 377 ? 92.640 -4.585 -40.082 1.00 38.34 377 VAL A CA 1
ATOM 2928 C C . VAL A 1 377 ? 92.124 -3.189 -39.752 1.00 38.34 377 VAL A C 1
ATOM 2930 O O . VAL A 1 377 ? 91.187 -2.703 -40.417 1.00 38.34 377 VAL A O 1
#